Protein AF-0000000081052428 (afdb_homodimer)

Solvent-accessible surface area (backbone atoms only — not comparable to full-atom values): 25886 Å² total; per-residue (Å²): 136,89,64,52,53,86,37,76,54,41,67,55,94,83,28,60,38,32,23,44,50,48,51,34,41,68,36,88,61,45,62,67,49,67,51,55,52,30,37,51,36,42,46,56,42,64,35,73,83,36,58,76,42,45,53,45,53,52,48,48,65,57,51,46,40,50,70,73,66,40,79,49,71,68,47,44,53,53,47,55,75,72,53,83,75,52,72,57,26,35,38,39,35,62,36,41,48,44,48,22,84,61,36,68,65,85,48,78,90,58,58,56,49,38,23,29,33,37,36,34,28,40,75,96,75,49,71,47,47,37,29,38,41,32,52,85,62,56,19,49,58,50,18,43,11,47,50,49,49,52,47,20,74,75,35,74,82,41,66,61,58,76,56,92,76,52,51,54,47,80,42,73,46,71,69,64,92,69,69,31,51,35,42,52,50,29,51,51,48,50,55,56,53,69,74,52,81,82,83,57,60,68,61,50,35,51,53,54,48,51,50,46,70,76,32,82,58,46,62,65,50,48,30,51,50,52,37,50,50,52,52,52,57,33,66,74,100,138,90,65,53,52,87,36,76,54,39,68,56,94,82,29,60,37,32,26,45,49,49,51,34,40,68,37,89,62,44,62,67,50,66,53,54,53,30,37,52,37,42,46,55,42,63,34,73,82,37,57,74,43,47,52,44,53,51,48,47,66,56,52,45,40,49,69,74,65,41,79,48,69,66,47,44,52,54,48,54,74,72,53,83,76,52,73,56,26,35,40,39,36,63,35,41,47,43,47,22,84,60,36,68,65,83,49,78,90,57,59,56,49,38,24,28,33,37,38,34,28,40,73,97,77,49,71,49,47,37,30,36,40,34,51,84,61,58,20,51,59,51,18,44,12,47,50,50,50,54,46,19,72,75,35,74,82,40,64,61,61,73,55,94,76,51,53,54,46,80,42,74,47,73,68,64,91,68,70,33,52,35,44,52,50,30,53,52,49,50,55,56,52,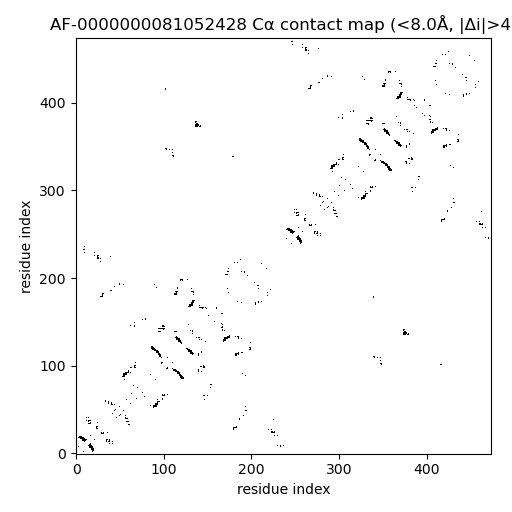68,74,50,82,82,82,58,61,67,61,52,36,49,51,54,48,52,51,46,70,77,32,83,58,47,63,64,51,48,28,51,51,51,39,50,51,52,53,53,56,34,65,73,101

InterPro domains:
  IPR003653 Ulp1 protease family, C-terminal catalytic domain [PF02902] (30-194)
  IPR003653 Ulp1 protease family, C-terminal catalytic domain [PS50600] (15-193)
  IPR038765 Papain-like cysteine peptidase superfamily [SSF54001] (6-196)
  IPR044613 NEDD8-specific protease 1/2-like [PTHR46468] (5-233)

Organism: NCBI:txid2856

Foldseek 3Di:
DQFDQAAFLDQQVNLTDGSVQLVQLLDPFHAHDQSLLQLLLSCCCPPVVLVPPLEHRDRQVLLLCLQAPQDDPVSLVVNLVVDDHRQAAKYKHKFWQCLANPHDVVDPPPTQAIWIWMWGHHPPPAIAIETEFQAPPPVSQNSVLSSLCSVCVSDVSSPQPPDPVSTHHYADFHHDPDRHQRSVSRSLLVNQLRVDHDDDRVVSNVSRVVVCVVPVCSSSVSSVVSSVVSNVNSVVD/DQFDQAAFLDQQVNLTDGSVQLVQLLDPFHAHDQSLLQLLLSCCCPPPVLVPPLEHRDRQVLLLCLQAPQDDPVSLVVNLVVDDHRQAAKYKHKFWQCLANPHDVVDPPPTQAIWIWMWGHHPPPAIAIETEFQAPPPCSQNSVLSSLCSVCVSDVSSPQPPDPVSTHHYADFHHDPDRHQRSVSRSLLVNQLRVDHDDDRVVSNVSRVVVCVVPVCSSSVSSVVSSVVSNVNSVVD

Structure (mmCIF, N/CA/C/O backbone):
data_AF-0000000081052428-model_v1
#
loop_
_entity.id
_entity.type
_entity.pdbx_description
1 polymer 'Ubiquitin-like protease family profile domain-containing protein'
#
loop_
_atom_site.group_PDB
_atom_site.id
_atom_site.type_symbol
_atom_site.label_atom_id
_atom_site.label_alt_id
_atom_site.label_comp_id
_atom_site.label_asym_id
_atom_site.label_entity_id
_atom_site.label_seq_id
_atom_site.pdbx_PDB_ins_code
_atom_site.Cartn_x
_atom_site.Cartn_y
_atom_site.Cartn_z
_atom_site.occupancy
_atom_site.B_iso_or_equiv
_atom_site.auth_seq_id
_atom_site.auth_comp_id
_atom_site.auth_asym_id
_atom_site.auth_atom_id
_atom_site.pdbx_PDB_model_num
ATOM 1 N N . MET A 1 1 ? 20.562 -13.852 -28.672 1 59.72 1 MET A N 1
ATOM 2 C CA . MET A 1 1 ? 19.438 -13.414 -29.484 1 59.72 1 MET A CA 1
ATOM 3 C C . MET A 1 1 ? 18.922 -12.047 -29.031 1 59.72 1 MET A C 1
ATOM 5 O O . MET A 1 1 ? 18.766 -11.805 -27.844 1 59.72 1 MET A O 1
ATOM 9 N N . LYS A 1 2 ? 19.016 -11.031 -29.922 1 78.31 2 LYS A N 1
ATOM 10 C CA . LYS A 1 2 ? 18.562 -9.68 -29.609 1 78.31 2 LYS A CA 1
ATOM 11 C C . LYS A 1 2 ? 17.172 -9.422 -30.188 1 78.31 2 LYS A C 1
ATOM 13 O O . LYS A 1 2 ? 16.922 -9.641 -31.375 1 78.31 2 LYS A O 1
ATOM 18 N N . PHE A 1 3 ? 16.125 -9.375 -29.312 1 89.44 3 PHE A N 1
ATOM 19 C CA . PHE A 1 3 ? 14.766 -9.055 -29.734 1 89.44 3 PHE A CA 1
ATOM 20 C C . PHE A 1 3 ? 14.5 -7.562 -29.594 1 89.44 3 PHE A C 1
ATOM 22 O O . PHE A 1 3 ? 14.984 -6.922 -28.656 1 89.44 3 PHE A O 1
ATOM 29 N N . ARG A 1 4 ? 13.711 -7.105 -30.562 1 91 4 ARG A N 1
ATOM 30 C CA . ARG A 1 4 ? 13.219 -5.746 -30.359 1 91 4 ARG A CA 1
ATOM 31 C C . ARG A 1 4 ? 12.234 -5.688 -29.203 1 91 4 ARG A C 1
ATOM 33 O O . ARG A 1 4 ? 11.516 -6.656 -28.938 1 91 4 ARG A O 1
ATOM 40 N N . ASP A 1 5 ? 12.086 -4.594 -28.594 1 93.5 5 ASP A N 1
ATOM 41 C CA . ASP A 1 5 ? 11.219 -4.449 -27.422 1 93.5 5 ASP A CA 1
ATOM 42 C C . ASP A 1 5 ? 9.766 -4.77 -27.781 1 93.5 5 ASP A C 1
ATOM 44 O O . ASP A 1 5 ? 9.039 -5.359 -26.984 1 93.5 5 ASP A O 1
ATOM 48 N N . ASP A 1 6 ? 9.336 -4.402 -28.953 1 94.81 6 ASP A N 1
ATOM 49 C CA . ASP A 1 6 ? 7.93 -4.531 -29.328 1 94.81 6 ASP A CA 1
ATOM 50 C C . ASP A 1 6 ? 7.672 -5.848 -30.062 1 94.81 6 ASP A C 1
ATOM 52 O O . ASP A 1 6 ? 6.547 -6.121 -30.484 1 94.81 6 ASP A O 1
ATOM 56 N N . GLU A 1 7 ? 8.68 -6.641 -30.156 1 94.56 7 GLU A N 1
ATOM 57 C CA . GLU A 1 7 ? 8.562 -7.93 -30.828 1 94.56 7 GLU A CA 1
ATOM 58 C C . GLU A 1 7 ? 7.953 -8.984 -29.906 1 94.56 7 GLU A C 1
ATOM 60 O O . GLU A 1 7 ? 8.414 -9.172 -28.781 1 94.56 7 GLU A O 1
ATOM 65 N N . GLN A 1 8 ? 6.879 -9.602 -30.406 1 96.06 8 GLN A N 1
ATOM 66 C CA . GLN A 1 8 ? 6.367 -10.758 -29.672 1 96.06 8 GLN A CA 1
ATOM 67 C C . GLN A 1 8 ? 7.305 -11.953 -29.797 1 96.06 8 GLN A C 1
ATOM 69 O O . GLN A 1 8 ? 7.531 -12.453 -30.906 1 96.06 8 GLN A O 1
ATOM 74 N N . ILE A 1 9 ? 7.82 -12.422 -28.703 1 95.06 9 ILE A N 1
ATOM 75 C CA . ILE A 1 9 ? 8.852 -13.453 -28.766 1 95.06 9 ILE A CA 1
ATOM 76 C C . ILE A 1 9 ? 8.219 -14.828 -28.562 1 95.06 9 ILE A C 1
ATOM 78 O O . ILE A 1 9 ? 8.719 -15.828 -29.078 1 95.06 9 ILE A O 1
ATOM 82 N N . LEU A 1 10 ? 7.16 -14.875 -27.797 1 94.69 10 LEU A N 1
ATOM 83 C CA . LEU A 1 10 ? 6.512 -16.172 -27.578 1 94.69 10 LEU A CA 1
ATOM 84 C C . LEU A 1 10 ? 5.113 -15.977 -27 1 94.69 10 LEU A C 1
ATOM 86 O O . LEU A 1 10 ? 4.77 -14.883 -26.531 1 94.69 10 LEU A O 1
ATOM 90 N N . ASN A 1 11 ? 4.281 -16.922 -27.203 1 96.19 11 ASN A N 1
ATOM 91 C CA . ASN A 1 11 ? 3.002 -17.141 -26.547 1 96.19 11 ASN A CA 1
ATOM 92 C C . ASN A 1 11 ? 2.963 -18.5 -25.844 1 96.19 11 ASN A C 1
ATOM 94 O O . ASN A 1 11 ? 2.793 -19.531 -26.484 1 96.19 11 ASN A O 1
ATOM 98 N N . TYR A 1 12 ? 3.262 -18.5 -24.547 1 95.75 12 TYR A N 1
ATOM 99 C CA . TYR A 1 12 ? 3.346 -19.734 -23.766 1 95.75 12 TYR A CA 1
ATOM 100 C C . TYR A 1 12 ? 2.07 -19.953 -22.969 1 95.75 12 TYR A C 1
ATOM 102 O O . TYR A 1 12 ? 1.95 -19.484 -21.828 1 95.75 12 TYR A O 1
ATOM 110 N N . HIS A 1 13 ? 1.129 -20.844 -23.469 1 93.5 13 HIS A N 1
ATOM 111 C CA . HIS A 1 13 ? -0.162 -21.109 -22.844 1 93.5 13 HIS A CA 1
ATOM 112 C C . HIS A 1 13 ? -0.908 -19.812 -22.547 1 93.5 13 HIS A C 1
ATOM 114 O O . HIS A 1 13 ? -1.342 -19.578 -21.406 1 93.5 13 HIS A O 1
ATOM 120 N N . ASP A 1 14 ? -0.912 -18.828 -23.469 1 94.31 14 ASP A N 1
ATOM 121 C CA . ASP A 1 14 ? -1.655 -17.578 -23.469 1 94.31 14 ASP A CA 1
ATOM 122 C C . ASP A 1 14 ? -0.885 -16.484 -22.719 1 94.31 14 ASP A C 1
ATOM 124 O O . ASP A 1 14 ? -1.388 -15.375 -22.531 1 94.31 14 ASP A O 1
ATOM 128 N N . ALA A 1 15 ? 0.283 -16.797 -22.219 1 96.69 15 ALA A N 1
ATOM 129 C CA . ALA A 1 15 ? 1.19 -15.766 -21.734 1 96.69 15 ALA A CA 1
ATOM 130 C C . ALA A 1 15 ? 2.012 -15.18 -22.875 1 96.69 15 ALA A C 1
ATOM 132 O O . ALA A 1 15 ? 2.977 -15.797 -23.344 1 96.69 15 ALA A O 1
ATOM 133 N N . VAL A 1 16 ? 1.578 -13.992 -23.297 1 97.19 16 VAL A N 1
ATOM 134 C CA . VAL A 1 16 ? 2.26 -13.328 -24.406 1 97.19 16 VAL A CA 1
ATOM 135 C C . VAL A 1 16 ? 3.473 -12.562 -23.875 1 97.19 16 VAL A C 1
ATOM 137 O O . VAL A 1 16 ? 3.348 -11.742 -22.953 1 97.19 16 VAL A O 1
ATOM 140 N N . VAL A 1 17 ? 4.621 -12.859 -24.406 1 97.75 17 VAL A N 1
ATOM 141 C CA . VAL A 1 17 ? 5.871 -12.258 -23.953 1 97.75 17 VAL A CA 1
ATOM 142 C C . VAL A 1 17 ? 6.516 -11.477 -25.094 1 97.75 17 VAL A C 1
ATOM 144 O O . VAL A 1 17 ? 6.625 -11.977 -26.219 1 97.75 17 VAL A O 1
ATOM 147 N N . TYR A 1 18 ? 6.91 -10.242 -24.828 1 97.69 18 TYR A N 1
ATOM 148 C CA . TYR A 1 18 ? 7.594 -9.391 -25.781 1 97.69 18 TYR A CA 1
ATOM 149 C C . TYR A 1 18 ? 9.078 -9.258 -25.438 1 97.69 18 TYR A C 1
ATOM 151 O O . TYR A 1 18 ? 9.5 -9.656 -24.359 1 97.69 18 TYR A O 1
ATOM 159 N N . GLY A 1 19 ? 9.812 -8.727 -26.453 1 97.5 19 GLY A N 1
ATOM 160 C CA . GLY A 1 19 ? 11.227 -8.461 -26.188 1 97.5 19 GLY A CA 1
ATOM 161 C C . GLY A 1 19 ? 11.453 -7.578 -24.984 1 97.5 19 GLY A C 1
ATOM 162 O O . GLY A 1 19 ? 12.422 -7.773 -24.25 1 97.5 19 GLY A O 1
ATOM 163 N N . SER A 1 20 ? 10.555 -6.676 -24.719 1 97.5 20 SER A N 1
ATOM 164 C CA . SER A 1 20 ? 10.648 -5.793 -23.562 1 97.5 20 SER A CA 1
ATOM 165 C C . SER A 1 20 ? 10.531 -6.582 -22.266 1 97.5 20 SER A C 1
ATOM 167 O O . SER A 1 20 ? 11.18 -6.242 -21.266 1 97.5 20 SER A O 1
ATOM 169 N N . ASP A 1 21 ? 9.727 -7.613 -22.281 1 97.94 21 ASP A N 1
ATOM 170 C CA . ASP A 1 21 ? 9.578 -8.445 -21.078 1 97.94 21 ASP A CA 1
ATOM 171 C C . ASP A 1 21 ? 10.867 -9.188 -20.766 1 97.94 21 ASP A C 1
ATOM 173 O O . ASP A 1 21 ? 11.258 -9.297 -19.594 1 97.94 21 ASP A O 1
ATOM 177 N N . LEU A 1 22 ? 11.477 -9.688 -21.781 1 97.94 22 LEU A N 1
ATOM 178 C CA . LEU A 1 22 ? 12.766 -10.352 -21.609 1 97.94 22 LEU A CA 1
ATOM 179 C C . LEU A 1 22 ? 13.805 -9.383 -21.047 1 97.94 22 LEU A C 1
ATOM 181 O O . LEU A 1 22 ? 14.57 -9.75 -20.156 1 97.94 22 LEU A O 1
ATOM 185 N N . ARG A 1 23 ? 13.812 -8.219 -21.516 1 97.56 23 ARG A N 1
ATOM 186 C CA . ARG A 1 23 ? 14.734 -7.207 -21.016 1 97.56 23 ARG A CA 1
ATOM 187 C C . ARG A 1 23 ? 14.461 -6.91 -19.547 1 97.56 23 ARG A C 1
ATOM 189 O O . ARG A 1 23 ? 15.391 -6.742 -18.75 1 97.56 23 ARG A O 1
ATOM 196 N N . ILE A 1 24 ? 13.211 -6.836 -19.172 1 97.69 24 ILE A N 1
ATOM 197 C CA . ILE A 1 24 ? 12.812 -6.582 -17.797 1 97.69 24 ILE A CA 1
ATOM 198 C C . ILE A 1 24 ? 13.375 -7.676 -16.891 1 97.69 24 ILE A C 1
ATOM 200 O O . ILE A 1 24 ? 13.977 -7.387 -15.852 1 97.69 24 ILE A O 1
ATOM 204 N N . VAL A 1 25 ? 13.227 -8.883 -17.281 1 98.06 25 VAL A N 1
ATOM 205 C CA . VAL A 1 25 ? 13.664 -10.023 -16.484 1 98.06 25 VAL A CA 1
ATOM 206 C C . VAL A 1 25 ? 15.188 -10.031 -16.391 1 98.06 25 VAL A C 1
ATOM 208 O O . VAL A 1 25 ? 15.742 -10.406 -15.352 1 98.06 25 VAL A O 1
ATOM 211 N N . GLN A 1 26 ? 15.828 -9.57 -17.375 1 97.31 26 GLN A N 1
ATOM 212 C CA . GLN A 1 26 ? 17.281 -9.578 -17.406 1 97.31 26 GLN A CA 1
ATOM 213 C C . GLN A 1 26 ? 17.859 -8.406 -16.609 1 97.31 26 GLN A C 1
ATOM 215 O O . GLN A 1 26 ? 19.031 -8.406 -16.266 1 97.31 26 GLN A O 1
ATOM 220 N N . SER A 1 27 ? 17.016 -7.449 -16.422 1 97 27 SER A N 1
ATOM 221 C CA . SER A 1 27 ? 17.422 -6.316 -15.594 1 97 27 SER A CA 1
ATOM 222 C C . SER A 1 27 ? 17.453 -6.688 -14.117 1 97 27 SER A C 1
ATOM 224 O O . SER A 1 27 ? 16.594 -7.43 -13.641 1 97 27 SER A O 1
ATOM 226 N N . GLU A 1 28 ? 18.359 -6.203 -13.438 1 94.44 28 GLU A N 1
ATOM 227 C CA . GLU A 1 28 ? 18.469 -6.488 -12.008 1 94.44 28 GLU A CA 1
ATOM 228 C C . GLU A 1 28 ? 17.578 -5.559 -11.195 1 94.44 28 GLU A C 1
ATOM 230 O O . GLU A 1 28 ? 17.297 -5.82 -10.016 1 94.44 28 GLU A O 1
ATOM 235 N N . THR A 1 29 ? 17.078 -4.52 -11.812 1 95 29 THR A N 1
ATOM 236 C CA . THR A 1 29 ? 16.422 -3.502 -11.008 1 95 29 THR A CA 1
ATOM 237 C C . THR A 1 29 ? 14.992 -3.281 -11.477 1 95 29 THR A C 1
ATOM 239 O O . THR A 1 29 ? 14.188 -2.66 -10.781 1 95 29 THR A O 1
ATOM 242 N N . ASP A 1 30 ? 14.688 -3.75 -12.656 1 96.25 30 ASP A N 1
ATOM 243 C CA . ASP A 1 30 ? 13.344 -3.516 -13.164 1 96.25 30 ASP A CA 1
ATOM 244 C C . ASP A 1 30 ? 12.32 -4.371 -12.422 1 96.25 30 ASP A C 1
ATOM 246 O O . ASP A 1 30 ? 12.586 -5.527 -12.094 1 96.25 30 ASP A O 1
ATOM 250 N N . TRP A 1 31 ? 11.141 -3.77 -12.156 1 96.69 31 TRP A N 1
ATOM 251 C CA . TRP A 1 31 ? 10.047 -4.52 -11.555 1 96.69 31 TRP A CA 1
ATOM 252 C C . TRP A 1 31 ? 9.43 -5.488 -12.555 1 96.69 31 TRP A C 1
ATOM 254 O O . TRP A 1 31 ? 9.203 -5.133 -13.711 1 96.69 31 TRP A O 1
ATOM 264 N N . LEU A 1 32 ? 9.188 -6.688 -12.07 1 97.44 32 LEU A N 1
ATOM 265 C CA . LEU A 1 32 ? 8.484 -7.629 -12.938 1 97.44 32 LEU A CA 1
ATOM 266 C C . LEU A 1 32 ? 7.051 -7.176 -13.188 1 97.44 32 LEU A C 1
ATOM 268 O O . LEU A 1 32 ? 6.375 -6.711 -12.266 1 97.44 32 LEU A O 1
ATOM 272 N N . ASN A 1 33 ? 6.68 -7.215 -14.484 1 95.81 33 ASN A N 1
ATOM 273 C CA . ASN A 1 33 ? 5.309 -6.855 -14.82 1 95.81 33 ASN A CA 1
ATOM 274 C C . ASN A 1 33 ? 4.402 -8.078 -14.875 1 95.81 33 ASN A C 1
ATOM 276 O O . ASN A 1 33 ? 4.84 -9.195 -14.586 1 95.81 33 ASN A O 1
ATOM 280 N N . ASP A 1 34 ? 3.143 -7.891 -15.188 1 96.19 34 ASP A N 1
ATOM 281 C CA . ASP A 1 34 ? 2.143 -8.953 -15.227 1 96.19 34 ASP A CA 1
ATOM 282 C C . ASP A 1 34 ? 2.576 -10.086 -16.156 1 96.19 34 ASP A C 1
ATOM 284 O O . ASP A 1 34 ? 2.426 -11.266 -15.82 1 96.19 34 ASP A O 1
ATOM 288 N N . SER A 1 35 ? 3.088 -9.727 -17.312 1 96.88 35 SER A N 1
ATOM 289 C CA . SER A 1 35 ? 3.467 -10.727 -18.312 1 96.88 35 SER A CA 1
ATOM 290 C C . SER A 1 35 ? 4.59 -11.625 -17.812 1 96.88 35 SER A C 1
ATOM 292 O O . SER A 1 35 ? 4.559 -12.836 -18.016 1 96.88 35 SER A O 1
ATOM 294 N N . CYS A 1 36 ? 5.559 -11.023 -17.141 1 97.81 36 CYS A N 1
ATOM 295 C CA . CYS A 1 36 ? 6.66 -11.789 -16.562 1 97.81 36 CYS A CA 1
ATOM 296 C C . CYS A 1 36 ? 6.148 -12.773 -15.516 1 97.81 36 CYS A C 1
ATOM 298 O O . CYS A 1 36 ? 6.523 -13.945 -15.523 1 97.81 36 CYS A O 1
ATOM 300 N N . ILE A 1 37 ? 5.301 -12.273 -14.609 1 98.44 37 ILE A N 1
ATOM 301 C CA . ILE A 1 37 ? 4.738 -13.086 -13.539 1 98.44 37 ILE A CA 1
ATOM 302 C C . ILE A 1 37 ? 3.918 -14.227 -14.133 1 98.44 37 ILE A C 1
ATOM 304 O O . ILE A 1 37 ? 4.105 -15.391 -13.766 1 98.44 37 ILE A O 1
ATOM 308 N N . GLN A 1 38 ? 3.068 -13.906 -15.086 1 98.19 38 GLN A N 1
ATOM 309 C CA . GLN A 1 38 ? 2.215 -14.914 -15.703 1 98.19 38 GLN A CA 1
ATOM 310 C C . GLN A 1 38 ? 3.047 -15.992 -16.391 1 98.19 38 GLN A C 1
ATOM 312 O O . GLN A 1 38 ? 2.738 -17.188 -16.297 1 98.19 38 GLN A O 1
ATOM 317 N N . PHE A 1 39 ? 4.02 -15.555 -17.141 1 98.38 39 PHE A N 1
ATOM 318 C CA . PHE A 1 39 ? 4.855 -16.5 -17.875 1 98.38 39 PHE A CA 1
ATOM 319 C C . PHE A 1 39 ? 5.414 -17.562 -16.938 1 98.38 39 PHE A C 1
ATOM 321 O O . PHE A 1 39 ? 5.273 -18.766 -17.188 1 98.38 39 PHE A O 1
ATOM 328 N N . TYR A 1 40 ? 6 -17.125 -15.875 1 97.94 40 TYR A N 1
ATOM 329 C CA . TYR A 1 40 ? 6.672 -18.109 -15.031 1 97.94 40 TYR A CA 1
ATOM 330 C C . TYR A 1 40 ? 5.66 -18.922 -14.234 1 97.94 40 TYR A C 1
ATOM 332 O O . TYR A 1 40 ? 5.875 -20.109 -13.969 1 97.94 40 TYR A O 1
ATOM 340 N N . MET A 1 41 ? 4.551 -18.328 -13.836 1 97.31 41 MET A N 1
ATOM 341 C CA . MET A 1 41 ? 3.475 -19.109 -13.242 1 97.31 41 MET A CA 1
ATOM 342 C C . MET A 1 41 ? 3.039 -20.234 -14.172 1 97.31 41 MET A C 1
ATOM 344 O O . MET A 1 41 ? 2.799 -21.359 -13.734 1 97.31 41 MET A O 1
ATOM 348 N N . ASN A 1 42 ? 2.998 -19.891 -15.453 1 96.56 42 ASN A N 1
ATOM 349 C CA . ASN A 1 42 ? 2.654 -20.906 -16.438 1 96.56 42 ASN A CA 1
ATOM 350 C C . ASN A 1 42 ? 3.736 -21.969 -16.547 1 96.56 42 ASN A C 1
ATOM 352 O O . ASN A 1 42 ? 3.434 -23.156 -16.734 1 96.56 42 ASN A O 1
ATOM 356 N N . VAL A 1 43 ? 4.973 -21.531 -16.469 1 95.88 43 VAL A N 1
ATOM 357 C CA . VAL A 1 43 ? 6.062 -22.5 -16.484 1 95.88 43 VAL A CA 1
ATOM 358 C C . VAL A 1 43 ? 5.891 -23.484 -15.328 1 95.88 43 VAL A C 1
ATOM 360 O O . VAL A 1 43 ? 6.012 -24.688 -15.508 1 95.88 43 VAL A O 1
ATOM 363 N N . LEU A 1 44 ? 5.578 -22.984 -14.125 1 95.25 44 LEU A N 1
ATOM 364 C CA . LEU A 1 44 ? 5.367 -23.844 -12.961 1 95.25 44 LEU A CA 1
ATOM 365 C C . LEU A 1 44 ? 4.168 -24.75 -13.164 1 95.25 44 LEU A C 1
ATOM 367 O O . LEU A 1 44 ? 4.195 -25.922 -12.758 1 95.25 44 LEU A O 1
ATOM 371 N N . GLN A 1 45 ? 3.158 -24.234 -13.828 1 94.31 45 GLN A N 1
ATOM 372 C CA . GLN A 1 45 ? 1.917 -24.969 -14.047 1 94.31 45 GLN A CA 1
ATOM 373 C C . GLN A 1 45 ? 2.131 -26.141 -15 1 94.31 45 GLN A C 1
ATOM 375 O O . GLN A 1 45 ? 1.629 -27.234 -14.766 1 94.31 45 GLN A O 1
ATOM 380 N N . TYR A 1 46 ? 2.92 -25.875 -15.984 1 91.44 46 TYR A N 1
ATOM 381 C CA . TYR A 1 46 ? 2.895 -26.812 -17.094 1 91.44 46 TYR A CA 1
ATOM 382 C C . TYR A 1 46 ? 4.223 -27.562 -17.219 1 91.44 46 TYR A C 1
ATOM 384 O O . TYR A 1 46 ? 4.355 -28.484 -18.016 1 91.44 46 TYR A O 1
ATOM 392 N N . SER A 1 47 ? 5.121 -27.062 -16.297 1 79.56 47 SER A N 1
ATOM 393 C CA . SER A 1 47 ? 6.379 -27.812 -16.359 1 79.56 47 SER A CA 1
ATOM 394 C C . SER A 1 47 ? 6.234 -29.188 -15.711 1 79.56 47 SER A C 1
ATOM 396 O O . SER A 1 47 ? 5.387 -29.391 -14.844 1 79.56 47 SER A O 1
ATOM 398 N N . GLY A 1 48 ? 6.613 -30.172 -16.359 1 62.91 48 GLY A N 1
ATOM 399 C CA . GLY A 1 48 ? 6.477 -31.609 -16.172 1 62.91 48 GLY A CA 1
ATOM 400 C C . GLY A 1 48 ? 6.52 -32.031 -14.719 1 62.91 48 GLY A C 1
ATOM 401 O O . GLY A 1 48 ? 5.805 -32.938 -14.32 1 62.91 48 GLY A O 1
ATOM 402 N N . GLU A 1 49 ? 7.254 -31.422 -13.867 1 58.53 49 GLU A N 1
ATOM 403 C CA . GLU A 1 49 ? 7.301 -31.938 -12.5 1 58.53 49 GLU A CA 1
ATOM 404 C C . GLU A 1 49 ? 6.02 -31.609 -11.742 1 58.53 49 GLU A C 1
ATOM 406 O O . GLU A 1 49 ? 5.555 -32.406 -10.922 1 58.53 49 GLU A O 1
ATOM 411 N N . ASN A 1 50 ? 5.422 -30.469 -12.047 1 55.78 50 ASN A N 1
ATOM 412 C CA . ASN A 1 50 ? 4.227 -30.031 -11.344 1 55.78 50 ASN A CA 1
ATOM 413 C C . ASN A 1 50 ? 2.955 -30.5 -12.039 1 55.78 50 ASN A C 1
ATOM 415 O O . ASN A 1 50 ? 1.862 -30.406 -11.477 1 55.78 50 ASN A O 1
ATOM 419 N N . ASN A 1 51 ? 3.166 -30.891 -13.359 1 55.72 51 ASN A N 1
ATOM 420 C CA . ASN A 1 51 ? 2 -31.297 -14.133 1 55.72 51 ASN A CA 1
ATOM 421 C C . ASN A 1 51 ? 1.249 -32.438 -13.445 1 55.72 51 ASN A C 1
ATOM 423 O O . ASN A 1 51 ? 0.072 -32.656 -13.727 1 55.72 51 ASN A O 1
ATOM 427 N N . HIS A 1 52 ? 2.027 -33.031 -12.5 1 52.53 52 HIS A N 1
ATOM 428 C CA . HIS A 1 52 ? 1.374 -34.125 -11.812 1 52.53 52 HIS A CA 1
ATOM 429 C C . HIS A 1 52 ? 0.749 -33.688 -10.5 1 52.53 52 HIS A C 1
ATOM 431 O O . HIS A 1 52 ? 0.021 -34.438 -9.859 1 52.53 52 HIS A O 1
ATOM 437 N N . GLN A 1 53 ? 1.049 -32.438 -10.164 1 63.81 53 GLN A N 1
ATOM 438 C CA . GLN A 1 53 ? 0.506 -32 -8.875 1 63.81 53 GLN A CA 1
ATOM 439 C C . GLN A 1 53 ? -0.739 -31.156 -9.055 1 63.81 53 GLN A C 1
ATOM 441 O O . GLN A 1 53 ? -0.89 -30.469 -10.07 1 63.81 53 GLN A O 1
ATOM 446 N N . ASN A 1 54 ? -1.814 -31.453 -8.352 1 83.5 54 ASN A N 1
ATOM 447 C CA . ASN A 1 54 ? -3.141 -30.844 -8.289 1 83.5 54 ASN A CA 1
ATOM 448 C C . ASN A 1 54 ? -3.064 -29.359 -7.918 1 83.5 54 ASN A C 1
ATOM 450 O O . ASN A 1 54 ? -3.947 -28.844 -7.23 1 83.5 54 ASN A O 1
ATOM 454 N N . HIS A 1 55 ? -1.857 -28.75 -8.391 1 93 55 HIS A N 1
ATOM 455 C CA . HIS A 1 55 ? -1.758 -27.328 -8.078 1 93 55 HIS A CA 1
ATOM 456 C C . HIS A 1 55 ? -2.268 -26.469 -9.234 1 93 55 HIS A C 1
ATOM 458 O O . HIS A 1 55 ? -2.299 -26.922 -10.383 1 93 55 HIS A O 1
ATOM 464 N N . ARG A 1 56 ? -2.678 -25.312 -8.906 1 94.81 56 ARG A N 1
ATOM 465 C CA . ARG A 1 56 ? -3.08 -24.328 -9.906 1 94.81 56 ARG A CA 1
ATOM 466 C C . ARG A 1 56 ? -2.361 -23 -9.688 1 94.81 56 ARG A C 1
ATOM 468 O O . ARG A 1 56 ? -2.355 -22.469 -8.57 1 94.81 56 ARG A O 1
ATOM 475 N N . PHE A 1 57 ? -1.707 -22.516 -10.734 1 96.81 57 PHE A N 1
ATOM 476 C CA . PHE A 1 57 ? -1.055 -21.219 -10.75 1 96.81 57 PHE A CA 1
ATOM 477 C C . PHE A 1 57 ? -1.88 -20.203 -11.531 1 96.81 57 PHE A C 1
ATOM 479 O O . PHE A 1 57 ? -2.092 -20.359 -12.734 1 96.81 57 PHE A O 1
ATOM 486 N N . VAL A 1 58 ? -2.332 -19.172 -10.891 1 97.44 58 VAL A N 1
ATOM 487 C CA . VAL A 1 58 ? -3.367 -18.328 -11.461 1 97.44 58 VAL A CA 1
ATOM 488 C C . VAL A 1 58 ? -2.721 -17.156 -12.211 1 97.44 58 VAL A C 1
ATOM 490 O O . VAL A 1 58 ? -1.753 -16.562 -11.734 1 97.44 58 VAL A O 1
ATOM 493 N N . ASP A 1 59 ? -3.252 -16.812 -13.305 1 97.19 59 ASP A N 1
ATOM 494 C CA . ASP A 1 59 ? -2.896 -15.633 -14.086 1 97.19 59 ASP A CA 1
ATOM 495 C C . ASP A 1 59 ? -3.277 -14.352 -13.352 1 97.19 59 ASP A C 1
ATOM 497 O O . ASP A 1 59 ? -4.445 -14.148 -13.008 1 97.19 59 ASP A O 1
ATOM 501 N N . PRO A 1 60 ? -2.271 -13.414 -13.188 1 96.75 60 PRO A N 1
ATOM 502 C CA . PRO A 1 60 ? -2.594 -12.156 -12.508 1 96.75 60 PRO A CA 1
ATOM 503 C C . PRO A 1 60 ? -3.768 -11.422 -13.148 1 96.75 60 PRO A C 1
ATOM 505 O O . PRO A 1 60 ? -4.566 -10.797 -12.453 1 96.75 60 PRO A O 1
ATOM 508 N N . SER A 1 61 ? -3.906 -11.5 -14.477 1 94.56 61 SER A N 1
ATOM 509 C CA . SER A 1 61 ? -4.965 -10.766 -15.156 1 94.56 61 SER A CA 1
ATOM 510 C C . SER A 1 61 ? -6.34 -11.344 -14.82 1 94.56 61 SER A C 1
ATOM 512 O O . SER A 1 61 ? -7.332 -10.609 -14.789 1 94.56 61 SER A O 1
ATOM 514 N N . VAL A 1 62 ? -6.398 -12.594 -14.602 1 95.38 62 VAL A N 1
ATOM 515 C CA . VAL A 1 62 ? -7.645 -13.25 -14.227 1 95.38 62 VAL A CA 1
ATOM 516 C C . VAL A 1 62 ? -8.102 -12.742 -12.852 1 95.38 62 VAL A C 1
ATOM 518 O O . VAL A 1 62 ? -9.273 -12.438 -12.656 1 95.38 62 VAL A O 1
ATOM 521 N N . ILE A 1 63 ? -7.184 -12.602 -11.93 1 95.44 63 ILE A N 1
ATOM 522 C CA . ILE A 1 63 ? -7.508 -12.148 -10.578 1 95.44 63 ILE A CA 1
ATOM 523 C C . ILE A 1 63 ? -7.922 -10.68 -10.617 1 95.44 63 ILE A C 1
ATOM 525 O O . ILE A 1 63 ? -8.875 -10.289 -9.945 1 95.44 63 ILE A O 1
ATOM 529 N N . SER A 1 64 ? -7.105 -9.898 -11.344 1 93.81 64 SER A N 1
ATOM 530 C CA . SER A 1 64 ? -7.469 -8.492 -11.508 1 93.81 64 SER A CA 1
ATOM 531 C C . SER A 1 64 ? -8.891 -8.344 -12.047 1 93.81 64 SER A C 1
ATOM 533 O O . SER A 1 64 ? -9.68 -7.566 -11.516 1 93.81 64 SER A O 1
ATOM 535 N N . PHE A 1 65 ? -9.258 -9.117 -13.078 1 93.62 65 PHE A N 1
ATOM 536 C CA . PHE A 1 65 ? -10.594 -9.109 -13.648 1 93.62 65 PHE A CA 1
ATOM 537 C C . PHE A 1 65 ? -11.625 -9.547 -12.609 1 93.62 65 PHE A C 1
ATOM 539 O O . PHE A 1 65 ? -12.672 -8.914 -12.461 1 93.62 65 PHE A O 1
ATOM 546 N N . PHE A 1 66 ? -11.344 -10.594 -11.922 1 95.31 66 PHE A N 1
ATOM 547 C CA . PHE A 1 66 ? -12.227 -11.172 -10.914 1 95.31 66 PHE A CA 1
ATOM 548 C C . PHE A 1 66 ? -12.547 -10.148 -9.836 1 95.31 66 PHE A C 1
ATOM 550 O O . PHE A 1 66 ? -13.711 -9.977 -9.461 1 95.31 66 PHE A O 1
ATOM 557 N N . VAL A 1 67 ? -11.562 -9.422 -9.375 1 93.81 67 VAL A N 1
ATOM 558 C CA . VAL A 1 67 ? -11.719 -8.5 -8.25 1 93.81 67 VAL A CA 1
ATOM 559 C C . VAL A 1 67 ? -12.438 -7.238 -8.719 1 93.81 67 VAL A C 1
ATOM 561 O O . VAL A 1 67 ? -13.328 -6.73 -8.031 1 93.81 67 VAL A O 1
ATOM 564 N N . HIS A 1 68 ? -12.188 -6.777 -9.898 1 91.75 68 HIS A N 1
ATOM 565 C CA . HIS A 1 68 ? -12.617 -5.426 -10.25 1 91.75 68 HIS A CA 1
ATOM 566 C C . HIS A 1 68 ? -13.789 -5.457 -11.219 1 91.75 68 HIS A C 1
ATOM 568 O O . HIS A 1 68 ? -14.57 -4.504 -11.281 1 91.75 68 HIS A O 1
ATOM 574 N N . GLN A 1 69 ? -13.922 -6.52 -12 1 90.19 69 GLN A N 1
ATOM 575 C CA . GLN A 1 69 ? -14.875 -6.457 -13.102 1 90.19 69 GLN A CA 1
ATOM 576 C C . GLN A 1 69 ? -15.984 -7.492 -12.93 1 90.19 69 GLN A C 1
ATOM 578 O O . GLN A 1 69 ? -17.031 -7.406 -13.578 1 90.19 69 GLN A O 1
ATOM 583 N N . CYS A 1 70 ? -15.781 -8.492 -12.133 1 91.81 70 CYS A N 1
ATOM 584 C CA . CYS A 1 70 ? -16.844 -9.461 -11.867 1 91.81 70 CYS A CA 1
ATOM 585 C C . CYS A 1 70 ? -17.766 -8.969 -10.766 1 91.81 70 CYS A C 1
ATOM 587 O O . CYS A 1 70 ? -17.672 -9.414 -9.625 1 91.81 70 CYS A O 1
ATOM 589 N N . THR A 1 71 ? -18.688 -8.133 -11.125 1 87.69 71 THR A N 1
ATOM 590 C CA . THR A 1 71 ? -19.453 -7.422 -10.109 1 87.69 71 THR A CA 1
ATOM 591 C C . THR A 1 71 ? -20.906 -7.898 -10.094 1 87.69 71 THR A C 1
ATOM 593 O O . THR A 1 71 ? -21.625 -7.695 -9.109 1 87.69 71 THR A O 1
ATOM 596 N N . ASP A 1 72 ? -21.359 -8.594 -11.133 1 91.1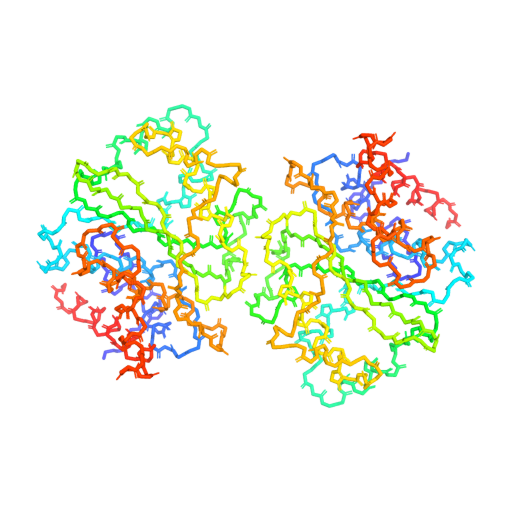2 72 ASP A N 1
ATOM 597 C CA . ASP A 1 72 ? -22.734 -9.078 -11.133 1 91.12 72 ASP A CA 1
ATOM 598 C C . ASP A 1 72 ? -22.781 -10.602 -11.125 1 91.12 72 ASP A C 1
ATOM 600 O O . ASP A 1 72 ? -21.75 -11.266 -11.266 1 91.12 72 ASP A O 1
ATOM 604 N N . GLN A 1 73 ? -23.922 -11.117 -10.93 1 91.56 73 GLN A N 1
ATOM 605 C CA . GLN A 1 73 ? -24.109 -12.555 -10.727 1 91.56 73 GLN A CA 1
ATOM 606 C C . GLN A 1 73 ? -23.734 -13.336 -11.977 1 91.56 73 GLN A C 1
ATOM 608 O O . GLN A 1 73 ? -23.172 -14.438 -11.883 1 91.56 73 GLN A O 1
ATOM 613 N N . ASP A 1 74 ? -24 -12.734 -13.086 1 93 74 ASP A N 1
ATOM 614 C CA . ASP A 1 74 ? -23.672 -13.43 -14.336 1 93 74 ASP A CA 1
ATOM 615 C C . ASP A 1 74 ? -22.156 -13.562 -14.5 1 93 74 ASP A C 1
ATOM 617 O O . ASP A 1 74 ? -21.672 -14.641 -14.859 1 93 74 ASP A O 1
ATOM 621 N N . ASP A 1 75 ? -21.484 -12.492 -14.242 1 91.88 75 ASP A N 1
ATOM 622 C CA . ASP A 1 75 ? -20.031 -12.508 -14.312 1 91.88 75 ASP A CA 1
ATOM 623 C C . ASP A 1 75 ? -19.438 -13.516 -13.328 1 91.88 75 ASP A C 1
ATOM 625 O O . ASP A 1 75 ? -18.5 -14.242 -13.664 1 91.88 75 ASP A O 1
ATOM 629 N N . ILE A 1 76 ? -20.016 -13.562 -12.203 1 92.06 76 ILE A N 1
ATOM 630 C CA . ILE A 1 76 ? -19.531 -14.43 -11.133 1 92.06 76 ILE A CA 1
ATOM 631 C C . ILE A 1 76 ? -19.734 -15.891 -11.531 1 92.06 76 ILE A C 1
ATOM 633 O O . ILE A 1 76 ? -18.844 -16.719 -11.352 1 92.06 76 ILE A O 1
ATOM 637 N N . GLU A 1 77 ? -20.844 -16.203 -12.07 1 91.69 77 GLU A N 1
ATOM 638 C CA . GLU A 1 77 ? -21.141 -17.562 -12.508 1 91.69 77 GLU A CA 1
ATOM 639 C C . GLU A 1 77 ? -20.203 -17.984 -13.641 1 91.69 77 GLU A C 1
ATOM 641 O O . GLU A 1 77 ? -19.734 -19.125 -13.672 1 91.69 77 GLU A O 1
ATOM 646 N N . ASP A 1 78 ? -19.969 -17.062 -14.523 1 92.12 78 ASP A N 1
ATOM 647 C CA . ASP A 1 78 ? -19.047 -17.359 -15.617 1 92.12 78 ASP A CA 1
ATOM 648 C C . ASP A 1 78 ? -17.641 -17.594 -15.094 1 92.12 78 ASP A C 1
ATOM 650 O O . ASP A 1 78 ? -16.938 -18.5 -15.57 1 92.12 78 ASP A O 1
ATOM 654 N N . PHE A 1 79 ? -17.234 -16.812 -14.172 1 94.06 79 PHE A N 1
ATOM 655 C CA . PHE A 1 79 ? -15.93 -17 -13.547 1 94.06 79 PHE A CA 1
ATOM 656 C C . PHE A 1 79 ? -15.828 -18.359 -12.891 1 94.06 79 PHE A C 1
ATOM 658 O O . PHE A 1 79 ? -14.828 -19.062 -13.062 1 94.06 79 PHE A O 1
ATOM 665 N N . LYS A 1 80 ? -16.812 -18.766 -12.234 1 91.62 80 LYS A N 1
ATOM 666 C CA . LYS A 1 80 ? -16.859 -20.031 -11.516 1 91.62 80 LYS A CA 1
ATOM 667 C C . LYS A 1 80 ? -16.703 -21.203 -12.469 1 91.62 80 LYS A C 1
ATOM 669 O O . LYS A 1 80 ? -15.992 -22.172 -12.164 1 91.62 80 LYS A O 1
ATOM 674 N N . LYS A 1 81 ? -17.328 -21.078 -13.609 1 91.69 81 LYS A N 1
ATOM 675 C CA . LYS A 1 81 ? -17.297 -22.141 -14.594 1 91.69 81 LYS A CA 1
ATOM 676 C C . LYS A 1 81 ? -15.898 -22.328 -15.172 1 91.69 81 LYS A C 1
ATOM 678 O O . LYS A 1 81 ? -15.484 -23.453 -15.484 1 91.69 81 LYS A O 1
ATOM 683 N N . GLY A 1 82 ? -15.18 -21.219 -15.203 1 90.25 82 GLY A N 1
ATOM 684 C CA . GLY A 1 82 ? -13.883 -21.25 -15.859 1 90.25 82 GLY A CA 1
ATOM 685 C C . GLY A 1 82 ? -12.727 -21.391 -14.883 1 90.25 82 GLY A C 1
ATOM 686 O O . GLY A 1 82 ? -11.57 -21.5 -15.289 1 90.25 82 GLY A O 1
ATOM 687 N N . PHE A 1 83 ? -13.016 -21.391 -13.617 1 91.94 83 PHE A N 1
ATOM 688 C CA . PHE A 1 83 ? -11.984 -21.359 -12.586 1 91.94 83 PHE A CA 1
ATOM 689 C C . PHE A 1 83 ? -12.062 -22.625 -11.727 1 91.94 83 PHE A C 1
ATOM 691 O O . PHE A 1 83 ? -12.773 -22.641 -10.719 1 91.94 83 PHE A O 1
ATOM 698 N N . ASP A 1 84 ? -11.219 -23.641 -12.016 1 87.81 84 ASP A N 1
ATOM 699 C CA . ASP A 1 84 ? -11.227 -24.906 -11.297 1 87.81 84 ASP A CA 1
ATOM 700 C C . ASP A 1 84 ? -10.336 -24.844 -10.055 1 87.81 84 ASP A C 1
ATOM 702 O O . ASP A 1 84 ? -9.164 -24.484 -10.148 1 87.81 84 ASP A O 1
ATOM 706 N N . LEU A 1 85 ? -10.953 -25.203 -8.938 1 91.19 85 LEU A N 1
ATOM 707 C CA . LEU A 1 85 ? -10.18 -25.297 -7.707 1 91.19 85 LEU A CA 1
ATOM 708 C C . LEU A 1 85 ? -9.539 -26.688 -7.578 1 91.19 85 LEU A C 1
ATOM 710 O O . LEU A 1 85 ? -10.141 -27.688 -7.973 1 91.19 85 LEU A O 1
ATOM 714 N N . PRO A 1 86 ? -8.312 -26.688 -6.977 1 90.25 86 PRO A N 1
ATOM 715 C CA . PRO A 1 86 ? -7.742 -28 -6.684 1 90.25 86 PRO A CA 1
ATOM 716 C C . PRO A 1 86 ? -8.547 -28.781 -5.637 1 90.25 86 PRO A C 1
ATOM 718 O O . PRO A 1 86 ? -9.102 -28.172 -4.715 1 90.25 86 PRO A O 1
ATOM 721 N N . VAL A 1 87 ? -8.641 -30.109 -5.754 1 84.69 87 VAL A N 1
ATOM 722 C CA . VAL A 1 87 ? -9.297 -30.953 -4.77 1 84.69 87 VAL A CA 1
ATOM 723 C C . VAL A 1 87 ? -8.328 -31.297 -3.641 1 84.69 87 VAL A C 1
ATOM 725 O O . VAL A 1 87 ? -8.703 -31.266 -2.465 1 84.69 87 VAL A O 1
ATOM 728 N N . ASP A 1 88 ? -7.145 -31.641 -3.969 1 90.31 88 ASP A N 1
ATOM 729 C CA . ASP A 1 88 ? -6.02 -31.906 -3.08 1 90.31 88 ASP A CA 1
ATOM 730 C C . ASP A 1 88 ? -4.73 -31.297 -3.623 1 90.31 88 ASP A C 1
ATOM 732 O O . ASP A 1 88 ? -3.977 -31.969 -4.34 1 90.31 88 ASP A O 1
ATOM 736 N N . GLY A 1 89 ? -4.555 -30.078 -3.332 1 92.88 89 GLY A N 1
ATOM 737 C CA . GLY A 1 89 ? -3.451 -29.297 -3.875 1 92.88 89 GLY A CA 1
ATOM 738 C C . GLY A 1 89 ? -3.459 -27.844 -3.418 1 92.88 89 GLY A C 1
ATOM 739 O O . GLY A 1 89 ? -4.027 -27.531 -2.371 1 92.88 89 GLY A O 1
ATOM 740 N N . LYS A 1 90 ? -2.74 -27.047 -4.121 1 95.06 90 LYS A N 1
ATOM 741 C CA . LYS A 1 90 ? -2.611 -25.656 -3.723 1 95.06 90 LYS A CA 1
ATOM 742 C C . LYS A 1 90 ? -2.973 -24.719 -4.875 1 95.06 90 LYS A C 1
ATOM 744 O O . LYS A 1 90 ? -2.77 -25.062 -6.043 1 95.06 90 LYS A O 1
ATOM 749 N N . LEU A 1 91 ? -3.619 -23.672 -4.539 1 96.06 91 LEU A N 1
ATOM 750 C CA . LEU A 1 91 ? -3.902 -22.562 -5.441 1 96.06 91 LEU A CA 1
ATOM 751 C C . LEU A 1 91 ? -2.945 -21.406 -5.188 1 96.06 91 LEU A C 1
ATOM 753 O O . LEU A 1 91 ? -2.898 -20.859 -4.078 1 96.06 91 LEU A O 1
ATOM 757 N N . PHE A 1 92 ? -2.146 -21.047 -6.199 1 97.75 92 PHE A N 1
ATOM 758 C CA . PHE A 1 92 ? -1.168 -19.984 -6.082 1 97.75 92 PHE A CA 1
ATOM 759 C C . PHE A 1 92 ? -1.655 -18.719 -6.797 1 97.75 92 PHE A C 1
ATOM 761 O O . PHE A 1 92 ? -1.864 -18.734 -8.008 1 97.75 92 PHE A O 1
ATOM 768 N N . ILE A 1 93 ? -1.794 -17.641 -6.055 1 98.44 93 ILE A N 1
ATOM 769 C CA . ILE A 1 93 ? -2.32 -16.391 -6.594 1 98.44 93 ILE A CA 1
ATOM 770 C C . ILE A 1 93 ? -1.306 -15.266 -6.379 1 98.44 93 ILE A C 1
ATOM 772 O O . ILE A 1 93 ? -1.103 -14.812 -5.25 1 98.44 93 ILE A O 1
ATOM 776 N N . PRO A 1 94 ? -0.621 -14.828 -7.465 1 98.75 94 PRO A N 1
ATOM 777 C CA . PRO A 1 94 ? 0.152 -13.594 -7.309 1 98.75 94 PRO A CA 1
ATOM 778 C C . PRO A 1 94 ? -0.724 -12.383 -6.988 1 98.75 94 PRO A C 1
ATOM 780 O O . PRO A 1 94 ? -1.752 -12.172 -7.633 1 98.75 94 PRO A O 1
ATOM 783 N N . VAL A 1 95 ? -0.375 -11.633 -5.98 1 98.44 95 VAL A N 1
ATOM 784 C CA . VAL A 1 95 ? -1.19 -10.523 -5.5 1 98.44 95 VAL A CA 1
ATOM 785 C C . VAL A 1 95 ? -0.466 -9.203 -5.746 1 98.44 95 VAL A C 1
ATOM 787 O O . VAL A 1 95 ? 0.639 -8.992 -5.238 1 98.44 95 VAL A O 1
ATOM 790 N N . ASN A 1 96 ? -1.06 -8.375 -6.543 1 96.75 96 ASN A N 1
ATOM 791 C CA . ASN A 1 96 ? -0.564 -7.016 -6.738 1 96.75 96 ASN A CA 1
ATOM 792 C C . ASN A 1 96 ? -1.345 -6.008 -5.898 1 96.75 96 ASN A C 1
ATOM 794 O O . ASN A 1 96 ? -2.541 -6.188 -5.664 1 96.75 96 ASN A O 1
ATOM 798 N N . ASP A 1 97 ? -0.719 -4.996 -5.461 1 94.56 97 ASP A N 1
ATOM 799 C CA . ASP A 1 97 ? -1.371 -4.02 -4.59 1 94.56 97 ASP A CA 1
ATOM 800 C C . ASP A 1 97 ? -2.533 -3.338 -5.309 1 94.56 97 ASP A C 1
ATOM 802 O O . ASP A 1 97 ? -3.459 -2.838 -4.668 1 94.56 97 ASP A O 1
ATOM 806 N N . THR A 1 98 ? -2.586 -3.371 -6.59 1 93.25 98 THR A N 1
ATOM 807 C CA . THR A 1 98 ? -3.676 -2.771 -7.352 1 93.25 98 THR A CA 1
ATOM 808 C C . THR A 1 98 ? -4.93 -3.637 -7.277 1 93.25 98 THR A C 1
ATOM 810 O O . THR A 1 98 ? -6.012 -3.209 -7.68 1 93.25 98 THR A O 1
ATOM 813 N N . MET A 1 99 ? -4.797 -4.809 -6.703 1 94.06 99 MET A N 1
ATOM 814 C CA . MET A 1 99 ? -5.922 -5.738 -6.656 1 94.06 99 MET A CA 1
ATOM 815 C C . MET A 1 99 ? -6.75 -5.527 -5.391 1 94.06 99 MET A C 1
ATOM 817 O O . MET A 1 99 ? -7.676 -6.289 -5.117 1 94.06 99 MET A O 1
ATOM 821 N N . ARG A 1 100 ? -6.43 -4.543 -4.664 1 92.31 100 ARG A N 1
ATOM 822 C CA . ARG A 1 100 ? -7.246 -4.141 -3.525 1 92.31 100 ARG A CA 1
ATOM 823 C C . ARG A 1 100 ? -8.57 -3.537 -3.986 1 92.31 100 ARG A C 1
ATOM 825 O O . ARG A 1 100 ? -8.609 -2.793 -4.969 1 92.31 100 ARG A O 1
ATOM 832 N N . LEU A 1 101 ? -9.594 -3.732 -3.225 1 88 101 LEU A N 1
ATOM 833 C CA . LEU A 1 101 ? -10.891 -3.162 -3.562 1 88 101 LEU A CA 1
ATOM 834 C C . LEU A 1 101 ? -10.844 -1.638 -3.516 1 88 101 LEU A C 1
ATOM 836 O O . LEU A 1 101 ? -11.461 -0.967 -4.348 1 88 101 LEU A O 1
ATOM 840 N N . CYS A 1 102 ? -10.109 -1.052 -2.551 1 87.31 102 CYS A N 1
ATOM 841 C CA . CYS A 1 102 ? -10 0.392 -2.375 1 87.31 102 CYS A CA 1
ATOM 842 C C . CYS A 1 102 ? -8.82 0.949 -3.156 1 87.31 102 CYS A C 1
ATOM 844 O O . CYS A 1 102 ? -8.195 1.925 -2.736 1 87.31 102 CYS A O 1
ATOM 846 N N . ALA A 1 103 ? -8.383 0.274 -4.23 1 85.44 103 ALA A N 1
ATOM 847 C CA . ALA A 1 103 ? -7.312 0.779 -5.094 1 85.44 103 ALA A CA 1
ATOM 848 C C . ALA A 1 103 ? -7.883 1.408 -6.359 1 85.44 103 ALA A C 1
ATOM 850 O O . ALA A 1 103 ? -9.07 1.253 -6.656 1 85.44 103 ALA A O 1
ATOM 851 N N . ASN A 1 104 ? -7.094 2.305 -6.934 1 81.06 104 ASN A N 1
ATOM 852 C CA . ASN A 1 104 ? -7.445 2.828 -8.25 1 81.06 104 ASN A CA 1
ATOM 853 C C . ASN A 1 104 ? -6.922 1.934 -9.367 1 81.06 104 ASN A C 1
ATOM 855 O O . ASN A 1 104 ? -5.898 2.238 -9.984 1 81.06 104 ASN A O 1
ATOM 859 N N . TRP A 1 105 ? -7.711 0.94 -9.773 1 77.94 105 TRP A N 1
ATOM 860 C CA . TRP A 1 105 ? -7.246 -0.101 -10.68 1 77.94 105 TRP A CA 1
ATOM 861 C C . TRP A 1 105 ? -7.266 0.388 -12.125 1 77.94 105 TRP A C 1
ATOM 863 O O . TRP A 1 105 ? -6.672 -0.237 -13.008 1 77.94 105 TRP A O 1
ATOM 873 N N . MET A 1 106 ? -7.809 1.581 -12.336 1 78.69 106 MET A N 1
ATOM 874 C CA . MET A 1 106 ? -7.945 2.1 -13.688 1 78.69 106 MET A CA 1
ATOM 875 C C . MET A 1 106 ? -6.691 2.857 -14.109 1 78.69 106 MET A C 1
ATOM 877 O O . MET A 1 106 ? -6.531 3.197 -15.289 1 78.69 106 MET A O 1
ATOM 881 N N . VAL A 1 107 ? -5.801 3.041 -13.195 1 80.31 107 VAL A N 1
ATOM 882 C CA . VAL A 1 107 ? -4.539 3.691 -13.531 1 80.31 107 VAL A CA 1
ATOM 883 C C . VAL A 1 107 ? -3.506 2.643 -13.938 1 80.31 107 VAL A C 1
ATOM 885 O O . VAL A 1 107 ? -3.062 1.846 -13.109 1 80.31 107 VAL A O 1
ATOM 888 N N . PRO A 1 108 ? -3.137 2.639 -15.18 1 74.69 108 PRO A N 1
ATOM 889 C CA . PRO A 1 108 ? -2.191 1.615 -15.633 1 74.69 108 PRO A CA 1
ATOM 890 C C . PRO A 1 108 ? -0.823 1.737 -14.969 1 74.69 108 PRO A C 1
ATOM 892 O O . PRO A 1 108 ? -0.363 2.848 -14.688 1 74.69 108 PRO A O 1
ATOM 895 N N . ASN A 1 109 ? -0.176 0.655 -14.766 1 77.62 109 ASN A N 1
ATOM 896 C CA . ASN A 1 109 ? 1.188 0.561 -14.258 1 77.62 109 ASN A CA 1
ATOM 897 C C . ASN A 1 109 ? 1.329 1.258 -12.906 1 77.62 109 ASN A C 1
ATOM 899 O O . ASN A 1 109 ? 2.346 1.899 -12.641 1 77.62 109 ASN A O 1
ATOM 903 N N . SER A 1 110 ? 0.235 1.188 -12.133 1 85.06 110 SER A N 1
ATOM 904 C CA . SER A 1 110 ? 0.248 1.882 -10.844 1 85.06 110 SER A CA 1
ATOM 905 C C . SER A 1 110 ? 0.647 0.941 -9.719 1 85.06 110 SER A C 1
ATOM 907 O O . SER A 1 110 ? 0.868 1.381 -8.586 1 85.06 110 SER A O 1
ATOM 909 N N . GLY A 1 111 ? 0.732 -0.363 -10.094 1 90.75 111 GLY A N 1
ATOM 910 C CA . GLY A 1 111 ? 1.142 -1.318 -9.078 1 90.75 111 GLY A CA 1
ATOM 911 C C . GLY A 1 111 ? 2.596 -1.174 -8.672 1 90.75 111 GLY A C 1
ATOM 912 O O . GLY A 1 111 ? 3.455 -0.901 -9.516 1 90.75 111 GLY A O 1
ATOM 913 N N . THR A 1 112 ? 2.902 -1.431 -7.383 1 91.88 112 THR A N 1
ATOM 914 C CA . THR A 1 112 ? 4.258 -1.194 -6.902 1 91.88 112 THR A CA 1
ATOM 915 C C . THR A 1 112 ? 4.773 -2.398 -6.121 1 91.88 112 THR A C 1
ATOM 917 O O . THR A 1 112 ? 5.938 -2.43 -5.715 1 91.88 112 THR A O 1
ATOM 920 N N . HIS A 1 113 ? 3.912 -3.395 -5.945 1 95.5 113 HIS A N 1
ATOM 921 C CA . HIS A 1 113 ? 4.324 -4.484 -5.066 1 95.5 113 HIS A CA 1
ATOM 922 C C . HIS A 1 113 ? 3.629 -5.789 -5.441 1 95.5 113 HIS A C 1
ATOM 924 O O . HIS A 1 113 ? 2.453 -5.785 -5.809 1 95.5 113 HIS A O 1
ATOM 930 N N . TRP A 1 114 ? 4.402 -6.867 -5.375 1 98.06 114 TRP A N 1
ATOM 931 C CA . TRP A 1 114 ? 3.877 -8.219 -5.543 1 98.06 114 TRP A CA 1
ATOM 932 C C . TRP A 1 114 ? 4.039 -9.023 -4.258 1 98.06 114 TRP A C 1
ATOM 934 O O . TRP A 1 114 ? 5.051 -8.906 -3.564 1 98.06 114 TRP A O 1
ATOM 944 N N . SER A 1 115 ? 3.086 -9.852 -3.957 1 98.62 115 SER A N 1
ATOM 945 C CA . SER A 1 115 ? 3.137 -10.883 -2.922 1 98.62 115 SER A CA 1
ATOM 946 C C . SER A 1 115 ? 2.4 -12.141 -3.361 1 98.62 115 SER A C 1
ATOM 948 O O . SER A 1 115 ? 1.975 -12.25 -4.512 1 98.62 115 SER A O 1
ATOM 950 N N . LEU A 1 116 ? 2.352 -13.18 -2.486 1 98.81 116 LEU A N 1
ATOM 951 C CA . LEU A 1 116 ? 1.752 -14.453 -2.881 1 98.81 116 LEU A CA 1
ATOM 952 C C . LEU A 1 116 ? 0.667 -14.875 -1.895 1 98.81 116 LEU A C 1
ATOM 954 O O . LEU A 1 116 ? 0.899 -14.898 -0.684 1 98.81 116 LEU A O 1
ATOM 958 N N . LEU A 1 117 ? -0.484 -15.109 -2.377 1 97.75 117 LEU A N 1
ATOM 959 C CA . LEU A 1 117 ? -1.533 -15.812 -1.648 1 97.75 117 LEU A CA 1
ATOM 960 C C . LEU A 1 117 ? -1.584 -17.281 -2.057 1 97.75 117 LEU A C 1
ATOM 962 O O . LEU A 1 117 ? -1.749 -17.594 -3.238 1 97.75 117 LEU A O 1
ATOM 966 N N . ALA A 1 118 ? -1.346 -18.172 -1.142 1 97.06 118 ALA A N 1
ATOM 967 C CA . ALA A 1 118 ? -1.456 -19.609 -1.368 1 97.06 118 ALA A CA 1
ATOM 968 C C . ALA A 1 118 ? -2.619 -20.203 -0.578 1 97.06 118 ALA A C 1
ATOM 970 O O . ALA A 1 118 ? -2.684 -20.062 0.646 1 97.06 118 ALA A O 1
ATOM 971 N N . ILE A 1 119 ? -3.533 -20.766 -1.254 1 95.62 119 ILE A N 1
ATOM 972 C CA . ILE A 1 119 ? -4.633 -21.484 -0.611 1 95.62 119 ILE A CA 1
ATOM 973 C C . ILE A 1 119 ? -4.406 -22.984 -0.732 1 95.62 119 ILE A C 1
ATOM 975 O O . ILE A 1 119 ? -4.277 -23.516 -1.839 1 95.62 119 ILE A O 1
ATOM 979 N N . VAL A 1 120 ? -4.402 -23.641 0.408 1 94.56 120 VAL A N 1
ATOM 980 C CA . VAL A 1 120 ? -4.055 -25.062 0.467 1 94.56 120 VAL A CA 1
ATOM 981 C C . VAL A 1 120 ? -5.309 -25.891 0.74 1 94.56 120 VAL A C 1
ATOM 983 O O . VAL A 1 120 ? -6.016 -25.656 1.722 1 94.56 120 VAL A O 1
ATOM 986 N N . PHE A 1 121 ? -5.555 -26.797 -0.165 1 92.69 121 PHE A N 1
ATOM 987 C CA . PHE A 1 121 ? -6.629 -27.781 -0.018 1 92.69 121 PHE A CA 1
ATOM 988 C C . PHE A 1 121 ? -6.07 -29.156 0.332 1 92.69 121 PHE A C 1
ATOM 990 O O . PHE A 1 121 ? -5.363 -29.766 -0.472 1 92.69 121 PHE A O 1
ATOM 997 N N . GLU A 1 122 ? -6.344 -29.547 1.519 1 89.94 122 GLU A N 1
ATOM 998 C CA . GLU A 1 122 ? -5.898 -30.891 1.921 1 89.94 122 GLU A CA 1
ATOM 999 C C . GLU A 1 122 ? -7.086 -31.781 2.258 1 89.94 122 GLU A C 1
ATOM 1001 O O . GLU A 1 122 ? -7.84 -31.5 3.191 1 89.94 122 GLU A O 1
ATOM 1006 N N . LYS A 1 123 ? -7.176 -32.844 1.475 1 86.31 123 LYS A N 1
ATOM 1007 C CA . LYS A 1 123 ? -8.281 -33.781 1.659 1 86.31 123 LYS A CA 1
ATOM 1008 C C . LYS A 1 123 ? -8.32 -34.312 3.088 1 86.31 123 LYS A C 1
ATOM 1010 O O . LYS A 1 123 ? -7.297 -34.75 3.619 1 86.31 123 LYS A O 1
ATOM 1015 N N . GLY A 1 124 ? -9.453 -34.219 3.629 1 86.44 124 GLY A N 1
ATOM 1016 C CA . GLY A 1 124 ? -9.656 -34.75 4.969 1 86.44 124 GLY A CA 1
ATOM 1017 C C . GLY A 1 124 ? -9.164 -33.812 6.059 1 86.44 124 GLY A C 1
ATOM 1018 O O . GLY A 1 124 ? -9.367 -34.094 7.246 1 86.44 124 GLY A O 1
ATOM 1019 N N . VAL A 1 125 ? -8.477 -32.75 5.797 1 84.62 125 VAL A N 1
ATOM 1020 C CA . VAL A 1 125 ? -7.945 -31.828 6.793 1 84.62 125 VAL A CA 1
ATOM 1021 C C . VAL A 1 125 ? -8.695 -30.5 6.707 1 84.62 125 VAL A C 1
ATOM 1023 O O . VAL A 1 125 ? -9.219 -30.016 7.711 1 84.62 12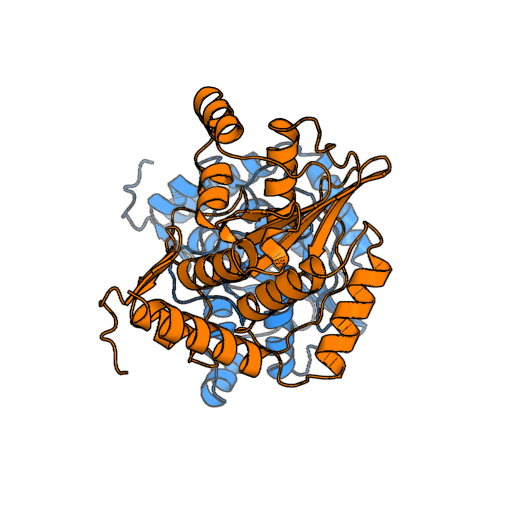5 VAL A O 1
ATOM 1026 N N . GLY A 1 126 ? -8.805 -29.891 5.473 1 89.25 126 GLY A N 1
ATOM 1027 C CA . GLY A 1 126 ? -9.484 -28.625 5.312 1 89.25 126 GLY A CA 1
ATOM 1028 C C . GLY A 1 126 ? -8.773 -27.672 4.367 1 89.25 126 GLY A C 1
ATOM 1029 O O . GLY A 1 126 ? -8.086 -28.109 3.443 1 89.25 126 GLY A O 1
ATOM 1030 N N . VAL A 1 127 ? -9.094 -26.375 4.586 1 91.81 127 VAL A N 1
ATOM 1031 C CA . VAL A 1 127 ? -8.555 -25.344 3.705 1 91.81 127 VAL A CA 1
ATOM 1032 C C . VAL A 1 127 ? -7.773 -24.312 4.523 1 91.81 127 VAL A C 1
ATOM 1034 O O . VAL A 1 127 ? -8.211 -23.922 5.605 1 91.81 127 VAL A O 1
ATOM 1037 N N . ALA A 1 128 ? -6.57 -24 4.098 1 92.44 128 ALA A N 1
ATOM 1038 C CA . ALA A 1 128 ? -5.754 -22.953 4.707 1 92.44 128 ALA A CA 1
ATOM 1039 C C . ALA A 1 128 ? -5.355 -21.891 3.68 1 92.44 128 ALA A C 1
ATOM 1041 O O . ALA A 1 128 ? -5.211 -22.203 2.494 1 92.44 128 ALA A O 1
ATOM 1042 N N . ALA A 1 129 ? -5.289 -20.625 4.125 1 95.31 129 ALA A N 1
ATOM 1043 C CA . ALA A 1 129 ? -4.855 -19.516 3.264 1 95.31 129 ALA A CA 1
ATOM 1044 C C . ALA A 1 129 ? -3.641 -18.812 3.85 1 95.31 129 ALA A C 1
ATOM 1046 O O . ALA A 1 129 ? -3.695 -18.297 4.969 1 95.31 129 ALA A O 1
ATOM 1047 N N . TRP A 1 130 ? -2.537 -18.859 3.072 1 96.5 130 TRP A N 1
ATOM 1048 C CA . TRP A 1 130 ? -1.279 -18.266 3.512 1 96.5 130 TRP A CA 1
ATOM 1049 C C . TRP A 1 130 ? -0.901 -17.078 2.631 1 96.5 130 TRP A C 1
ATOM 1051 O O . TRP A 1 130 ? -1.042 -17.141 1.406 1 96.5 130 TRP A O 1
ATOM 1061 N N . HIS A 1 131 ? -0.499 -16.016 3.246 1 97.19 131 HIS A N 1
ATOM 1062 C CA . HIS A 1 131 ? 0.016 -14.852 2.535 1 97.19 131 HIS A CA 1
ATOM 1063 C C . HIS A 1 131 ? 1.514 -14.68 2.77 1 97.19 131 HIS A C 1
ATOM 1065 O O . HIS A 1 131 ? 1.951 -14.492 3.908 1 97.19 131 HIS A O 1
ATOM 1071 N N . PHE A 1 132 ? 2.318 -14.844 1.735 1 98.5 132 PHE A N 1
ATOM 1072 C CA . PHE A 1 132 ? 3.76 -14.617 1.768 1 98.5 132 PHE A CA 1
ATOM 1073 C C . PHE A 1 132 ? 4.113 -13.258 1.183 1 98.5 132 PHE A C 1
ATOM 1075 O O . PHE A 1 132 ? 3.758 -12.953 0.041 1 98.5 132 PHE A O 1
ATOM 1082 N N . ASP A 1 133 ? 4.797 -12.484 1.97 1 98.25 133 ASP A N 1
ATOM 1083 C CA . ASP A 1 133 ? 5.133 -11.125 1.574 1 98.25 133 ASP A CA 1
ATOM 1084 C C . ASP A 1 133 ? 6.598 -10.805 1.881 1 98.25 133 ASP A C 1
ATOM 1086 O O . ASP A 1 133 ? 7.055 -11 3.008 1 98.25 133 ASP A O 1
ATOM 1090 N N . SER A 1 134 ? 7.301 -10.352 0.859 1 97.94 134 SER A N 1
ATOM 1091 C CA . SER A 1 134 ? 8.734 -10.117 1.004 1 97.94 134 SER A CA 1
ATOM 1092 C C . SER A 1 134 ? 9.016 -8.758 1.63 1 97.94 134 SER A C 1
ATOM 1094 O O . SER A 1 134 ? 10.172 -8.406 1.881 1 97.94 134 SER A O 1
ATOM 1096 N N . MET A 1 135 ? 8.023 -7.957 1.896 1 94.31 135 MET A N 1
ATOM 1097 C CA . MET A 1 135 ? 8.141 -6.688 2.605 1 94.31 135 MET A CA 1
ATOM 1098 C C . MET A 1 135 ? 7.172 -6.625 3.781 1 94.31 135 MET A C 1
ATOM 1100 O O . MET A 1 135 ? 5.957 -6.676 3.59 1 94.31 135 MET A O 1
ATOM 1104 N N . ARG A 1 136 ? 7.727 -6.5 4.91 1 85.88 136 ARG A N 1
ATOM 1105 C CA . ARG A 1 136 ? 6.906 -6.422 6.113 1 85.88 136 ARG A CA 1
ATOM 1106 C C . ARG A 1 136 ? 6.023 -5.176 6.098 1 85.88 136 ARG A C 1
ATOM 1108 O O . ARG A 1 136 ? 6.473 -4.102 5.695 1 85.88 136 ARG A O 1
ATOM 1115 N N . SER A 1 137 ? 4.805 -5.227 6.48 1 86.31 137 SER A N 1
ATOM 1116 C CA . SER A 1 137 ? 3.865 -4.121 6.641 1 86.31 137 SER A CA 1
ATOM 1117 C C . SER A 1 137 ? 3.604 -3.422 5.312 1 86.31 137 SER A C 1
ATOM 1119 O O . SER A 1 137 ? 3.404 -2.205 5.273 1 86.31 137 SER A O 1
ATOM 1121 N N . SER A 1 138 ? 3.732 -4.172 4.199 1 91.75 138 SER A N 1
ATOM 1122 C CA . SER A 1 138 ? 3.486 -3.576 2.891 1 91.75 138 SER A CA 1
ATOM 1123 C C . SER A 1 138 ? 2.018 -3.207 2.719 1 91.75 138 SER A C 1
ATOM 1125 O O . SER A 1 138 ? 1.678 -2.355 1.894 1 91.75 138 SER A O 1
ATOM 1127 N N . GLY A 1 139 ? 1.175 -3.848 3.471 1 92.94 139 GLY A N 1
ATOM 1128 C CA . GLY A 1 139 ? -0.26 -3.658 3.332 1 92.94 139 GLY A CA 1
ATOM 1129 C C . GLY A 1 139 ? -0.885 -4.574 2.297 1 92.94 139 GLY A C 1
ATOM 1130 O O . GLY A 1 139 ? -2.109 -4.629 2.166 1 92.94 139 GLY A O 1
ATOM 1131 N N . ASN A 1 140 ? -0.075 -5.336 1.635 1 95.75 140 ASN A N 1
ATOM 1132 C CA . ASN A 1 140 ? -0.572 -6.172 0.548 1 95.75 140 ASN A CA 1
ATOM 1133 C C . ASN A 1 140 ? -1.42 -7.328 1.073 1 95.75 140 ASN A C 1
ATOM 1135 O O . ASN A 1 140 ? -2.125 -7.984 0.305 1 95.75 140 ASN A O 1
ATOM 1139 N N . ILE A 1 141 ? -1.429 -7.539 2.348 1 95.38 141 ILE A N 1
ATOM 1140 C CA . ILE A 1 141 ? -2.279 -8.555 2.959 1 95.38 141 ILE A CA 1
ATOM 1141 C C . ILE A 1 141 ? -3.746 -8.172 2.783 1 95.38 141 ILE A C 1
ATOM 1143 O O . ILE A 1 141 ? -4.621 -9.047 2.744 1 95.38 141 ILE A O 1
ATOM 1147 N N . ASN A 1 142 ? -4.012 -6.867 2.668 1 93.44 142 ASN A N 1
ATOM 1148 C CA . ASN A 1 142 ? -5.391 -6.434 2.451 1 93.44 142 ASN A CA 1
ATOM 1149 C C . ASN A 1 142 ? -5.887 -6.824 1.062 1 93.44 142 ASN A C 1
ATOM 1151 O O . ASN A 1 142 ? -7.047 -7.195 0.894 1 93.44 142 ASN A O 1
ATOM 1155 N N . ALA A 1 143 ? -5.012 -6.691 0.078 1 94.94 143 ALA A N 1
ATOM 1156 C CA . ALA A 1 143 ? -5.375 -7.16 -1.256 1 94.94 143 ALA A CA 1
ATOM 1157 C C . ALA A 1 143 ? -5.605 -8.672 -1.261 1 94.94 143 ALA A C 1
ATOM 1159 O O . ALA A 1 143 ? -6.59 -9.148 -1.828 1 94.94 143 ALA A O 1
ATOM 1160 N N . ALA A 1 144 ? -4.715 -9.43 -0.616 1 96.19 144 ALA A N 1
ATOM 1161 C CA . ALA A 1 144 ? -4.875 -10.875 -0.485 1 96.19 144 ALA A CA 1
ATOM 1162 C C . ALA A 1 144 ? -6.191 -11.219 0.211 1 96.19 144 ALA A C 1
ATOM 1164 O O . ALA A 1 144 ? -6.887 -12.156 -0.19 1 96.19 144 ALA A O 1
ATOM 1165 N N . GLY A 1 145 ? -6.484 -10.461 1.229 1 93.69 145 GLY A N 1
ATOM 1166 C CA . GLY A 1 145 ? -7.742 -10.656 1.933 1 93.69 145 GLY A CA 1
ATOM 1167 C C . GLY A 1 145 ? -8.961 -10.406 1.062 1 93.69 145 GLY A C 1
ATOM 1168 O O . GLY A 1 145 ? -9.922 -11.172 1.1 1 93.69 145 GLY A O 1
ATOM 1169 N N . ASP A 1 146 ? -8.914 -9.312 0.294 1 93.12 146 ASP A N 1
ATOM 1170 C CA . ASP A 1 146 ? -10.016 -9 -0.612 1 93.12 146 ASP A CA 1
ATOM 1171 C C . ASP A 1 146 ? -10.25 -10.133 -1.608 1 93.12 146 ASP A C 1
ATOM 1173 O O . ASP A 1 146 ? -11.391 -10.531 -1.851 1 93.12 146 ASP A O 1
ATOM 1177 N N . ILE A 1 147 ? -9.164 -10.633 -2.143 1 95.44 147 ILE A N 1
ATOM 1178 C CA . ILE A 1 147 ? -9.234 -11.742 -3.09 1 95.44 147 ILE A CA 1
ATOM 1179 C C . ILE A 1 147 ? -9.828 -12.969 -2.408 1 95.44 147 ILE A C 1
ATOM 1181 O O . ILE A 1 147 ? -10.75 -13.594 -2.934 1 95.44 147 ILE A O 1
ATOM 1185 N N . LEU A 1 148 ? -9.32 -13.281 -1.21 1 95.12 148 LEU A N 1
ATOM 1186 C CA . LEU A 1 148 ? -9.758 -14.461 -0.464 1 95.12 148 LEU A CA 1
ATOM 1187 C C . LEU A 1 148 ? -11.234 -14.367 -0.117 1 95.12 148 LEU A C 1
ATOM 1189 O O . LEU A 1 148 ? -11.977 -15.336 -0.285 1 95.12 148 LEU A O 1
ATOM 1193 N N . ASN A 1 149 ? -11.664 -13.219 0.324 1 92.38 149 ASN A N 1
ATOM 1194 C CA . ASN A 1 149 ? -13.062 -13.023 0.699 1 92.38 149 ASN A CA 1
ATOM 1195 C C . ASN A 1 149 ? -13.992 -13.18 -0.501 1 92.38 149 ASN A C 1
ATOM 1197 O O . ASN A 1 149 ? -15.047 -13.797 -0.395 1 92.38 149 ASN A O 1
ATOM 1201 N N . LYS A 1 150 ? -13.578 -12.609 -1.596 1 92.38 150 LYS A N 1
ATOM 1202 C CA . LYS A 1 150 ? -14.398 -12.742 -2.795 1 92.38 150 LYS A CA 1
ATOM 1203 C C . LYS A 1 150 ? -14.453 -14.188 -3.27 1 92.38 150 LYS A C 1
ATOM 1205 O O . LYS A 1 150 ? -15.508 -14.688 -3.658 1 92.38 150 LYS A O 1
ATOM 1210 N N . LEU A 1 151 ? -13.32 -14.891 -3.242 1 93.75 151 LEU A N 1
ATOM 1211 C CA . LEU A 1 151 ? -13.289 -16.297 -3.607 1 93.75 151 LEU A CA 1
ATOM 1212 C C . LEU A 1 151 ? -14.203 -17.125 -2.705 1 93.75 151 LEU A C 1
ATOM 1214 O O . LEU A 1 151 ? -14.891 -18.031 -3.174 1 93.75 151 LEU A O 1
ATOM 1218 N N . SER A 1 152 ? -14.18 -16.781 -1.424 1 91.56 152 SER A N 1
ATOM 1219 C CA . SER A 1 152 ? -15 -17.516 -0.461 1 91.56 152 SER A CA 1
ATOM 1220 C C . SER A 1 152 ? -16.484 -17.344 -0.755 1 91.56 152 SER A C 1
ATOM 1222 O O . SER A 1 152 ? -17.281 -18.234 -0.488 1 91.56 152 SER A O 1
ATOM 1224 N N . LEU A 1 153 ? -16.844 -16.188 -1.271 1 88.38 153 LEU A N 1
ATOM 1225 C CA . LEU A 1 153 ? -18.234 -15.922 -1.631 1 88.38 153 LEU A CA 1
ATOM 1226 C C . LEU A 1 153 ? -18.641 -16.734 -2.854 1 88.38 153 LEU A C 1
ATOM 1228 O O . LEU A 1 153 ? -19.797 -17.141 -2.973 1 88.38 153 LEU A O 1
ATOM 1232 N N . VAL A 1 154 ? -17.734 -17 -3.744 1 91.25 154 VAL A N 1
ATOM 1233 C CA . VAL A 1 154 ? -18.016 -17.656 -5.012 1 91.25 154 VAL A CA 1
ATOM 1234 C C . VAL A 1 154 ? -17.891 -19.172 -4.84 1 91.25 154 VAL A C 1
ATOM 1236 O O . VAL A 1 154 ? -18.656 -19.938 -5.43 1 91.25 154 VAL A O 1
ATOM 1239 N N . PHE A 1 155 ? -16.891 -19.562 -4.004 1 92.19 155 PHE A N 1
ATOM 1240 C CA . PHE A 1 155 ? -16.625 -20.969 -3.766 1 92.19 155 PHE A CA 1
ATOM 1241 C C . PHE A 1 155 ? -16.844 -21.328 -2.299 1 92.19 155 PHE A C 1
ATOM 1243 O O . PHE A 1 155 ? -15.945 -21.141 -1.474 1 92.19 155 PHE A O 1
ATOM 1250 N N . PRO A 1 156 ? -17.906 -22 -1.976 1 85.56 156 PRO A N 1
ATOM 1251 C CA . PRO A 1 156 ? -18.234 -22.312 -0.579 1 85.56 156 PRO A CA 1
ATOM 1252 C C . PRO A 1 156 ? -17.203 -23.234 0.073 1 85.56 156 PRO A C 1
ATOM 1254 O O . PRO A 1 156 ? -17.125 -23.297 1.303 1 85.56 156 PRO A O 1
ATOM 1257 N N . SER A 1 157 ? -16.469 -23.922 -0.729 1 84.69 157 SER A N 1
ATOM 1258 C CA . SER A 1 157 ? -15.453 -24.812 -0.19 1 84.69 157 SER A CA 1
ATOM 1259 C C . SER A 1 157 ? -14.312 -24.031 0.454 1 84.69 157 SER A C 1
ATOM 1261 O O . SER A 1 157 ? -13.523 -24.578 1.222 1 84.69 157 SER A O 1
ATOM 1263 N N . ILE A 1 158 ? -14.172 -22.797 0.055 1 86.62 158 ILE A N 1
ATOM 1264 C CA . ILE A 1 158 ? -13.195 -21.922 0.691 1 86.62 158 ILE A CA 1
ATOM 1265 C C . ILE A 1 158 ? -13.844 -21.188 1.865 1 86.62 158 ILE A C 1
ATOM 1267 O O . ILE A 1 158 ? -14.695 -20.328 1.67 1 86.62 158 ILE A O 1
ATOM 1271 N N . PRO A 1 159 ? -13.625 -21.734 3.074 1 70.81 159 PRO A N 1
ATOM 1272 C CA . PRO A 1 159 ? -14.305 -21.094 4.203 1 70.81 159 PRO A CA 1
ATOM 1273 C C . PRO A 1 159 ? -13.898 -19.641 4.387 1 70.81 159 PRO A C 1
ATOM 1275 O O . PRO A 1 159 ? -12.766 -19.266 4.062 1 70.81 159 PRO A O 1
ATOM 1278 N N . VAL A 1 160 ? -14.945 -18.75 4.57 1 61.69 160 VAL A N 1
ATOM 1279 C CA . VAL A 1 160 ? -14.664 -17.375 4.945 1 61.69 160 VAL A CA 1
ATOM 1280 C C . VAL A 1 160 ? -13.781 -17.344 6.188 1 61.69 160 VAL A C 1
ATOM 1282 O O . VAL A 1 160 ? -14.078 -18 7.188 1 61.69 160 VAL A O 1
ATOM 1285 N N . LEU A 1 161 ? -12.508 -17.5 6.027 1 55.06 161 LEU A N 1
ATOM 1286 C CA . LEU A 1 161 ? -11.727 -17.438 7.258 1 55.06 161 LEU A CA 1
ATOM 1287 C C . LEU A 1 161 ? -12.422 -16.578 8.305 1 55.06 161 LEU A C 1
ATOM 1289 O O . LEU A 1 161 ? -12.75 -15.414 8.039 1 55.06 161 LEU A O 1
ATOM 1293 N N . LEU A 1 162 ? -13.375 -17.25 8.977 1 48.44 162 LEU A N 1
ATOM 1294 C CA . LEU A 1 162 ? -14.266 -16.797 10.039 1 48.44 162 LEU A CA 1
ATOM 1295 C C . LEU A 1 162 ? -13.609 -15.688 10.859 1 48.44 162 LEU A C 1
ATOM 1297 O O . LEU A 1 162 ? -14.289 -15 11.625 1 48.44 162 LEU A O 1
ATOM 1301 N N . GLU A 1 163 ? -12.258 -15.828 10.922 1 51.72 163 GLU A N 1
ATOM 1302 C CA . GLU A 1 163 ? -11.844 -14.93 12 1 51.72 163 GLU A CA 1
ATOM 1303 C C . GLU A 1 163 ? -12.18 -13.477 11.672 1 51.72 163 GLU A C 1
ATOM 1305 O O . GLU A 1 163 ? -12.406 -13.133 10.516 1 51.72 163 GLU A O 1
ATOM 1310 N N . ARG A 1 164 ? -12.438 -12.742 12.664 1 50.78 164 ARG A N 1
ATOM 1311 C CA . ARG A 1 164 ? -12.734 -11.328 12.82 1 50.78 164 ARG A CA 1
ATOM 1312 C C . ARG A 1 164 ? -11.953 -10.484 11.82 1 50.78 164 ARG A C 1
ATOM 1314 O O . ARG A 1 164 ? -12.438 -9.453 11.359 1 50.78 164 ARG A O 1
ATOM 1321 N N . THR A 1 165 ? -10.797 -11.031 11.266 1 57.28 165 THR A N 1
ATOM 1322 C CA . THR A 1 165 ? -9.977 -10.078 10.531 1 57.28 165 THR A CA 1
ATOM 1323 C C . THR A 1 165 ? -10.211 -10.203 9.031 1 57.28 165 THR A C 1
ATOM 1325 O O . THR A 1 165 ? -9.906 -9.281 8.266 1 57.28 165 THR A O 1
ATOM 1328 N N . LYS A 1 166 ? -10.906 -11.414 8.555 1 69.81 166 LYS A N 1
ATOM 1329 C CA . LYS A 1 166 ? -11.156 -11.672 7.141 1 69.81 166 LYS A CA 1
ATOM 1330 C C . LYS A 1 166 ? -9.867 -11.594 6.328 1 69.81 166 LYS A C 1
ATOM 1332 O O . LYS A 1 166 ? -9.867 -11.125 5.188 1 69.81 166 LYS A O 1
ATOM 1337 N N . LEU A 1 167 ? -8.688 -11.891 7.008 1 82.81 167 LEU A N 1
ATOM 1338 C CA . LEU A 1 167 ? -7.379 -11.852 6.371 1 82.81 167 LEU A CA 1
ATOM 1339 C C . LEU A 1 167 ? -6.73 -13.234 6.371 1 82.81 167 LEU A C 1
ATOM 1341 O O . LEU A 1 167 ? -7.004 -14.055 7.254 1 82.81 167 LEU A O 1
ATOM 1345 N N . PRO A 1 168 ? -5.938 -13.594 5.285 1 92.56 168 PRO A N 1
ATOM 1346 C CA . PRO A 1 168 ? -5.117 -14.805 5.332 1 92.56 168 PRO A CA 1
ATOM 1347 C C . PRO A 1 168 ? -4.055 -14.758 6.426 1 92.56 168 PRO A C 1
ATOM 1349 O O . PRO A 1 168 ? -3.803 -13.695 7 1 92.56 168 PRO A O 1
ATOM 1352 N N . VAL A 1 169 ? -3.539 -15.945 6.754 1 93.38 169 VAL A N 1
ATOM 1353 C CA . VAL A 1 169 ? -2.438 -16.016 7.707 1 93.38 169 VAL A CA 1
ATOM 1354 C C . VAL A 1 169 ? -1.188 -15.375 7.094 1 93.38 169 VAL A C 1
ATOM 1356 O O . VAL A 1 169 ? -0.793 -15.727 5.98 1 93.38 169 VAL A O 1
ATOM 1359 N N . GLN A 1 170 ? -0.667 -14.406 7.785 1 95.12 170 GLN A N 1
ATOM 1360 C CA . GLN A 1 170 ? 0.61 -13.852 7.352 1 95.12 170 GLN A CA 1
ATOM 1361 C C . GLN A 1 170 ? 1.746 -14.844 7.574 1 95.12 170 GLN A C 1
ATOM 1363 O O . GLN A 1 170 ? 2.193 -15.039 8.703 1 95.12 170 GLN A O 1
ATOM 1368 N N . ALA A 1 171 ? 2.232 -15.445 6.504 1 97.38 171 ALA A N 1
ATOM 1369 C CA . ALA A 1 171 ? 3.312 -16.422 6.586 1 97.38 171 ALA A CA 1
ATOM 1370 C C . ALA A 1 171 ? 4.672 -15.742 6.656 1 97.38 171 ALA A C 1
ATOM 1372 O O . ALA A 1 171 ? 4.84 -14.625 6.148 1 97.38 171 ALA A O 1
ATOM 1373 N N . LYS A 1 172 ? 5.648 -16.438 7.285 1 97.44 172 LYS A N 1
ATOM 1374 C CA . LYS A 1 172 ? 7.027 -15.953 7.262 1 97.44 172 LYS A CA 1
ATOM 1375 C C . LYS A 1 172 ? 7.641 -16.109 5.871 1 97.44 172 LYS A C 1
ATOM 1377 O O . LYS A 1 172 ? 7.492 -17.156 5.238 1 97.44 172 LYS A O 1
ATOM 1382 N N . ALA A 1 173 ? 8.164 -15.094 5.395 1 97.75 173 ALA A N 1
ATOM 1383 C CA . ALA A 1 173 ? 8.836 -15.078 4.098 1 97.75 173 ALA A CA 1
ATOM 1384 C C . ALA A 1 173 ? 10.133 -14.281 4.16 1 97.75 173 ALA A C 1
ATOM 1386 O O . ALA A 1 173 ? 10.258 -13.352 4.961 1 97.75 173 ALA A O 1
ATOM 1387 N N . PRO A 1 174 ? 11.141 -14.719 3.375 1 97.12 174 PRO A N 1
ATOM 1388 C CA . PRO A 1 174 ? 12.336 -13.883 3.297 1 97.12 174 PRO A CA 1
ATOM 1389 C C . PRO A 1 174 ? 12.023 -12.422 2.967 1 97.12 174 PRO A C 1
ATOM 1391 O O . PRO A 1 174 ? 11.141 -12.148 2.148 1 97.12 174 PRO A O 1
ATOM 1394 N N . GLN A 1 175 ? 12.75 -11.578 3.645 1 96.12 175 GLN A N 1
ATOM 1395 C CA . GLN A 1 175 ? 12.516 -10.141 3.492 1 96.12 175 GLN A CA 1
ATOM 1396 C C . GLN A 1 175 ? 13.562 -9.508 2.582 1 96.12 175 GLN A C 1
ATOM 1398 O O . GLN A 1 175 ? 14.766 -9.688 2.789 1 96.12 175 GLN A O 1
ATOM 1403 N N . GLN A 1 176 ? 13.109 -8.828 1.55 1 95.19 176 GLN A N 1
ATOM 1404 C CA . GLN A 1 176 ? 14.047 -8.164 0.65 1 95.19 176 GLN A CA 1
ATOM 1405 C C . GLN A 1 176 ? 14.57 -6.867 1.263 1 95.19 176 GLN A C 1
ATOM 1407 O O . GLN A 1 176 ? 13.938 -6.289 2.146 1 95.19 176 GLN A O 1
ATOM 1412 N N . THR A 1 177 ? 15.688 -6.48 0.744 1 91.56 177 THR A N 1
ATOM 1413 C CA . THR A 1 177 ? 16.312 -5.262 1.249 1 91.56 177 THR A CA 1
ATOM 1414 C C . THR A 1 177 ? 16.266 -4.156 0.197 1 91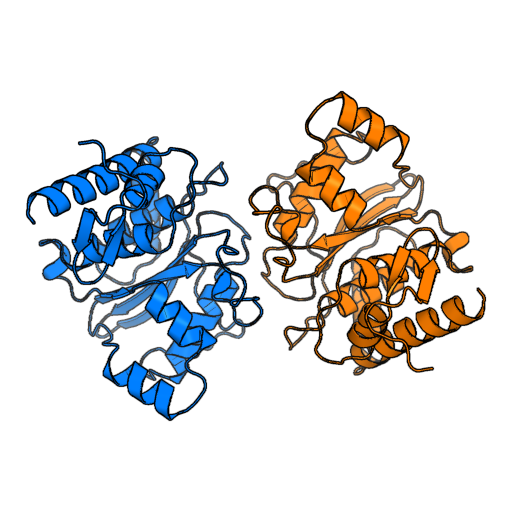.56 177 THR A C 1
ATOM 1416 O O . THR A 1 177 ? 16.844 -3.082 0.398 1 91.56 177 THR A O 1
ATOM 1419 N N . ASN A 1 178 ? 15.672 -4.449 -0.944 1 93.94 178 ASN A N 1
ATOM 1420 C CA . ASN A 1 178 ? 15.562 -3.492 -2.043 1 93.94 178 ASN A CA 1
ATOM 1421 C C . ASN A 1 178 ? 14.109 -3.273 -2.451 1 93.94 178 ASN A C 1
ATOM 1423 O O . ASN A 1 178 ? 13.195 -3.811 -1.824 1 93.94 178 ASN A O 1
ATOM 1427 N N . CYS A 1 179 ? 13.914 -2.506 -3.475 1 93.88 179 CYS A N 1
ATOM 1428 C CA . CYS A 1 179 ? 12.562 -2.15 -3.898 1 93.88 179 CYS A CA 1
ATOM 1429 C C . CYS A 1 179 ? 12.172 -2.898 -5.168 1 93.88 179 CYS A C 1
ATOM 1431 O O . CYS A 1 179 ? 11.117 -2.637 -5.75 1 93.88 179 CYS A O 1
ATOM 1433 N N . ASN A 1 180 ? 13.031 -3.809 -5.59 1 95.19 180 ASN A N 1
ATOM 1434 C CA . ASN A 1 180 ? 12.828 -4.238 -6.973 1 95.19 180 ASN A CA 1
ATOM 1435 C C . ASN A 1 180 ? 12.531 -5.73 -7.059 1 95.19 180 ASN A C 1
ATOM 1437 O O . ASN A 1 180 ? 12.07 -6.219 -8.094 1 95.19 180 ASN A O 1
ATOM 1441 N N . ASP A 1 181 ? 12.664 -6.508 -5.984 1 97.31 181 ASP A N 1
ATOM 1442 C CA . ASP A 1 181 ? 12.703 -7.961 -6.109 1 97.31 181 ASP A CA 1
ATOM 1443 C C . ASP A 1 181 ? 11.383 -8.586 -5.648 1 97.31 181 ASP A C 1
ATOM 1445 O O . ASP A 1 181 ? 11.281 -9.812 -5.523 1 97.31 181 ASP A O 1
ATOM 1449 N N . CYS A 1 182 ? 10.344 -7.828 -5.398 1 97.94 182 CYS A N 1
ATOM 1450 C CA . CYS A 1 182 ? 9.109 -8.367 -4.848 1 97.94 182 CYS A CA 1
ATOM 1451 C C . CYS A 1 182 ? 8.539 -9.453 -5.754 1 97.94 182 CYS A C 1
ATOM 1453 O O . CYS A 1 182 ? 8.094 -10.5 -5.273 1 97.94 182 CYS A O 1
ATOM 1455 N N . GLY A 1 183 ? 8.594 -9.18 -7.082 1 98.44 183 GLY A N 1
ATOM 1456 C CA . GLY A 1 183 ? 8.102 -10.172 -8.016 1 98.44 183 GLY A CA 1
ATOM 1457 C C . GLY A 1 183 ? 8.906 -11.461 -8 1 98.44 183 GLY A C 1
ATOM 1458 O O . GLY A 1 183 ? 8.336 -12.555 -8.023 1 98.44 183 GLY A O 1
ATOM 1459 N N . VAL A 1 184 ? 10.18 -11.297 -7.949 1 98.69 184 VAL A N 1
ATOM 1460 C CA . VAL A 1 184 ? 11.07 -12.453 -7.93 1 98.69 184 VAL A CA 1
ATOM 1461 C C . VAL A 1 184 ? 10.836 -13.266 -6.656 1 98.69 184 VAL A C 1
ATOM 1463 O O . VAL A 1 184 ? 10.734 -14.492 -6.703 1 98.69 184 VAL A O 1
ATOM 1466 N N . HIS A 1 185 ? 10.719 -12.602 -5.496 1 98.69 185 HIS A N 1
ATOM 1467 C CA . HIS A 1 185 ? 10.406 -13.273 -4.242 1 98.69 185 HIS A CA 1
ATOM 1468 C C . HIS A 1 185 ? 9.109 -14.07 -4.352 1 98.69 185 HIS A C 1
ATOM 1470 O O . HIS A 1 185 ? 9.023 -15.203 -3.869 1 98.69 185 HIS A O 1
ATOM 1476 N N . THR A 1 186 ? 8.125 -13.461 -4.961 1 98.75 186 THR A N 1
ATOM 1477 C CA . THR A 1 186 ? 6.82 -14.094 -5.133 1 98.75 186 THR A CA 1
ATOM 1478 C C . THR A 1 186 ? 6.949 -15.391 -5.922 1 98.75 186 THR A C 1
ATOM 1480 O O . THR A 1 186 ? 6.438 -16.438 -5.504 1 98.75 186 THR A O 1
ATOM 1483 N N . LEU A 1 187 ? 7.691 -15.367 -7.016 1 98.44 187 LEU A N 1
ATOM 1484 C CA . LEU A 1 187 ? 7.816 -16.516 -7.898 1 98.44 187 LEU A CA 1
ATOM 1485 C C . LEU A 1 187 ? 8.648 -17.609 -7.246 1 98.44 187 LEU A C 1
ATOM 1487 O O . LEU A 1 187 ? 8.32 -18.797 -7.363 1 98.44 187 LEU A O 1
ATOM 1491 N N . VAL A 1 188 ? 9.695 -17.266 -6.539 1 98 188 VAL A N 1
ATOM 1492 C CA . VAL A 1 188 ? 10.516 -18.25 -5.852 1 98 188 VAL A CA 1
ATOM 1493 C C . VAL A 1 188 ? 9.703 -18.922 -4.754 1 98 188 VAL A C 1
ATOM 1495 O O . VAL A 1 188 ? 9.781 -20.141 -4.574 1 98 188 VAL A O 1
ATOM 1498 N N . THR A 1 189 ? 8.953 -18.141 -4.035 1 98.19 189 THR A N 1
ATOM 1499 C CA . THR A 1 189 ? 8.102 -18.688 -2.988 1 98.19 189 THR 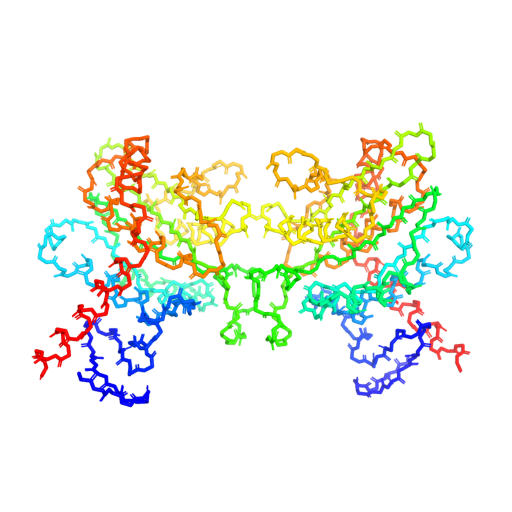A CA 1
ATOM 1500 C C . THR A 1 189 ? 7.078 -19.656 -3.576 1 98.19 189 THR A C 1
ATOM 1502 O O . THR A 1 189 ? 6.875 -20.75 -3.047 1 98.19 189 THR A O 1
ATOM 1505 N N . ALA A 1 190 ? 6.449 -19.281 -4.668 1 97.62 190 ALA A N 1
ATOM 1506 C CA . ALA A 1 190 ? 5.5 -20.156 -5.332 1 97.62 190 ALA A CA 1
ATOM 1507 C C . ALA A 1 190 ? 6.168 -21.469 -5.754 1 97.62 190 ALA A C 1
ATOM 1509 O O . ALA A 1 190 ? 5.625 -22.547 -5.531 1 97.62 190 ALA A O 1
ATOM 1510 N N . MET A 1 191 ? 7.336 -21.359 -6.352 1 96.44 191 MET A N 1
ATOM 1511 C CA . MET A 1 191 ? 8.094 -22.531 -6.785 1 96.44 191 MET A CA 1
ATOM 1512 C C . MET A 1 191 ? 8.375 -23.453 -5.609 1 96.44 191 MET A C 1
ATOM 1514 O O . MET A 1 191 ? 8.086 -24.656 -5.668 1 96.44 191 MET A O 1
ATOM 1518 N N . LEU A 1 192 ? 8.859 -22.922 -4.527 1 96.38 192 LEU A N 1
ATOM 1519 C CA . LEU A 1 192 ? 9.266 -23.719 -3.381 1 96.38 192 LEU A CA 1
ATOM 1520 C C . LEU A 1 192 ? 8.047 -24.344 -2.701 1 96.38 192 LEU A C 1
ATOM 1522 O O . LEU A 1 192 ? 8.047 -25.547 -2.391 1 96.38 192 LEU A O 1
ATOM 1526 N N . VAL A 1 193 ? 7.02 -23.562 -2.494 1 96.06 193 VAL A N 1
ATOM 1527 C CA . VAL A 1 193 ? 5.824 -24.031 -1.803 1 96.06 193 VAL A CA 1
ATOM 1528 C C . VAL A 1 193 ? 5.141 -25.125 -2.631 1 96.06 193 VAL A C 1
ATOM 1530 O O . VAL A 1 193 ? 4.578 -26.062 -2.078 1 96.06 193 VAL A O 1
ATOM 1533 N N . SER A 1 194 ? 5.234 -25.016 -3.959 1 94.69 194 SER A N 1
ATOM 1534 C CA . SER A 1 194 ? 4.578 -25.969 -4.84 1 94.69 194 SER A CA 1
ATOM 1535 C C . SER A 1 194 ? 5.266 -27.344 -4.793 1 94.69 194 SER A C 1
ATOM 1537 O O . SER A 1 194 ? 4.676 -28.344 -5.164 1 94.69 194 SER A O 1
ATOM 1539 N N . THR A 1 195 ? 6.496 -27.406 -4.375 1 91.75 195 THR A N 1
ATOM 1540 C CA . THR A 1 195 ? 7.23 -28.656 -4.336 1 91.75 195 THR A CA 1
ATOM 1541 C C . THR A 1 195 ? 6.977 -29.391 -3.021 1 91.75 195 THR A C 1
ATOM 1543 O O . THR A 1 195 ? 7.398 -30.531 -2.852 1 91.75 195 THR A O 1
ATOM 1546 N N . MET A 1 196 ? 6.285 -28.766 -2.123 1 90.25 196 MET A N 1
ATOM 1547 C CA . MET A 1 196 ? 6.035 -29.328 -0.802 1 90.25 196 MET A CA 1
ATOM 1548 C C . MET A 1 196 ? 4.594 -29.812 -0.677 1 90.25 196 MET A C 1
ATOM 1550 O O . MET A 1 196 ? 3.676 -29.172 -1.195 1 90.25 196 MET A O 1
ATOM 1554 N N . ASN A 1 197 ? 4.477 -30.891 0.068 1 84.94 197 ASN A N 1
ATOM 1555 C CA . ASN A 1 197 ? 3.135 -31.422 0.289 1 84.94 197 ASN A CA 1
ATOM 1556 C C . ASN A 1 197 ? 2.6 -31.031 1.665 1 84.94 197 ASN A C 1
ATOM 1558 O O . ASN A 1 197 ? 3.365 -30.656 2.551 1 84.94 197 ASN A O 1
ATOM 1562 N N . GLY A 1 198 ? 1.28 -31.016 1.721 1 86.62 198 GLY A N 1
ATOM 1563 C CA . GLY A 1 198 ? 0.638 -30.859 3.016 1 86.62 198 GLY A CA 1
ATOM 1564 C C . GLY A 1 198 ? 0.308 -29.406 3.346 1 86.62 198 GLY A C 1
ATOM 1565 O O . GLY A 1 198 ? 0.57 -28.516 2.545 1 86.62 198 GLY A O 1
ATOM 1566 N N . SER A 1 199 ? -0.302 -29.25 4.551 1 91.31 199 SER A N 1
ATOM 1567 C CA . SER A 1 199 ? -0.808 -27.953 4.965 1 91.31 199 SER A CA 1
ATOM 1568 C C . SER A 1 199 ? -0.091 -27.453 6.215 1 91.31 199 SER A C 1
ATOM 1570 O O . SER A 1 199 ? -0.613 -26.594 6.938 1 91.31 199 SER A O 1
ATOM 1572 N N . ASN A 1 200 ? 1.086 -28.016 6.484 1 95.12 200 ASN A N 1
ATOM 1573 C CA . ASN A 1 200 ? 1.867 -27.531 7.617 1 95.12 200 ASN A CA 1
ATOM 1574 C C . ASN A 1 200 ? 2.666 -26.281 7.258 1 95.12 200 ASN A C 1
ATOM 1576 O O . ASN A 1 200 ? 3.715 -26.375 6.617 1 95.12 200 ASN A O 1
ATOM 1580 N N . LEU A 1 201 ? 2.207 -25.125 7.672 1 97.19 201 LEU A N 1
ATOM 1581 C CA . LEU A 1 201 ? 2.797 -23.844 7.301 1 97.19 201 LEU A CA 1
ATOM 1582 C C . LEU A 1 201 ? 4.23 -23.734 7.812 1 97.19 201 LEU A C 1
ATOM 1584 O O . LEU A 1 201 ? 5.113 -23.25 7.105 1 97.19 201 LEU A O 1
ATOM 1588 N N . ALA A 1 202 ? 4.516 -24.203 9.008 1 97.5 202 ALA A N 1
ATOM 1589 C CA . ALA A 1 202 ? 5.832 -24.078 9.617 1 97.5 202 ALA A CA 1
ATOM 1590 C C . ALA A 1 202 ? 6.895 -24.797 8.789 1 97.5 202 ALA A C 1
ATOM 1592 O O . ALA A 1 202 ? 8.008 -24.297 8.633 1 97.5 202 ALA A O 1
ATOM 1593 N N . ILE A 1 203 ? 6.531 -25.938 8.289 1 97.12 203 ILE A N 1
ATOM 1594 C CA . ILE A 1 203 ? 7.453 -26.703 7.461 1 97.12 203 ILE A CA 1
ATOM 1595 C C . ILE A 1 203 ? 7.758 -25.938 6.176 1 97.12 203 ILE A C 1
ATOM 1597 O O . ILE A 1 203 ? 8.906 -25.891 5.734 1 97.12 203 ILE A O 1
ATOM 1601 N N . HIS A 1 204 ? 6.723 -25.375 5.543 1 97.56 204 HIS A N 1
ATOM 1602 C CA . HIS A 1 204 ? 6.898 -24.578 4.332 1 97.56 204 HIS A CA 1
ATOM 1603 C C . HIS A 1 204 ? 7.785 -23.359 4.598 1 97.56 204 HIS A C 1
ATOM 1605 O O . HIS A 1 204 ? 8.703 -23.078 3.822 1 97.56 204 HIS A O 1
ATOM 1611 N N . GLU A 1 205 ? 7.547 -22.641 5.719 1 98.31 205 GLU A N 1
ATOM 1612 C CA . GLU A 1 205 ? 8.328 -21.469 6.094 1 98.31 205 GLU A CA 1
ATOM 1613 C C . GLU A 1 205 ? 9.805 -21.828 6.281 1 98.31 205 GLU A C 1
ATOM 1615 O O . GLU A 1 205 ? 10.688 -21.109 5.824 1 98.31 205 GLU A O 1
ATOM 1620 N N . GLU A 1 206 ? 10.055 -22.906 6.922 1 97.75 206 GLU A N 1
ATOM 1621 C CA . GLU A 1 206 ? 11.422 -23.359 7.18 1 97.75 206 GLU A CA 1
ATOM 1622 C C . GLU A 1 206 ? 12.148 -23.703 5.879 1 97.75 206 GLU A C 1
ATOM 1624 O O . GLU A 1 206 ? 13.32 -23.359 5.711 1 97.75 206 GLU A O 1
ATOM 1629 N N . ARG A 1 207 ? 11.445 -24.391 5.035 1 96.88 207 ARG A N 1
ATOM 1630 C CA . ARG A 1 207 ? 12.039 -24.781 3.756 1 96.88 207 ARG A CA 1
ATOM 1631 C C . ARG A 1 207 ? 12.414 -23.547 2.936 1 96.88 207 ARG A C 1
ATOM 1633 O O . ARG A 1 207 ? 13.484 -23.516 2.326 1 96.88 207 ARG A O 1
ATOM 1640 N N . ILE A 1 208 ? 11.562 -22.547 2.879 1 98.06 208 ILE A N 1
ATOM 1641 C CA . ILE A 1 208 ? 11.836 -21.312 2.143 1 98.06 208 ILE A CA 1
ATOM 1642 C C . ILE A 1 208 ? 13.055 -20.609 2.734 1 98.06 208 ILE A C 1
ATOM 1644 O O . ILE A 1 208 ? 13.953 -20.203 2.002 1 98.06 208 ILE A O 1
ATOM 1648 N N . GLN A 1 209 ? 13.117 -20.578 4.043 1 97.62 209 GLN A N 1
ATOM 1649 C CA . GLN A 1 209 ? 14.227 -19.938 4.734 1 97.62 209 GLN A CA 1
ATOM 1650 C C . GLN A 1 209 ? 15.547 -20.656 4.449 1 97.62 209 GLN A C 1
ATOM 1652 O O . GLN A 1 209 ? 16.562 -20 4.207 1 97.62 209 GLN A O 1
ATOM 1657 N N . GLU A 1 210 ? 15.531 -21.906 4.5 1 97.69 210 GLU A N 1
ATOM 1658 C CA . GLU A 1 210 ? 16.734 -22.688 4.23 1 97.69 210 GLU A CA 1
ATOM 1659 C C . GLU A 1 210 ? 17.234 -22.469 2.803 1 97.69 210 GLU A C 1
ATOM 1661 O O . GLU A 1 210 ? 18.438 -22.359 2.57 1 97.69 210 GLU A O 1
ATOM 1666 N N . TYR A 1 211 ? 16.297 -22.453 1.913 1 97.56 211 TYR A N 1
ATOM 1667 C CA . TYR A 1 211 ? 16.656 -22.25 0.516 1 97.56 211 TYR A CA 1
ATOM 1668 C C . TYR A 1 211 ? 17.375 -20.906 0.332 1 97.56 211 TYR A C 1
ATOM 1670 O O . TYR A 1 211 ? 18.422 -20.844 -0.318 1 97.56 211 TYR A O 1
ATOM 1678 N N . VAL A 1 212 ? 16.812 -19.859 0.851 1 96.44 212 VAL A N 1
ATOM 1679 C CA . VAL A 1 212 ? 17.344 -18.516 0.659 1 96.44 212 VAL A CA 1
ATOM 1680 C C . VAL A 1 212 ? 18.688 -18.391 1.373 1 96.44 212 VAL A C 1
ATOM 1682 O O . VAL A 1 212 ? 19.594 -17.719 0.882 1 96.44 212 VAL A O 1
ATOM 1685 N N . LYS A 1 213 ? 18.844 -19.031 2.561 1 96.5 213 LYS A N 1
ATOM 1686 C CA . LYS A 1 213 ? 20.109 -19.031 3.289 1 96.5 213 LYS A CA 1
ATOM 1687 C C . LYS A 1 213 ? 21.219 -19.719 2.484 1 96.5 213 LYS A C 1
ATOM 1689 O O . LYS A 1 213 ? 22.359 -19.266 2.482 1 96.5 213 LYS A O 1
ATOM 1694 N N . SER A 1 214 ? 20.859 -20.719 1.842 1 97.62 214 SER A N 1
ATOM 1695 C CA . SER A 1 214 ? 21.828 -21.516 1.089 1 97.62 214 SER A CA 1
ATOM 1696 C C . SER A 1 214 ? 22.094 -20.906 -0.282 1 97.62 214 SER A C 1
ATOM 1698 O O . SER A 1 214 ? 23.062 -21.266 -0.948 1 97.62 214 SER A O 1
ATOM 1700 N N . ASN A 1 215 ? 21.234 -19.984 -0.723 1 97.69 215 ASN A N 1
ATOM 1701 C CA . ASN A 1 215 ? 21.359 -19.328 -2.02 1 97.69 215 ASN A CA 1
ATOM 1702 C C . ASN A 1 215 ? 21.219 -17.812 -1.896 1 97.69 215 ASN A C 1
ATOM 1704 O O . ASN A 1 215 ? 20.219 -17.234 -2.354 1 97.69 215 ASN A O 1
ATOM 1708 N N . PRO A 1 216 ? 22.234 -17.156 -1.446 1 95.19 216 PRO A N 1
ATOM 1709 C CA . PRO A 1 216 ? 22.125 -15.719 -1.166 1 95.19 216 PRO A CA 1
ATOM 1710 C C . PRO A 1 216 ? 21.875 -14.891 -2.424 1 95.19 216 PRO A C 1
ATOM 1712 O O . PRO A 1 216 ? 21.359 -13.773 -2.34 1 95.19 216 PRO A O 1
ATOM 1715 N N . SER A 1 217 ? 22.188 -15.438 -3.625 1 96.81 217 SER A N 1
ATOM 1716 C CA . SER A 1 217 ? 21.984 -14.719 -4.875 1 96.81 217 SER A CA 1
ATOM 1717 C C . SER A 1 217 ? 20.75 -15.227 -5.617 1 96.81 217 SER A C 1
ATOM 1719 O O . SER A 1 217 ? 20.703 -15.188 -6.848 1 96.81 217 SER A O 1
ATOM 1721 N N . PHE A 1 218 ? 19.75 -15.68 -4.828 1 97.56 218 PHE A N 1
ATOM 1722 C CA . PHE A 1 218 ? 18.641 -16.391 -5.441 1 97.56 218 PHE A CA 1
ATOM 1723 C C . PHE A 1 218 ? 17.844 -15.469 -6.344 1 97.56 218 PHE A C 1
ATOM 1725 O O . PHE A 1 218 ? 17.266 -15.906 -7.34 1 97.56 218 PHE A O 1
ATOM 1732 N N . CYS A 1 219 ? 17.781 -14.18 -6.098 1 97.88 219 CYS A N 1
ATOM 1733 C CA . CYS A 1 219 ? 17.031 -13.273 -6.953 1 97.88 219 CYS A CA 1
ATOM 1734 C C . CYS A 1 219 ? 17.672 -13.164 -8.336 1 97.88 219 CYS A C 1
ATOM 1736 O O . CYS A 1 219 ? 16.984 -13.273 -9.352 1 97.88 219 CYS A O 1
ATOM 1738 N N . LYS A 1 220 ? 18.984 -12.938 -8.312 1 97.38 220 LYS A N 1
ATOM 1739 C CA . LYS A 1 220 ? 19.719 -12.867 -9.578 1 97.38 220 LYS A CA 1
ATOM 1740 C C . LYS A 1 220 ? 19.594 -14.172 -10.352 1 97.38 220 LYS A C 1
ATOM 1742 O O . LYS A 1 220 ? 19.375 -14.164 -11.562 1 97.38 220 LYS A O 1
ATOM 1747 N N . GLU A 1 221 ? 19.719 -15.258 -9.625 1 97.69 221 GLU A N 1
ATOM 1748 C CA . GLU A 1 221 ? 19.641 -16.578 -10.242 1 97.69 221 GLU A CA 1
ATOM 1749 C C . GLU A 1 221 ? 18.25 -16.844 -10.805 1 97.69 221 GLU A C 1
ATOM 1751 O O . GLU A 1 221 ? 18.109 -17.438 -11.883 1 97.69 221 GLU A O 1
ATOM 1756 N N . MET A 1 222 ? 17.219 -16.453 -10.109 1 97.94 222 MET A N 1
ATOM 1757 C CA . MET A 1 222 ? 15.859 -16.672 -10.578 1 97.94 222 MET A CA 1
ATOM 1758 C C . MET A 1 222 ? 15.57 -15.852 -11.828 1 97.94 222 MET A C 1
ATOM 1760 O O . MET A 1 222 ? 14.93 -16.328 -12.758 1 97.94 222 MET A O 1
ATOM 1764 N N . ARG A 1 223 ? 16 -14.602 -11.859 1 98.25 223 ARG A N 1
ATOM 1765 C CA . ARG A 1 223 ? 15.852 -13.789 -13.062 1 98.25 223 ARG A CA 1
ATOM 1766 C C . ARG A 1 223 ? 16.516 -14.461 -14.266 1 98.25 223 ARG A C 1
ATOM 1768 O O . ARG A 1 223 ? 15.922 -14.523 -15.352 1 98.25 223 ARG A O 1
ATOM 1775 N N . ALA A 1 224 ? 17.719 -14.984 -14.062 1 98.19 224 ALA A N 1
ATOM 1776 C CA . ALA A 1 224 ? 18.422 -15.688 -15.125 1 98.19 224 ALA A CA 1
ATOM 1777 C C . ALA A 1 224 ? 17.641 -16.922 -15.578 1 98.19 224 ALA A C 1
ATOM 1779 O O . ALA A 1 224 ? 17.578 -17.219 -16.781 1 98.19 224 ALA A O 1
ATOM 1780 N N . THR A 1 225 ? 17.109 -17.656 -14.617 1 97.44 225 THR A N 1
ATOM 1781 C CA . THR A 1 225 ? 16.312 -18.844 -14.914 1 97.44 225 THR A CA 1
ATOM 1782 C C . THR A 1 225 ? 15.102 -18.5 -15.766 1 97.44 225 THR A C 1
ATOM 1784 O O . THR A 1 225 ? 14.82 -19.172 -16.766 1 97.44 225 THR A O 1
ATOM 1787 N N . ILE A 1 226 ? 14.406 -17.438 -15.414 1 97.94 226 ILE A N 1
ATOM 1788 C CA . ILE A 1 226 ? 13.211 -17.031 -16.141 1 97.94 226 ILE A CA 1
ATOM 1789 C C . ILE A 1 226 ? 13.586 -16.594 -17.547 1 97.94 226 ILE A C 1
ATOM 1791 O O . ILE A 1 226 ? 12.938 -17 -18.531 1 97.94 226 ILE A O 1
ATOM 1795 N N . ALA A 1 227 ? 14.648 -15.828 -17.672 1 97.88 227 ALA A N 1
ATOM 1796 C CA . ALA A 1 227 ? 15.125 -15.383 -18.969 1 97.88 227 ALA A CA 1
ATOM 1797 C C . ALA A 1 227 ? 15.484 -16.562 -19.859 1 97.88 227 ALA A C 1
ATOM 1799 O O . ALA A 1 227 ? 15.109 -16.609 -21.031 1 97.88 227 ALA A O 1
ATOM 1800 N N . SER A 1 228 ? 16.172 -17.5 -19.266 1 97.31 228 SER A N 1
ATOM 1801 C CA . SER A 1 228 ? 16.562 -18.703 -20.016 1 97.31 228 SER A CA 1
ATOM 1802 C C . SER A 1 228 ? 15.344 -19.484 -20.484 1 97.31 228 SER A C 1
ATOM 1804 O O . SER A 1 228 ? 15.328 -20 -21.594 1 97.31 228 SER A O 1
ATOM 1806 N N . GLU A 1 229 ? 14.352 -19.578 -19.578 1 96.31 229 GLU A N 1
ATOM 1807 C CA . GLU A 1 229 ? 13.117 -20.266 -19.953 1 96.31 229 GLU A CA 1
ATOM 1808 C C . GLU A 1 229 ? 12.406 -19.547 -21.094 1 96.31 229 GLU A C 1
ATOM 1810 O O . GLU A 1 229 ? 11.859 -20.188 -22 1 96.31 229 GLU A O 1
ATOM 1815 N N . MET A 1 230 ? 12.406 -18.188 -21.078 1 96.5 230 MET A N 1
ATOM 1816 C CA . MET A 1 230 ? 11.797 -17.406 -22.141 1 96.5 230 MET A CA 1
ATOM 1817 C C . MET A 1 230 ? 12.484 -17.672 -23.484 1 96.5 230 MET A C 1
ATOM 1819 O O . MET A 1 230 ? 11.812 -17.922 -24.484 1 96.5 230 MET A O 1
ATOM 1823 N N . ILE A 1 231 ? 13.797 -17.688 -23.453 1 96.12 231 ILE A N 1
ATOM 1824 C CA . ILE A 1 231 ? 14.586 -17.875 -24.672 1 96.12 231 ILE A CA 1
ATOM 1825 C C . ILE A 1 231 ? 14.391 -19.297 -25.203 1 96.12 231 ILE A C 1
ATOM 1827 O O . ILE A 1 231 ? 14.203 -19.484 -26.406 1 96.12 231 ILE A O 1
ATOM 1831 N N . GLN A 1 232 ? 14.414 -20.25 -24.312 1 94.69 232 GLN A N 1
ATOM 1832 C CA . GLN A 1 232 ? 14.227 -21.641 -24.703 1 94.69 232 GLN A CA 1
ATOM 1833 C C . GLN A 1 232 ? 12.859 -21.859 -25.344 1 94.69 232 GLN A C 1
ATOM 1835 O O . GLN A 1 232 ? 12.75 -22.484 -26.391 1 94.69 232 GLN A O 1
ATOM 1840 N N . GLN A 1 233 ? 11.828 -21.328 -24.703 1 93.44 233 GLN A N 1
ATOM 1841 C CA . GLN A 1 233 ? 10.477 -21.484 -25.234 1 93.44 233 GLN A CA 1
ATOM 1842 C C . GLN A 1 233 ? 10.305 -20.75 -26.547 1 93.44 233 GLN A C 1
ATOM 1844 O O . GLN A 1 233 ? 9.57 -21.203 -27.438 1 93.44 233 GLN A O 1
ATOM 1849 N N . ALA A 1 234 ? 10.977 -19.594 -26.703 1 92.94 234 ALA A N 1
ATOM 1850 C CA . ALA A 1 234 ? 10.914 -18.828 -27.953 1 92.94 234 ALA A CA 1
ATOM 1851 C C . ALA A 1 234 ? 11.562 -19.594 -29.094 1 92.94 234 ALA A C 1
ATOM 1853 O O . ALA A 1 234 ? 11.141 -19.453 -30.25 1 92.94 234 ALA A O 1
ATOM 1854 N N . SER A 1 235 ? 12.547 -20.406 -28.781 1 90.62 235 SER A N 1
ATOM 1855 C CA . SER A 1 235 ? 13.273 -21.156 -29.797 1 90.62 235 SER A CA 1
ATOM 1856 C C . SER A 1 235 ? 12.484 -22.391 -30.234 1 90.62 235 SER A C 1
ATOM 1858 O O . SER A 1 235 ? 12.742 -22.953 -31.297 1 90.62 235 SER A O 1
ATOM 1860 N N . LEU A 1 236 ? 11.633 -22.875 -29.375 1 85.5 236 LEU A N 1
ATOM 1861 C CA . LEU A 1 236 ? 10.82 -24.047 -29.703 1 85.5 236 LEU A CA 1
ATOM 1862 C C . LEU A 1 236 ? 9.633 -23.656 -30.578 1 85.5 236 LEU A C 1
ATOM 1864 O O . LEU A 1 236 ? 8.945 -24.531 -31.125 1 85.5 236 LEU A O 1
ATOM 1868 N N . LYS A 1 237 ? 9.422 -22.422 -30.797 1 66.19 237 LYS A N 1
ATOM 1869 C CA . LYS A 1 237 ? 8.344 -21.984 -31.688 1 66.19 237 LYS A CA 1
ATOM 1870 C C . LYS A 1 237 ? 8.812 -21.938 -33.156 1 66.19 237 LYS A C 1
ATOM 1872 O O . LYS A 1 237 ? 9.992 -21.688 -33.406 1 66.19 237 LYS A O 1
ATOM 1877 N N . MET B 1 1 ? -22.922 29.516 -4.797 1 59.56 1 MET B N 1
ATOM 1878 C CA . MET B 1 1 ? -21.922 29.938 -5.785 1 59.56 1 MET B CA 1
ATOM 1879 C C . MET B 1 1 ? -21.453 28.75 -6.617 1 59.56 1 MET B C 1
ATOM 1881 O O . MET B 1 1 ? -21.156 27.688 -6.074 1 59.56 1 MET B O 1
ATOM 1885 N N . LYS B 1 2 ? -21.719 28.797 -7.938 1 78 2 LYS B N 1
ATOM 1886 C CA . LYS B 1 2 ? -21.328 27.719 -8.844 1 78 2 LYS B CA 1
ATOM 1887 C C . LYS B 1 2 ? -20.031 28.078 -9.57 1 78 2 LYS B C 1
ATOM 1889 O O . LYS B 1 2 ? -19.922 29.141 -10.172 1 78 2 LYS B O 1
ATOM 1894 N N . PHE B 1 3 ? -18.906 27.438 -9.195 1 89.25 3 PHE B N 1
ATOM 1895 C CA . PHE B 1 3 ? -17.625 27.625 -9.867 1 89.25 3 PHE B CA 1
ATOM 1896 C C . PHE B 1 3 ? -17.422 26.594 -10.969 1 89.25 3 PHE B C 1
ATOM 1898 O O . PHE B 1 3 ? -17.828 25.438 -10.82 1 89.25 3 PHE B O 1
ATOM 1905 N N . ARG B 1 4 ? -16.781 27.109 -12.023 1 90.81 4 ARG B N 1
ATOM 1906 C CA . ARG B 1 4 ? -16.344 26.125 -13.008 1 90.81 4 ARG B CA 1
ATOM 1907 C C . ARG B 1 4 ? -15.234 25.25 -12.453 1 90.81 4 ARG B C 1
ATOM 1909 O O . ARG B 1 4 ? -14.43 25.703 -11.625 1 90.81 4 ARG B O 1
ATOM 1916 N N . ASP B 1 5 ? -15.07 24.094 -12.93 1 93.44 5 ASP B N 1
ATOM 1917 C CA . ASP B 1 5 ? -14.078 23.141 -12.422 1 93.44 5 ASP B CA 1
ATOM 1918 C C . ASP B 1 5 ? -12.672 23.703 -12.562 1 93.44 5 ASP B C 1
ATOM 1920 O O . ASP B 1 5 ? -11.82 23.5 -11.688 1 93.44 5 ASP B O 1
ATOM 1924 N N . ASP B 1 6 ? -12.391 24.391 -13.617 1 94.75 6 ASP B N 1
ATOM 1925 C CA . ASP B 1 6 ? -11.039 24.844 -13.922 1 94.75 6 ASP B CA 1
ATOM 1926 C C . ASP B 1 6 ? -10.797 26.25 -13.391 1 94.75 6 ASP B C 1
ATOM 1928 O O . ASP B 1 6 ? -9.711 26.812 -13.57 1 94.75 6 ASP B O 1
ATOM 1932 N N . GLU B 1 7 ? -11.758 26.781 -12.719 1 94.56 7 GLU B N 1
ATOM 1933 C CA . GLU B 1 7 ? -11.648 28.109 -12.156 1 94.56 7 GLU B CA 1
ATOM 1934 C C . GLU B 1 7 ? -10.875 28.109 -10.844 1 94.56 7 GLU B C 1
ATOM 1936 O O . GLU B 1 7 ? -11.188 27.328 -9.938 1 94.56 7 GLU B O 1
ATOM 1941 N N . GLN B 1 8 ? -9.828 28.938 -10.797 1 96 8 GLN B N 1
ATOM 1942 C CA . GLN B 1 8 ? -9.172 29.125 -9.508 1 96 8 GLN B CA 1
ATOM 1943 C C . GLN B 1 8 ? -10.047 29.922 -8.555 1 96 8 GLN B C 1
ATOM 1945 O O . GLN B 1 8 ? -10.375 31.078 -8.836 1 96 8 GLN B O 1
ATOM 1950 N N . ILE B 1 9 ? -10.406 29.359 -7.457 1 95 9 ILE B N 1
ATOM 1951 C CA . ILE B 1 9 ? -11.383 30 -6.582 1 95 9 ILE B CA 1
ATOM 1952 C C . ILE B 1 9 ? -10.656 30.734 -5.461 1 95 9 ILE B C 1
ATOM 1954 O O . ILE B 1 9 ? -11.148 31.75 -4.953 1 95 9 ILE B O 1
ATOM 1958 N N . LEU B 1 10 ? -9.5 30.25 -5.07 1 94.62 10 LEU B N 1
ATOM 1959 C CA . LEU B 1 10 ? -8.758 30.922 -4.016 1 94.62 10 LEU B CA 1
ATOM 1960 C C . LEU B 1 10 ? -7.312 30.438 -3.967 1 94.62 10 LEU B C 1
ATOM 1962 O O . LEU B 1 10 ? -6.98 29.406 -4.559 1 94.62 10 LEU B O 1
ATOM 1966 N N . ASN B 1 11 ? -6.465 31.234 -3.459 1 96.12 11 ASN B N 1
ATOM 1967 C CA . ASN B 1 11 ? -5.105 30.938 -3.027 1 96.12 11 ASN B CA 1
ATOM 1968 C C . ASN B 1 11 ? -4.902 31.234 -1.546 1 96.12 11 ASN B C 1
ATOM 1970 O O . ASN B 1 11 ? -4.746 32.406 -1.167 1 96.12 11 ASN B O 1
ATOM 1974 N N . TYR B 1 12 ? -5.059 30.234 -0.691 1 95.69 12 TYR B N 1
ATOM 1975 C CA . TYR B 1 12 ? -4.98 30.406 0.755 1 95.69 12 TYR B CA 1
ATOM 1976 C C . TYR B 1 12 ? -3.609 30 1.28 1 95.69 12 TYR B C 1
ATOM 1978 O O . TYR B 1 12 ? -3.387 28.828 1.612 1 95.69 12 TYR B O 1
ATOM 1986 N N . HIS B 1 13 ? -2.684 31 1.541 1 93.44 13 HIS B N 1
ATOM 1987 C CA . HIS B 1 13 ? -1.316 30.75 1.984 1 93.44 13 HIS B CA 1
ATOM 1988 C C . HIS B 1 13 ? -0.615 29.75 1.078 1 93.44 13 HIS B C 1
ATOM 1990 O O . HIS B 1 13 ? -0.067 28.75 1.556 1 93.44 13 HIS B O 1
ATOM 1996 N N . ASP B 1 14 ? -0.772 29.844 -0.258 1 94.12 14 ASP B N 1
ATOM 1997 C CA . ASP B 1 14 ? -0.105 29.094 -1.312 1 94.12 14 ASP B CA 1
ATOM 1998 C C . ASP B 1 14 ? -0.845 27.781 -1.601 1 94.12 14 ASP B C 1
ATOM 2000 O O . ASP B 1 14 ? -0.388 26.969 -2.406 1 94.12 14 ASP B O 1
ATOM 2004 N N . ALA B 1 15 ? -1.929 27.531 -0.906 1 96.69 15 ALA B N 1
ATOM 2005 C CA . ALA B 1 15 ? -2.83 26.453 -1.297 1 96.69 15 ALA B CA 1
ATOM 2006 C C . ALA B 1 15 ? -3.812 26.906 -2.365 1 96.69 15 ALA B C 1
ATOM 2008 O O . ALA B 1 15 ? -4.793 27.594 -2.062 1 96.69 15 ALA B O 1
ATOM 2009 N N . VAL B 1 16 ? -3.494 26.531 -3.586 1 97.19 16 VAL B N 1
ATOM 2010 C CA . VAL B 1 16 ? -4.336 26.922 -4.711 1 97.19 16 VAL B CA 1
ATOM 2011 C C . VAL B 1 16 ? -5.52 25.969 -4.828 1 97.19 16 VAL B C 1
ATOM 2013 O O . VAL B 1 16 ? -5.336 24.75 -4.906 1 97.19 16 VAL B O 1
ATOM 2016 N N . VAL B 1 17 ? -6.707 26.484 -4.812 1 97.75 17 VAL B N 1
ATOM 2017 C CA . VAL B 1 17 ? -7.926 25.688 -4.848 1 97.75 17 VAL B CA 1
ATOM 2018 C C . VAL B 1 17 ? -8.742 26.047 -6.086 1 97.75 17 VAL B C 1
ATOM 2020 O O . VAL B 1 17 ? -8.953 27.219 -6.387 1 97.75 17 VAL B O 1
ATOM 2023 N N . TYR B 1 18 ? -9.172 25.031 -6.816 1 97.62 18 TYR B N 1
ATOM 2024 C CA . TYR B 1 18 ? -10.016 25.203 -7.996 1 97.62 18 TYR B CA 1
ATOM 2025 C C . TYR B 1 18 ? -11.445 24.766 -7.711 1 97.62 18 TYR B C 1
ATOM 2027 O O . TYR B 1 18 ? -11.727 24.156 -6.68 1 97.62 18 TYR B O 1
ATOM 2035 N N . GLY B 1 19 ? -12.336 25.172 -8.672 1 97.44 19 GLY B N 1
ATOM 2036 C CA . GLY B 1 19 ? -13.719 24.734 -8.555 1 97.44 19 GLY B CA 1
ATOM 2037 C C . GLY B 1 19 ? -13.852 23.219 -8.453 1 97.44 19 GLY B C 1
ATOM 2038 O O . GLY B 1 19 ? -14.719 22.719 -7.734 1 97.44 19 GLY B O 1
ATOM 2039 N N . SER B 1 20 ? -12.977 22.5 -9.102 1 97.5 20 SER B N 1
ATOM 2040 C CA . SER B 1 20 ? -12.984 21.047 -9.055 1 97.5 20 SER B CA 1
ATOM 2041 C C . SER B 1 20 ? -12.672 20.547 -7.648 1 97.5 20 SER B C 1
ATOM 2043 O O . SER B 1 20 ? -13.211 19.516 -7.219 1 97.5 20 SER B O 1
ATOM 2045 N N . ASP B 1 21 ? -11.82 21.25 -6.949 1 97.88 21 ASP B N 1
ATOM 2046 C CA . ASP B 1 21 ? -11.477 20.859 -5.582 1 97.88 21 ASP B CA 1
ATOM 2047 C C . ASP B 1 21 ? -12.68 21 -4.656 1 97.88 21 ASP B C 1
ATOM 2049 O O . ASP B 1 21 ? -12.93 20.141 -3.805 1 97.88 21 ASP B O 1
ATOM 2053 N N . LEU B 1 22 ? -13.383 22.078 -4.836 1 97.88 22 LEU B N 1
ATOM 2054 C CA . LEU B 1 22 ? -14.602 22.281 -4.059 1 97.88 22 LEU B CA 1
ATOM 2055 C C . LEU B 1 22 ? -15.617 21.188 -4.328 1 97.88 22 LEU B C 1
ATOM 2057 O O . LEU B 1 22 ? -16.25 20.672 -3.402 1 97.88 22 LEU B O 1
ATOM 2061 N N . ARG B 1 23 ? -15.75 20.812 -5.531 1 97.5 23 ARG B N 1
ATOM 2062 C CA . ARG B 1 23 ? -16.656 19.734 -5.887 1 97.5 23 ARG B CA 1
ATOM 2063 C C . ARG B 1 23 ? -16.234 18.422 -5.238 1 97.5 23 ARG B C 1
ATOM 2065 O O . ARG B 1 23 ? -17.078 17.656 -4.766 1 97.5 23 ARG B O 1
ATOM 2072 N N . ILE B 1 24 ? -14.961 18.156 -5.215 1 97.62 24 ILE B N 1
ATOM 2073 C CA . ILE B 1 24 ? -14.422 16.938 -4.598 1 97.62 24 ILE B CA 1
ATOM 2074 C C . ILE B 1 24 ? -14.812 16.906 -3.121 1 97.62 24 ILE B C 1
ATOM 2076 O O . ILE B 1 24 ? -15.305 15.883 -2.629 1 97.62 24 ILE B O 1
ATOM 2080 N N . VAL B 1 25 ? -14.633 17.984 -2.449 1 98 25 VAL B N 1
ATOM 2081 C CA . VAL B 1 25 ? -14.914 18.062 -1.019 1 98 25 VAL B CA 1
ATOM 2082 C C . VAL B 1 25 ? -16.406 17.906 -0.771 1 98 25 VAL B C 1
ATOM 2084 O O . VAL B 1 25 ? -16.812 17.312 0.232 1 98 25 VAL B O 1
ATOM 2087 N N . GLN B 1 26 ? -17.188 18.359 -1.674 1 97.25 26 GLN B N 1
ATOM 2088 C CA . GLN B 1 26 ? -18.641 18.297 -1.507 1 97.25 26 GLN B CA 1
ATOM 2089 C C . GLN B 1 26 ? -19.172 16.922 -1.859 1 97.25 26 GLN B C 1
ATOM 2091 O O . GLN B 1 26 ? -20.312 16.578 -1.506 1 97.25 26 GLN B O 1
ATOM 2096 N N . SER B 1 27 ? -18.375 16.219 -2.559 1 96.81 27 SER B N 1
ATOM 2097 C CA . SER B 1 27 ? -18.75 14.844 -2.875 1 96.81 27 SER B CA 1
ATOM 2098 C C . SER B 1 27 ? -18.594 13.938 -1.658 1 96.81 27 SER B C 1
ATOM 2100 O O . SER B 1 27 ? -17.641 14.086 -0.883 1 96.81 27 SER B O 1
ATOM 2102 N N . GLU B 1 28 ? -19.422 13.039 -1.511 1 94.06 28 GLU B N 1
ATOM 2103 C CA . GLU B 1 28 ? -19.344 12.102 -0.389 1 94.06 28 GLU B CA 1
ATOM 2104 C C . GLU B 1 28 ? -18.422 10.938 -0.709 1 94.06 28 GLU B C 1
ATOM 2106 O O . GLU B 1 28 ? -18 10.203 0.19 1 94.06 28 GLU B O 1
ATOM 2111 N N . THR B 1 29 ? -18.062 10.797 -1.959 1 94.81 29 THR B N 1
ATOM 2112 C CA . THR B 1 29 ? -17.375 9.562 -2.326 1 94.81 29 THR B CA 1
ATOM 2113 C C . THR B 1 29 ? -16.016 9.875 -2.961 1 94.81 29 THR B C 1
ATOM 2115 O O . THR B 1 29 ? -15.18 8.984 -3.102 1 94.81 29 THR B O 1
ATOM 2118 N N . ASP B 1 30 ? -15.828 11.094 -3.365 1 96.19 30 ASP B N 1
ATOM 2119 C CA . ASP B 1 30 ? -14.562 11.414 -4.023 1 96.19 30 ASP B CA 1
ATOM 2120 C C . ASP B 1 30 ? -13.414 11.438 -3.018 1 96.19 30 ASP B C 1
ATOM 2122 O O . ASP B 1 30 ? -13.578 11.898 -1.888 1 96.19 30 ASP B O 1
ATOM 2126 N N . TRP B 1 31 ? -12.25 10.914 -3.459 1 96.69 31 TRP B N 1
ATOM 2127 C CA . TRP B 1 31 ? -11.055 10.984 -2.631 1 96.69 31 TRP B CA 1
ATOM 2128 C C . TRP B 1 31 ? -10.508 12.406 -2.578 1 96.69 31 TRP B C 1
ATOM 2130 O O . TRP B 1 31 ? -10.438 13.086 -3.604 1 96.69 31 TRP B O 1
ATOM 2140 N N . LEU B 1 32 ? -10.141 12.812 -1.37 1 97.38 32 LEU B N 1
ATOM 2141 C CA . LEU B 1 32 ? -9.5 14.117 -1.268 1 97.38 32 LEU B CA 1
ATOM 2142 C C . LEU B 1 32 ? -8.125 14.094 -1.941 1 97.38 32 LEU B C 1
ATOM 2144 O O . LEU B 1 32 ? -7.379 13.125 -1.807 1 97.38 32 LEU B O 1
ATOM 2148 N N . ASN B 1 33 ? -7.91 15.141 -2.752 1 95.75 33 ASN B N 1
ATOM 2149 C CA . ASN B 1 33 ? -6.613 15.25 -3.408 1 95.75 33 ASN B CA 1
ATOM 2150 C C . ASN B 1 33 ? -5.648 16.109 -2.6 1 95.75 33 ASN B C 1
ATOM 2152 O O . ASN B 1 33 ? -5.98 16.562 -1.5 1 95.75 33 ASN B O 1
ATOM 2156 N N . ASP B 1 34 ? -4.445 16.312 -3.088 1 96.12 34 ASP B N 1
ATOM 2157 C CA . ASP B 1 34 ? -3.395 17.062 -2.408 1 96.12 34 ASP B CA 1
ATOM 2158 C C . ASP B 1 34 ? -3.865 18.469 -2.061 1 96.12 34 ASP B C 1
ATOM 2160 O O . ASP B 1 34 ? -3.609 18.969 -0.961 1 96.12 34 ASP B O 1
ATOM 2164 N N . SER B 1 35 ? -4.531 19.109 -3.006 1 96.75 35 SER B N 1
ATOM 2165 C CA . SER B 1 35 ? -4.965 20.5 -2.816 1 96.75 35 SER B CA 1
ATOM 2166 C C . SER B 1 35 ? -5.965 20.609 -1.67 1 96.75 35 SER B C 1
ATOM 2168 O O . SER B 1 35 ? -5.887 21.531 -0.862 1 96.75 35 SER B O 1
ATOM 2170 N N . CYS B 1 36 ? -6.891 19.656 -1.598 1 97.75 36 CYS B N 1
ATOM 2171 C CA . CYS B 1 36 ? -7.871 19.641 -0.517 1 97.75 36 CYS B CA 1
ATOM 2172 C C . CYS B 1 36 ? -7.188 19.484 0.835 1 97.75 36 CYS B C 1
ATOM 2174 O O . CYS B 1 36 ? -7.492 20.203 1.782 1 97.75 36 CYS B O 1
ATOM 2176 N N . ILE B 1 37 ? -6.262 18.516 0.916 1 98.44 37 ILE B N 1
ATOM 2177 C CA . ILE B 1 37 ? -5.535 18.234 2.148 1 98.44 37 ILE B CA 1
ATOM 2178 C C . ILE B 1 37 ? -4.723 19.453 2.561 1 98.44 37 ILE B C 1
ATOM 2180 O O . ILE B 1 37 ? -4.801 19.906 3.707 1 98.44 37 ILE B O 1
ATOM 2184 N N . GLN B 1 38 ? -4.004 20.031 1.617 1 98.19 38 GLN B N 1
ATOM 2185 C CA . GLN B 1 38 ? -3.174 21.203 1.905 1 98.19 38 GLN B CA 1
ATOM 2186 C C . GLN B 1 38 ? -4.016 22.375 2.41 1 98.19 38 GLN B C 1
ATOM 2188 O O . GLN B 1 38 ? -3.629 23.062 3.355 1 98.19 38 GLN B O 1
ATOM 2193 N N . PHE B 1 39 ? -5.102 22.625 1.719 1 98.31 39 PHE B N 1
ATOM 2194 C CA . PHE B 1 39 ? -5.961 23.734 2.1 1 98.31 39 PHE B CA 1
ATOM 2195 C C . PHE B 1 39 ? -6.344 23.641 3.57 1 98.31 39 PHE B C 1
ATOM 2197 O O . PHE B 1 39 ? -6.164 24.594 4.328 1 98.31 39 PHE B O 1
ATOM 2204 N N . TYR B 1 40 ? -6.836 22.516 3.965 1 97.94 40 TYR B N 1
ATOM 2205 C CA . TYR B 1 40 ? -7.344 22.453 5.328 1 97.94 40 TYR B CA 1
ATOM 2206 C C . TYR B 1 40 ? -6.203 22.391 6.336 1 97.94 40 TYR B C 1
ATOM 2208 O O . TYR B 1 40 ? -6.32 22.938 7.441 1 97.94 40 TYR B O 1
ATOM 2216 N N . MET B 1 41 ? -5.09 21.766 5.98 1 97.31 41 MET B N 1
ATOM 2217 C CA . MET B 1 41 ? -3.908 21.859 6.832 1 97.31 41 MET B CA 1
ATOM 2218 C C . MET B 1 41 ? -3.521 23.312 7.066 1 97.31 41 MET B C 1
ATOM 2220 O O . MET B 1 41 ? -3.17 23.688 8.188 1 97.31 41 MET B O 1
ATOM 2224 N N . ASN B 1 42 ? -3.648 24.094 6.008 1 96.56 42 ASN B N 1
ATOM 2225 C CA . ASN B 1 42 ? -3.367 25.516 6.133 1 96.56 42 ASN B CA 1
ATOM 2226 C C . ASN B 1 42 ? -4.395 26.203 7.023 1 96.56 42 ASN B C 1
ATOM 2228 O O . ASN B 1 42 ? -4.051 27.125 7.777 1 96.56 42 ASN B O 1
ATOM 2232 N N . VAL B 1 43 ? -5.633 25.812 6.875 1 95.81 43 VAL B N 1
ATOM 2233 C CA . VAL B 1 43 ? -6.66 26.375 7.746 1 95.81 43 VAL B CA 1
ATOM 2234 C C . VAL B 1 43 ? -6.297 26.094 9.211 1 95.81 43 VAL B C 1
ATOM 2236 O O . VAL B 1 43 ? -6.363 27 10.047 1 95.81 43 VAL B O 1
ATOM 2239 N N . LEU B 1 44 ? -5.871 24.891 9.539 1 95.19 44 LEU B N 1
ATOM 2240 C CA . LEU B 1 44 ? -5.477 24.531 10.898 1 95.19 44 LEU B CA 1
ATOM 2241 C C . LEU B 1 44 ? -4.254 25.328 11.336 1 95.19 44 LEU B C 1
ATOM 2243 O O . LEU B 1 44 ? -4.168 25.75 12.492 1 95.19 44 LEU B O 1
ATOM 2247 N N . GLN B 1 45 ? -3.365 25.578 10.398 1 94.25 45 GLN B N 1
ATOM 2248 C CA . GLN B 1 45 ? -2.117 26.281 10.68 1 94.25 45 GLN B CA 1
ATOM 2249 C C . GLN B 1 45 ? -2.373 27.75 11.016 1 94.25 45 GLN B C 1
ATOM 2251 O O . GLN B 1 45 ? -1.778 28.281 11.953 1 94.25 45 GLN B O 1
ATOM 2256 N N . TYR B 1 46 ? -3.291 28.297 10.305 1 91.44 46 TYR B N 1
ATOM 2257 C CA . TYR B 1 46 ? -3.34 29.75 10.336 1 91.44 46 TYR B CA 1
ATOM 2258 C C . TYR B 1 46 ? -4.629 30.25 10.984 1 91.44 46 TYR B C 1
ATOM 2260 O O . TYR B 1 46 ? -4.801 31.438 11.211 1 91.44 46 TYR B O 1
ATOM 2268 N N . SER B 1 47 ? -5.438 29.172 11.281 1 79.44 47 SER B N 1
ATOM 2269 C CA . SER B 1 47 ? -6.648 29.609 11.969 1 79.44 47 SER B CA 1
ATOM 2270 C C . SER B 1 47 ? -6.355 30.016 13.406 1 79.44 47 SER B C 1
ATOM 2272 O O . SER B 1 47 ? -5.398 29.531 14.008 1 79.44 47 SER B O 1
ATOM 2274 N N . GLY B 1 48 ? -6.77 31.094 13.812 1 63 48 GLY B N 1
ATOM 2275 C CA . GLY B 1 48 ? -6.531 31.875 15.016 1 63 48 GLY B CA 1
ATOM 2276 C C . GLY B 1 48 ? -6.367 31.016 16.25 1 63 48 GLY B C 1
ATOM 2277 O O . GLY B 1 48 ? -5.57 31.328 17.141 1 63 48 GLY B O 1
ATOM 2278 N N . GLU B 1 49 ? -7.02 29.938 16.438 1 58.97 49 GLU B N 1
ATOM 2279 C CA . GLU B 1 49 ? -6.879 29.188 17.688 1 58.97 49 GLU B CA 1
ATOM 2280 C C . GLU B 1 49 ? -5.535 28.469 17.75 1 58.97 49 GLU B C 1
ATOM 2282 O O . GLU B 1 49 ? -4.934 28.344 18.812 1 58.97 49 GLU B O 1
ATOM 2287 N N . ASN B 1 50 ? -5.043 28.016 16.609 1 56.09 50 ASN B N 1
ATOM 2288 C CA . ASN B 1 50 ? -3.803 27.25 16.547 1 56.09 50 ASN B CA 1
ATOM 2289 C C . ASN B 1 50 ? -2.598 28.156 16.312 1 56.09 50 ASN B C 1
ATOM 2291 O O . ASN B 1 50 ? -1.453 27.719 16.438 1 56.09 50 ASN B O 1
ATOM 2295 N N . ASN B 1 51 ? -2.957 29.406 15.82 1 56.16 51 ASN B N 1
ATOM 2296 C CA . ASN B 1 51 ? -1.87 30.328 15.516 1 56.16 51 ASN B CA 1
ATOM 2297 C C . ASN B 1 51 ? -0.967 30.547 16.719 1 56.16 51 ASN B C 1
ATOM 2299 O O . ASN B 1 51 ? 0.189 30.953 16.578 1 56.16 51 ASN B O 1
ATOM 2303 N N . HIS B 1 52 ? -1.588 30.141 17.859 1 52.81 52 HIS B N 1
ATOM 2304 C CA . HIS B 1 52 ? -0.79 30.359 19.062 1 52.81 52 HIS B CA 1
ATOM 2305 C C . HIS B 1 52 ? -0.04 29.078 19.453 1 52.81 52 HIS B C 1
ATOM 2307 O O . HIS B 1 52 ? 0.815 29.109 20.344 1 52.81 52 HIS B O 1
ATOM 2313 N N . GLN B 1 53 ? -0.386 28.016 18.75 1 63.81 53 GLN B N 1
ATOM 2314 C CA . GLN B 1 53 ? 0.282 26.797 19.172 1 63.81 53 GLN B CA 1
ATOM 2315 C C . GLN B 1 53 ? 1.445 26.453 18.25 1 63.81 53 GLN B C 1
ATOM 2317 O O . GLN B 1 53 ? 1.433 26.812 17.078 1 63.81 53 GLN B O 1
ATOM 2322 N N . ASN B 1 54 ? 2.607 26.172 18.797 1 83.31 54 ASN B N 1
ATOM 2323 C CA . ASN B 1 54 ? 3.895 25.812 18.219 1 83.31 54 ASN B CA 1
ATOM 2324 C C . ASN B 1 54 ? 3.779 24.578 17.312 1 83.31 54 ASN B C 1
ATOM 2326 O O . ASN B 1 54 ? 4.715 23.781 17.219 1 83.31 54 ASN B O 1
ATOM 2330 N N . HIS B 1 55 ? 2.494 24.484 16.672 1 92.94 55 HIS B N 1
ATOM 2331 C CA . HIS B 1 55 ? 2.354 23.344 15.781 1 92.94 55 HIS B CA 1
ATOM 2332 C C . HIS B 1 55 ? 2.676 23.719 14.344 1 92.94 55 HIS B C 1
ATOM 2334 O O . HIS B 1 55 ? 2.598 24.906 13.977 1 92.94 55 HIS B O 1
ATOM 2340 N N . ARG B 1 56 ? 3.055 22.766 13.617 1 94.81 56 ARG B N 1
ATOM 2341 C CA . ARG B 1 56 ? 3.279 22.938 12.188 1 94.81 56 ARG B CA 1
ATOM 2342 C C . ARG B 1 56 ? 2.518 21.891 11.383 1 94.81 56 ARG B C 1
ATOM 2344 O O . ARG B 1 56 ? 2.605 20.703 11.672 1 94.81 56 ARG B O 1
ATOM 2351 N N . PHE B 1 57 ? 1.72 22.359 10.422 1 96.81 57 PHE B N 1
ATOM 2352 C CA . PHE B 1 57 ? 0.998 21.516 9.477 1 96.81 57 PHE B CA 1
ATOM 2353 C C . PHE B 1 57 ? 1.665 21.531 8.109 1 96.81 57 PHE B C 1
ATOM 2355 O O . PHE B 1 57 ? 1.742 22.578 7.465 1 96.81 57 PHE B O 1
ATOM 2362 N N . VAL B 1 58 ? 2.135 20.391 7.668 1 97.38 58 VAL B N 1
ATOM 2363 C CA . VAL B 1 58 ? 3.045 20.359 6.527 1 97.38 58 VAL B CA 1
ATOM 2364 C C . VAL B 1 58 ? 2.25 20.172 5.238 1 97.38 58 VAL B C 1
ATOM 2366 O O . VAL B 1 58 ? 1.312 19.375 5.191 1 97.38 58 VAL B O 1
ATOM 2369 N N . ASP B 1 59 ? 2.629 20.828 4.23 1 97.12 59 ASP B N 1
ATOM 2370 C CA . ASP B 1 59 ? 2.117 20.672 2.873 1 97.12 59 ASP B CA 1
ATOM 2371 C C . ASP B 1 59 ? 2.506 19.312 2.291 1 97.12 59 ASP B C 1
ATOM 2373 O O . ASP B 1 59 ? 3.691 18.984 2.211 1 97.12 59 ASP B O 1
ATOM 2377 N N . PRO B 1 60 ? 1.47 18.547 1.779 1 96.69 60 PRO B N 1
ATOM 2378 C CA . PRO B 1 60 ? 1.799 17.25 1.191 1 96.69 60 PRO B CA 1
ATOM 2379 C C . PRO B 1 60 ? 2.848 17.344 0.085 1 96.69 60 PRO B C 1
ATOM 2381 O O . PRO B 1 60 ? 3.686 16.453 -0.059 1 96.69 60 PRO B O 1
ATOM 2384 N N . SER B 1 61 ? 2.834 18.438 -0.688 1 94.44 61 SER B N 1
ATOM 2385 C CA . SER B 1 61 ? 3.764 18.562 -1.805 1 94.44 61 SER B CA 1
ATOM 2386 C C . SER B 1 61 ? 5.195 18.734 -1.312 1 94.44 61 SER B C 1
ATOM 2388 O O . SER B 1 61 ? 6.145 18.312 -1.975 1 94.44 61 SER B O 1
ATOM 2390 N N . VAL B 1 62 ? 5.359 19.359 -0.222 1 95.25 62 VAL B N 1
ATOM 2391 C CA . VAL B 1 62 ? 6.6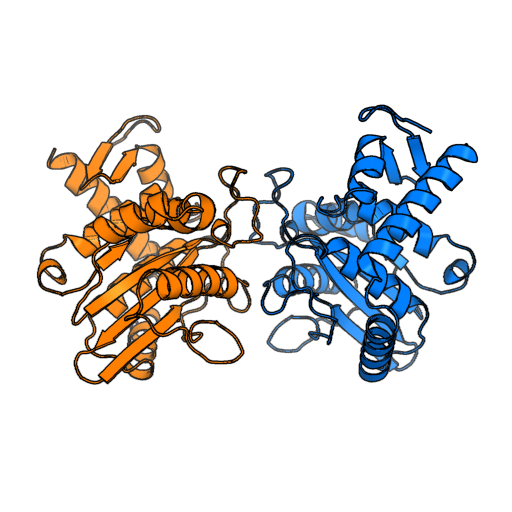76 19.547 0.376 1 95.25 62 VAL B CA 1
ATOM 2392 C C . VAL B 1 62 ? 7.258 18.203 0.785 1 95.25 62 VAL B C 1
ATOM 2394 O O . VAL B 1 62 ? 8.43 17.922 0.528 1 95.25 62 VAL B O 1
ATOM 2397 N N . ILE B 1 63 ? 6.461 17.344 1.371 1 95.38 63 ILE B N 1
ATOM 2398 C CA . ILE B 1 63 ? 6.914 16.031 1.824 1 95.38 63 ILE B CA 1
ATOM 2399 C C . ILE B 1 63 ? 7.238 15.156 0.619 1 95.38 63 ILE B C 1
ATOM 2401 O O . ILE B 1 63 ? 8.242 14.438 0.616 1 95.38 63 ILE B O 1
ATOM 2405 N N . SER B 1 64 ? 6.289 15.18 -0.346 1 93.75 64 SER B N 1
ATOM 2406 C CA . SER B 1 64 ? 6.551 14.438 -1.571 1 93.75 64 SER B CA 1
ATOM 2407 C C . SER B 1 64 ? 7.887 14.836 -2.189 1 93.75 64 SER B C 1
ATOM 2409 O O . SER B 1 64 ? 8.688 13.977 -2.553 1 93.75 64 SER B O 1
ATOM 2411 N N . PHE B 1 65 ? 8.164 16.156 -2.279 1 93.5 65 PHE B N 1
ATOM 2412 C CA . PHE B 1 65 ? 9.43 16.656 -2.797 1 93.5 65 PHE B CA 1
ATOM 2413 C C . PHE B 1 65 ? 10.594 16.188 -1.936 1 93.5 65 PHE B C 1
ATOM 2415 O O . PHE B 1 65 ? 11.617 15.734 -2.457 1 93.5 65 PHE B O 1
ATOM 2422 N N . PHE B 1 66 ? 10.461 16.297 -0.673 1 95.19 66 PHE B N 1
ATOM 2423 C CA . PHE B 1 66 ? 11.484 15.938 0.294 1 95.19 66 PHE B CA 1
ATOM 2424 C C . PHE B 1 66 ? 11.875 14.469 0.141 1 95.19 66 PHE B C 1
ATOM 2426 O O . PHE B 1 66 ? 13.062 14.133 0.101 1 95.19 66 PHE B O 1
ATOM 2433 N N . VAL B 1 67 ? 10.914 13.602 -0.009 1 93.69 67 VAL B N 1
ATOM 2434 C CA . VAL B 1 67 ? 11.148 12.164 -0.041 1 93.69 67 VAL B CA 1
ATOM 2435 C C . VAL B 1 67 ? 11.734 11.766 -1.393 1 93.69 67 VAL B C 1
ATOM 2437 O O . VAL B 1 67 ? 12.672 10.961 -1.459 1 93.69 67 VAL B O 1
ATOM 2440 N N . HIS B 1 68 ? 11.328 12.383 -2.457 1 91.75 68 HIS B N 1
ATOM 2441 C CA . HIS B 1 68 ? 11.633 11.828 -3.77 1 91.75 68 HIS B CA 1
ATOM 2442 C C . HIS B 1 68 ? 12.688 12.656 -4.488 1 91.75 68 HIS B C 1
ATOM 2444 O O . HIS B 1 68 ? 13.398 12.148 -5.355 1 91.75 68 HIS B O 1
ATOM 2450 N N . GLN B 1 69 ? 12.773 13.938 -4.168 1 90.19 69 GLN B N 1
ATOM 2451 C CA . GLN B 1 69 ? 13.594 14.805 -5.016 1 90.19 69 GLN B CA 1
ATOM 2452 C C . GLN B 1 69 ? 14.766 15.391 -4.234 1 90.19 69 GLN B C 1
ATOM 2454 O O . GLN B 1 69 ? 15.719 15.898 -4.828 1 90.19 69 GLN B O 1
ATOM 2459 N N . CYS B 1 70 ? 14.719 15.391 -2.947 1 91.69 70 CYS B N 1
ATOM 2460 C CA . CYS B 1 70 ? 15.852 15.859 -2.16 1 91.69 70 CYS B CA 1
ATOM 2461 C C . CYS B 1 70 ? 16.875 14.75 -1.964 1 91.69 70 CYS B C 1
ATOM 2463 O O . CYS B 1 70 ? 16.938 14.133 -0.897 1 91.69 70 CYS B O 1
ATOM 2465 N N . THR B 1 71 ? 17.703 14.555 -2.938 1 87.5 71 THR B N 1
ATOM 2466 C CA . THR B 1 71 ? 18.547 13.359 -2.949 1 87.5 71 THR B CA 1
ATOM 2467 C C . THR B 1 71 ? 20 13.734 -2.738 1 87.5 71 THR B C 1
ATOM 2469 O O . THR B 1 71 ? 20.828 12.883 -2.371 1 87.5 71 THR B O 1
ATOM 2472 N N . ASP B 1 72 ? 20.375 15.008 -2.893 1 91.06 72 ASP B N 1
ATOM 2473 C CA . ASP B 1 72 ? 21.766 15.391 -2.682 1 91.06 72 ASP B CA 1
ATOM 2474 C C . ASP B 1 72 ? 21.906 16.344 -1.498 1 91.06 72 ASP B C 1
ATOM 2476 O O . ASP B 1 72 ? 20.906 16.828 -0.96 1 91.06 72 ASP B O 1
ATOM 2480 N N . GLN B 1 73 ? 23.078 16.578 -1.126 1 91.44 73 GLN B N 1
ATOM 2481 C CA . GLN B 1 73 ? 23.375 17.344 0.084 1 91.44 73 GLN B CA 1
ATOM 2482 C C . GLN B 1 73 ? 22.891 18.781 -0.04 1 91.44 73 GLN B C 1
ATOM 2484 O O . GLN B 1 73 ? 22.406 19.375 0.933 1 91.44 73 GLN B O 1
ATOM 2489 N N . ASP B 1 74 ? 23 19.281 -1.233 1 93 74 ASP B N 1
ATOM 2490 C CA . ASP B 1 74 ? 22.562 20.656 -1.437 1 93 74 ASP B CA 1
ATOM 2491 C C . ASP B 1 74 ? 21.047 20.781 -1.256 1 93 74 ASP B C 1
ATOM 2493 O O . ASP B 1 74 ? 20.578 21.719 -0.592 1 93 74 ASP B O 1
ATOM 2497 N N . ASP B 1 75 ? 20.344 19.875 -1.84 1 91.75 75 ASP B N 1
ATOM 2498 C CA . ASP B 1 75 ? 18.891 19.844 -1.697 1 91.75 75 ASP B CA 1
ATOM 2499 C C . ASP B 1 75 ? 18.484 19.703 -0.233 1 91.75 75 ASP B C 1
ATOM 2501 O O . ASP B 1 75 ? 17.562 20.359 0.231 1 91.75 75 ASP B O 1
ATOM 2505 N N . ILE B 1 76 ? 19.188 18.875 0.437 1 91.94 76 ILE B N 1
ATOM 2506 C CA . ILE B 1 76 ? 18.891 18.578 1.834 1 91.94 76 ILE B CA 1
ATOM 2507 C C . ILE B 1 76 ? 19.125 19.828 2.689 1 91.94 76 ILE B C 1
ATOM 2509 O O . ILE B 1 76 ? 18.312 20.156 3.551 1 91.94 76 ILE B O 1
ATOM 2513 N N . GLU B 1 77 ? 20.188 20.5 2.463 1 91.62 77 GLU B N 1
ATOM 2514 C CA . GLU B 1 77 ? 20.5 21.719 3.207 1 91.62 77 GLU B CA 1
ATOM 2515 C C . GLU B 1 77 ? 19.453 22.812 2.936 1 91.62 77 GLU B C 1
ATOM 2517 O O . GLU B 1 77 ? 19.047 23.516 3.852 1 91.62 77 GLU B O 1
ATOM 2522 N N . ASP B 1 78 ? 19.062 22.891 1.704 1 92.06 78 ASP B N 1
ATOM 2523 C CA . ASP B 1 78 ? 18.047 23.859 1.353 1 92.06 78 ASP B CA 1
ATOM 2524 C C . ASP B 1 78 ? 16.719 23.531 2.035 1 92.06 78 ASP B C 1
ATOM 2526 O O . ASP B 1 78 ? 16.031 24.438 2.523 1 92.06 78 ASP B O 1
ATOM 2530 N N . PHE B 1 79 ? 16.375 22.297 2.057 1 93.88 79 PHE B N 1
ATOM 2531 C CA . PHE B 1 79 ? 15.172 21.859 2.738 1 93.88 79 PHE B CA 1
ATOM 2532 C C . PHE B 1 79 ? 15.219 22.203 4.219 1 93.88 79 PHE B C 1
ATOM 2534 O O . PHE B 1 79 ? 14.25 22.734 4.77 1 93.88 79 PHE B O 1
ATOM 2541 N N . LYS B 1 80 ? 16.297 22 4.801 1 91.44 80 LYS B N 1
ATOM 2542 C CA . LYS B 1 80 ? 16.5 22.25 6.227 1 91.44 80 LYS B CA 1
ATOM 2543 C C . LYS B 1 80 ? 16.297 23.719 6.562 1 91.44 80 LYS B C 1
ATOM 2545 O O . LYS B 1 80 ? 15.688 24.062 7.578 1 91.44 80 LYS B O 1
ATOM 2550 N N . LYS B 1 81 ? 16.781 24.547 5.68 1 91.56 81 LYS B N 1
ATOM 2551 C CA . LYS B 1 81 ? 16.688 25.984 5.898 1 91.56 81 LYS B CA 1
ATOM 2552 C C . LYS B 1 81 ? 15.25 26.469 5.84 1 91.56 81 LYS B C 1
ATOM 2554 O O . LYS B 1 81 ? 14.867 27.391 6.559 1 91.56 81 LYS B O 1
ATOM 2559 N N . GLY B 1 82 ? 14.477 25.75 5.047 1 89.88 82 GLY B N 1
ATOM 2560 C CA . GLY B 1 82 ? 13.109 26.203 4.82 1 89.88 82 GLY B CA 1
ATOM 2561 C C . GLY B 1 82 ? 12.094 25.469 5.672 1 89.88 82 GLY B C 1
ATOM 2562 O O . GLY B 1 82 ? 10.898 25.781 5.637 1 89.88 82 GLY B O 1
ATOM 2563 N N . PHE B 1 83 ? 12.531 24.516 6.422 1 91.81 83 PHE B N 1
ATOM 2564 C CA . PHE B 1 83 ? 11.633 23.641 7.172 1 91.81 83 PHE B CA 1
ATOM 2565 C C . PHE B 1 83 ? 11.883 23.766 8.672 1 91.81 83 PHE B C 1
ATOM 2567 O O . PHE B 1 83 ? 12.703 23.031 9.227 1 91.81 83 PHE B O 1
ATOM 2574 N N . ASP B 1 84 ? 11.07 24.594 9.383 1 87.62 84 ASP B N 1
ATOM 2575 C CA . ASP B 1 84 ? 11.242 24.828 10.812 1 87.62 84 ASP B CA 1
ATOM 2576 C C . ASP B 1 84 ? 10.5 23.781 11.633 1 87.62 84 ASP B C 1
ATOM 2578 O O . ASP B 1 84 ? 9.305 23.562 11.438 1 87.62 84 ASP B O 1
ATOM 2582 N N . LEU B 1 85 ? 11.266 23.172 12.539 1 91.06 85 LEU B N 1
ATOM 2583 C CA . LEU B 1 85 ? 10.648 22.234 13.477 1 91.06 85 LEU B CA 1
ATOM 2584 C C . LEU B 1 85 ? 10.109 22.984 14.695 1 91.06 85 LEU B C 1
ATOM 2586 O O . LEU B 1 85 ? 10.711 23.953 15.156 1 91.06 85 LEU B O 1
ATOM 2590 N N . PRO B 1 86 ? 8.953 22.453 15.211 1 90.06 86 PRO B N 1
ATOM 2591 C CA . PRO B 1 86 ? 8.5 23.016 16.484 1 90.06 86 PRO B CA 1
ATOM 2592 C C . PRO B 1 86 ? 9.461 22.734 17.625 1 90.06 86 PRO B C 1
ATOM 2594 O O . PRO B 1 86 ? 10.086 21.672 17.672 1 90.06 86 PRO B O 1
ATOM 2597 N N . VAL B 1 87 ? 9.617 23.672 18.578 1 84.44 87 VAL B N 1
ATOM 2598 C CA . VAL B 1 87 ? 10.438 23.484 19.766 1 84.44 87 VAL B CA 1
ATOM 2599 C C . VAL B 1 87 ? 9.625 22.766 20.844 1 84.44 87 VAL B C 1
ATOM 2601 O O . VAL B 1 87 ? 10.133 21.859 21.516 1 84.44 87 VAL B O 1
ATOM 2604 N N . ASP B 1 88 ? 8.438 23.188 21.047 1 90.19 88 ASP B N 1
ATOM 2605 C CA . ASP B 1 88 ? 7.441 22.609 21.953 1 90.19 88 ASP B CA 1
ATOM 2606 C C . ASP B 1 88 ? 6.066 22.562 21.281 1 90.19 88 ASP B C 1
ATOM 2608 O O . ASP B 1 88 ? 5.277 23.516 21.438 1 90.19 88 ASP B O 1
ATOM 2612 N N . GLY B 1 89 ? 5.852 21.547 20.547 1 92.88 89 GLY B N 1
ATOM 2613 C CA . GLY B 1 89 ? 4.648 21.422 19.75 1 92.88 89 GLY B CA 1
ATOM 2614 C C . GLY B 1 89 ? 4.629 20.156 18.906 1 92.88 89 GLY B C 1
ATOM 2615 O O . GLY B 1 89 ? 5.301 19.172 19.234 1 92.88 89 GLY B O 1
ATOM 2616 N N . LYS B 1 90 ? 3.777 20.156 17.938 1 95 90 LYS B N 1
ATOM 2617 C CA . LYS B 1 90 ? 3.617 18.969 17.109 1 95 90 LYS B CA 1
ATOM 2618 C C . LYS B 1 90 ? 3.789 19.281 15.633 1 95 90 LYS B C 1
ATOM 2620 O O . LYS B 1 90 ? 3.473 20.391 15.188 1 95 90 LYS B O 1
ATOM 2625 N N . LEU B 1 91 ? 4.414 18.406 14.961 1 96 91 LEU B N 1
ATOM 2626 C CA . LEU B 1 91 ? 4.523 18.422 13.5 1 96 91 LEU B CA 1
ATOM 2627 C C . LEU B 1 91 ? 3.539 17.438 12.875 1 96 91 LEU B C 1
ATOM 2629 O O . LEU B 1 91 ? 3.592 16.234 13.148 1 96 91 LEU B O 1
ATOM 2633 N N . PHE B 1 92 ? 2.605 17.953 12.07 1 97.75 92 PHE B N 1
ATOM 2634 C CA . PHE B 1 92 ? 1.589 17.125 11.43 1 97.75 92 PHE B CA 1
ATOM 2635 C C . PHE B 1 92 ? 1.917 16.922 9.953 1 97.75 92 PHE B C 1
ATOM 2637 O O . PHE B 1 92 ? 1.979 17.875 9.18 1 97.75 92 PHE B O 1
ATOM 2644 N N . ILE B 1 93 ? 2.082 15.664 9.555 1 98.44 93 ILE B N 1
ATOM 2645 C CA . ILE B 1 93 ? 2.465 15.32 8.188 1 98.44 93 ILE B CA 1
ATOM 2646 C C . ILE B 1 93 ? 1.421 14.391 7.578 1 98.44 93 ILE B C 1
ATOM 2648 O O . ILE B 1 93 ? 1.328 13.219 7.949 1 98.44 93 ILE B O 1
ATOM 2652 N N . PRO B 1 94 ? 0.587 14.922 6.637 1 98.75 94 PRO B N 1
ATOM 2653 C CA . PRO B 1 94 ? -0.231 13.984 5.871 1 98.75 94 PRO B CA 1
ATOM 2654 C C . PRO B 1 94 ? 0.608 13.016 5.031 1 98.75 94 PRO B C 1
ATOM 2656 O O . PRO B 1 94 ? 1.536 13.445 4.34 1 98.75 94 PRO B O 1
ATOM 2659 N N . VAL B 1 95 ? 0.34 11.75 5.129 1 98.38 95 VAL B N 1
ATOM 2660 C CA . VAL B 1 95 ? 1.142 10.719 4.473 1 98.38 95 VAL B CA 1
ATOM 2661 C C . VAL B 1 95 ? 0.318 10.039 3.383 1 98.38 95 VAL B C 1
ATOM 2663 O O . VAL B 1 95 ? -0.731 9.453 3.662 1 98.38 95 VAL B O 1
ATOM 2666 N N . ASN B 1 96 ? 0.768 10.156 2.174 1 96.75 96 ASN B N 1
ATOM 2667 C CA . ASN B 1 96 ? 0.175 9.422 1.062 1 96.75 96 ASN B CA 1
ATOM 2668 C C . ASN B 1 96 ? 0.992 8.18 0.713 1 96.75 96 ASN B C 1
ATOM 2670 O O . ASN B 1 96 ? 2.215 8.18 0.859 1 96.75 96 ASN B O 1
ATOM 2674 N N . ASP B 1 97 ? 0.368 7.164 0.263 1 94.5 97 ASP B N 1
ATOM 2675 C CA . ASP B 1 97 ? 1.062 5.914 -0.035 1 94.5 97 ASP B CA 1
ATOM 2676 C C . ASP B 1 97 ? 2.09 6.105 -1.147 1 94.5 97 ASP B C 1
ATOM 2678 O O . ASP B 1 97 ? 3.051 5.344 -1.25 1 94.5 97 ASP B O 1
ATOM 2682 N N . THR B 1 98 ? 2.002 7.129 -1.912 1 93.25 98 THR B N 1
ATOM 2683 C CA . THR B 1 98 ? 2.959 7.406 -2.979 1 93.25 98 THR B CA 1
ATOM 2684 C C . THR B 1 98 ? 4.262 7.961 -2.406 1 93.25 98 THR B C 1
ATOM 2686 O O . THR B 1 98 ? 5.262 8.062 -3.115 1 93.25 98 THR B O 1
ATOM 2689 N N . MET B 1 99 ? 4.262 8.242 -1.13 1 94 99 MET B N 1
ATOM 2690 C CA . MET B 1 99 ? 5.434 8.859 -0.511 1 94 99 MET B CA 1
ATOM 2691 C C . MET B 1 99 ? 6.391 7.793 0.016 1 94 99 MET B C 1
ATOM 2693 O O . MET B 1 99 ? 7.379 8.117 0.676 1 94 99 MET B O 1
ATOM 2697 N N . ARG B 1 100 ? 6.109 6.59 -0.257 1 92.31 100 ARG B N 1
ATOM 2698 C CA . ARG B 1 100 ? 7.031 5.5 0.04 1 92.31 100 ARG B CA 1
ATOM 2699 C C . ARG B 1 100 ? 8.25 5.547 -0.875 1 92.31 100 ARG B C 1
ATOM 2701 O O . ARG B 1 100 ? 8.133 5.867 -2.061 1 92.31 100 ARG B O 1
ATOM 2708 N N . LEU B 1 101 ? 9.367 5.148 -0.368 1 88.06 101 LEU B N 1
ATOM 2709 C CA . LEU B 1 101 ? 10.578 5.121 -1.175 1 88.06 101 LEU B CA 1
ATOM 2710 C C . LEU B 1 101 ? 10.453 4.125 -2.32 1 88.06 101 LEU B C 1
ATOM 2712 O O . LEU B 1 101 ? 10.93 4.383 -3.43 1 88.06 101 LEU B O 1
ATOM 2716 N N . CYS B 1 102 ? 9.805 2.963 -2.088 1 87.38 102 CYS B N 1
ATOM 2717 C CA . CYS B 1 102 ? 9.648 1.909 -3.082 1 87.38 102 CYS B CA 1
ATOM 2718 C C . CYS B 1 102 ? 8.359 2.1 -3.875 1 87.38 102 CYS B C 1
ATOM 2720 O O . CYS B 1 102 ? 7.754 1.126 -4.328 1 87.38 102 CYS B O 1
ATOM 2722 N N . ALA B 1 103 ? 7.82 3.328 -3.949 1 85.5 103 ALA B N 1
ATOM 2723 C CA . ALA B 1 103 ? 6.641 3.615 -4.758 1 85.5 103 ALA B CA 1
ATOM 2724 C C . ALA B 1 103 ? 7.027 4.246 -6.094 1 85.5 103 ALA B C 1
ATOM 2726 O O . ALA B 1 103 ? 8.172 4.66 -6.281 1 85.5 103 ALA B O 1
ATOM 2727 N N . ASN B 1 104 ? 6.141 4.082 -7.066 1 81.06 104 ASN B N 1
ATOM 2728 C CA . ASN B 1 104 ? 6.312 4.801 -8.328 1 81.06 104 ASN B CA 1
ATOM 2729 C C . ASN B 1 104 ? 5.699 6.195 -8.266 1 81.06 104 ASN B C 1
ATOM 2731 O O . ASN B 1 104 ? 4.594 6.414 -8.766 1 81.06 104 ASN B O 1
ATOM 2735 N N . TRP B 1 105 ? 6.48 7.172 -7.832 1 77.69 105 TRP B N 1
ATOM 2736 C CA . TRP B 1 105 ? 5.961 8.5 -7.539 1 77.69 105 TRP B CA 1
ATOM 2737 C C . TRP B 1 105 ? 5.777 9.312 -8.82 1 77.69 105 TRP B C 1
ATOM 2739 O O . TRP B 1 105 ? 5.113 10.352 -8.812 1 77.69 105 TRP B O 1
ATOM 2749 N N . MET B 1 106 ? 6.227 8.75 -9.938 1 78.69 106 MET B N 1
ATOM 2750 C CA . MET B 1 106 ? 6.172 9.477 -11.195 1 78.69 106 MET B CA 1
ATOM 2751 C C . MET B 1 106 ? 4.836 9.25 -11.898 1 78.69 106 MET B C 1
ATOM 2753 O O . MET B 1 106 ? 4.52 9.938 -12.875 1 78.69 106 MET B O 1
ATOM 2757 N N . VAL B 1 107 ? 4.051 8.383 -11.359 1 80.12 107 VAL B N 1
ATOM 2758 C CA . VAL B 1 107 ? 2.725 8.156 -11.93 1 80.12 107 VAL B CA 1
ATOM 2759 C C . VAL B 1 107 ? 1.71 9.078 -11.25 1 80.12 107 VAL B C 1
ATOM 2761 O O . VAL B 1 107 ? 1.412 8.922 -10.062 1 80.12 107 VAL B O 1
ATOM 2764 N N . PRO B 1 108 ? 1.201 10.008 -11.984 1 74.56 108 PRO B N 1
ATOM 2765 C CA . PRO B 1 108 ? 0.265 10.953 -11.375 1 74.56 108 PRO B CA 1
ATOM 2766 C C . PRO B 1 108 ? -1.018 10.281 -10.891 1 74.56 108 PRO B C 1
ATOM 2768 O O . PRO B 1 108 ? -1.497 9.336 -11.516 1 74.56 108 PRO B O 1
ATOM 2771 N N . ASN B 1 109 ? -1.574 10.773 -9.859 1 77.56 109 ASN B N 1
ATOM 2772 C CA . ASN B 1 109 ? -2.859 10.359 -9.305 1 77.56 109 ASN B CA 1
ATOM 2773 C C . ASN B 1 109 ? -2.877 8.867 -8.984 1 77.56 109 ASN B C 1
ATOM 2775 O O . ASN B 1 109 ? -3.891 8.203 -9.188 1 77.56 109 ASN B O 1
ATOM 2779 N N . SER B 1 110 ? -1.699 8.383 -8.57 1 84.75 110 SER B N 1
ATOM 2780 C CA . SER B 1 110 ? -1.598 6.949 -8.305 1 84.75 110 SER B CA 1
ATOM 2781 C C . SER B 1 110 ? -1.808 6.648 -6.824 1 84.75 110 SER B C 1
ATOM 2783 O O . SER B 1 110 ? -1.924 5.484 -6.434 1 84.75 110 SER B O 1
ATOM 2785 N N . GLY B 1 111 ? -1.862 7.758 -6.039 1 90.69 111 GLY B N 1
ATOM 2786 C CA . GLY B 1 111 ? -2.094 7.547 -4.617 1 90.69 111 GLY B CA 1
ATOM 2787 C C . GLY B 1 111 ? -3.498 7.062 -4.309 1 90.69 111 GLY B C 1
ATOM 2788 O O . GLY B 1 111 ? -4.465 7.488 -4.945 1 90.69 111 GLY B O 1
ATOM 2789 N N . THR B 1 112 ? -3.643 6.219 -3.264 1 91.88 112 THR B N 1
ATOM 2790 C CA . THR B 1 112 ? -4.945 5.621 -2.988 1 91.88 112 THR B CA 1
ATOM 2791 C C . THR B 1 112 ? -5.297 5.75 -1.509 1 91.88 112 THR B C 1
ATOM 2793 O O . THR B 1 112 ? -6.41 5.41 -1.099 1 91.88 112 THR B O 1
ATOM 2796 N N . HIS B 1 113 ? -4.355 6.273 -0.728 1 95.5 113 HIS B N 1
ATOM 2797 C CA . HIS B 1 113 ? -4.602 6.254 0.709 1 95.5 113 HIS B CA 1
ATOM 2798 C C . HIS B 1 113 ? -3.881 7.402 1.406 1 95.5 113 HIS B C 1
ATOM 2800 O O . HIS B 1 113 ? -2.752 7.746 1.043 1 95.5 113 HIS B O 1
ATOM 2806 N N . TRP B 1 114 ? -4.582 8.008 2.363 1 98.06 114 TRP B N 1
ATOM 2807 C CA . TRP B 1 114 ? -4.004 9.016 3.244 1 98.06 114 TRP B CA 1
ATOM 2808 C C . TRP B 1 114 ? -3.967 8.523 4.688 1 98.06 114 TRP B C 1
ATOM 2810 O O . TRP B 1 114 ? -4.895 7.855 5.145 1 98.06 114 TRP B O 1
ATOM 2820 N N . SER B 1 115 ? -2.949 8.859 5.41 1 98.56 115 SER B N 1
ATOM 2821 C CA . SER B 1 115 ? -2.818 8.711 6.855 1 98.56 115 SER B CA 1
ATOM 2822 C C . SER B 1 115 ? -2.068 9.883 7.473 1 98.56 115 SER B C 1
ATOM 2824 O O . SER B 1 115 ? -1.776 10.867 6.789 1 98.56 115 SER B O 1
ATOM 2826 N N . LEU B 1 116 ? -1.858 9.867 8.812 1 98.81 116 LEU B N 1
ATOM 2827 C CA . LEU B 1 116 ? -1.239 11.008 9.477 1 98.81 116 LEU B CA 1
ATOM 2828 C C . LEU B 1 116 ? -0.024 10.57 10.289 1 98.81 116 LEU B C 1
ATOM 2830 O O . LEU B 1 116 ? -0.11 9.633 11.086 1 98.81 116 LEU B O 1
ATOM 2834 N N . LEU B 1 117 ? 1.069 11.156 10.047 1 97.75 117 LEU B N 1
ATOM 2835 C CA . LEU B 1 117 ? 2.234 11.094 10.922 1 97.75 117 LEU B CA 1
ATOM 2836 C C . LEU B 1 117 ? 2.32 12.344 11.797 1 97.75 117 LEU B C 1
ATOM 2838 O O . LEU B 1 117 ? 2.367 13.461 11.281 1 97.75 117 LEU B O 1
ATOM 2842 N N . ALA B 1 118 ? 2.244 12.188 13.086 1 97.06 118 ALA B N 1
ATOM 2843 C CA . ALA B 1 118 ? 2.408 13.273 14.047 1 97.06 118 ALA B CA 1
ATOM 2844 C C . ALA B 1 118 ? 3.689 13.102 14.859 1 97.06 118 ALA B C 1
ATOM 2846 O O . ALA B 1 118 ? 3.887 12.07 15.5 1 97.06 118 ALA B O 1
ATOM 2847 N N . ILE B 1 119 ? 4.551 14.023 14.75 1 95.56 119 ILE B N 1
ATOM 2848 C CA . ILE B 1 119 ? 5.754 14.039 15.578 1 95.56 119 ILE B CA 1
ATOM 2849 C C . ILE B 1 119 ? 5.605 15.07 16.688 1 95.56 119 ILE B C 1
ATOM 2851 O O . ILE B 1 119 ? 5.371 16.25 16.422 1 95.56 119 ILE B O 1
ATOM 2855 N N . VAL B 1 120 ? 5.773 14.602 17.906 1 94.5 120 VAL B N 1
ATOM 2856 C CA . VAL B 1 120 ? 5.516 15.43 19.078 1 94.5 120 VAL B CA 1
ATOM 2857 C C . VAL B 1 120 ? 6.836 15.812 19.75 1 94.5 120 VAL B C 1
ATOM 2859 O O . VAL B 1 120 ? 7.637 14.945 20.094 1 94.5 120 VAL B O 1
ATOM 2862 N N . PHE B 1 121 ? 7.023 17.094 19.859 1 92.62 121 PHE B N 1
ATOM 2863 C CA . PHE B 1 121 ? 8.156 17.656 20.578 1 92.62 121 PHE B CA 1
ATOM 2864 C C . PHE B 1 121 ? 7.719 18.219 21.938 1 92.62 121 PHE B C 1
ATOM 2866 O O . PHE B 1 121 ? 6.957 19.188 21.984 1 92.62 121 PHE B O 1
ATOM 2873 N N . GLU B 1 122 ? 8.156 17.578 22.938 1 89.88 122 GLU B N 1
ATOM 2874 C CA . GLU B 1 122 ? 7.832 18.078 24.281 1 89.88 122 GLU B CA 1
ATOM 2875 C C . GLU B 1 122 ? 9.102 18.453 25.047 1 89.88 122 GLU B C 1
ATOM 2877 O O . GLU B 1 122 ? 9.938 17.594 25.312 1 89.88 122 GLU B O 1
ATOM 2882 N N . LYS B 1 123 ? 9.164 19.719 25.359 1 86.19 123 LYS B N 1
ATOM 2883 C CA . LYS B 1 123 ? 10.336 20.219 26.062 1 86.19 123 LYS B CA 1
ATOM 2884 C C . LYS B 1 123 ? 10.57 19.453 27.359 1 86.19 123 LYS B C 1
ATOM 2886 O O . LYS B 1 123 ? 9.641 19.266 28.156 1 86.19 123 LYS B O 1
ATOM 2891 N N . GLY B 1 124 ? 11.766 19.062 27.516 1 86.38 124 GLY B N 1
ATOM 2892 C CA . GLY B 1 124 ? 12.148 18.375 28.734 1 86.38 124 GLY B CA 1
ATOM 2893 C C . GLY B 1 124 ? 11.742 16.906 28.734 1 86.38 124 GLY B C 1
ATOM 2894 O O . GLY B 1 124 ? 12.102 16.172 29.656 1 86.38 124 GLY B O 1
ATOM 2895 N N . VAL B 1 125 ? 10.969 16.406 27.828 1 84.56 125 VAL B N 1
ATOM 2896 C CA . VAL B 1 125 ? 10.508 15.023 27.797 1 84.56 125 VAL B CA 1
ATOM 2897 C C . VAL B 1 125 ? 11.164 14.289 26.625 1 84.56 125 VAL B C 1
ATOM 2899 O O . VAL B 1 125 ? 11.781 13.234 26.812 1 84.56 125 VAL B O 1
ATOM 2902 N N . GLY B 1 126 ? 11.094 14.867 25.375 1 89.12 126 GLY B N 1
ATOM 2903 C CA . GLY B 1 126 ? 11.68 14.227 24.203 1 89.12 126 GLY B CA 1
ATOM 2904 C C . GLY B 1 126 ? 10.797 14.32 22.969 1 89.12 126 GLY B C 1
ATOM 2905 O O . GLY B 1 126 ? 10.031 15.281 22.828 1 89.12 126 GLY B O 1
ATOM 2906 N N . VAL B 1 127 ? 11.07 13.352 22.062 1 91.69 127 VAL B N 1
ATOM 2907 C CA . VAL B 1 127 ? 10.367 13.359 20.797 1 91.69 127 VAL B CA 1
ATOM 2908 C C . VAL B 1 127 ? 9.633 12.031 20.594 1 91.69 127 VAL B C 1
ATOM 2910 O O . VAL B 1 127 ? 10.172 10.969 20.922 1 91.69 127 VAL B O 1
ATOM 2913 N N . ALA B 1 128 ? 8.375 12.102 20.234 1 92.44 128 ALA B N 1
ATOM 2914 C CA . ALA B 1 128 ? 7.582 10.922 19.906 1 92.44 128 ALA B CA 1
ATOM 2915 C C . ALA B 1 128 ? 7.004 11.031 18.5 1 92.44 128 ALA B C 1
ATOM 2917 O O . ALA B 1 128 ? 6.742 12.133 18 1 92.44 128 ALA B O 1
ATOM 2918 N N . ALA B 1 129 ? 6.906 9.867 17.797 1 95.25 129 ALA B N 1
ATOM 2919 C CA . ALA B 1 129 ? 6.316 9.82 16.469 1 95.25 129 ALA B CA 1
ATOM 2920 C C . ALA B 1 129 ? 5.137 8.852 16.422 1 95.25 129 ALA B C 1
ATOM 2922 O O . ALA B 1 129 ? 5.293 7.66 16.719 1 95.25 129 ALA B O 1
ATOM 2923 N N . TRP B 1 130 ? 3.957 9.422 16.094 1 96.5 130 TRP B N 1
ATOM 2924 C CA . TRP B 1 130 ? 2.727 8.641 16.062 1 96.5 130 TRP B CA 1
ATOM 2925 C C . TRP B 1 130 ? 2.184 8.547 14.633 1 96.5 130 TRP B C 1
ATOM 2927 O O . TRP B 1 130 ? 2.184 9.539 13.898 1 96.5 130 TRP B O 1
ATOM 2937 N N . HIS B 1 131 ? 1.801 7.383 14.242 1 97.12 131 HIS B N 1
ATOM 2938 C CA . HIS B 1 131 ? 1.141 7.168 12.961 1 97.12 131 HIS B CA 1
ATOM 2939 C C . HIS B 1 131 ? -0.326 6.793 13.148 1 97.12 131 HIS B C 1
ATOM 2941 O O . HIS B 1 131 ? -0.637 5.773 13.773 1 97.12 131 HIS B O 1
ATOM 2947 N N . PHE B 1 132 ? -1.233 7.656 12.727 1 98.5 132 PHE B N 1
ATOM 2948 C CA . PHE B 1 132 ? -2.672 7.414 12.75 1 98.5 132 PHE B CA 1
ATOM 2949 C C . PHE B 1 132 ? -3.168 6.988 11.367 1 98.5 132 PHE B C 1
ATOM 2951 O O . PHE B 1 132 ? -2.971 7.703 10.383 1 98.5 132 PHE B O 1
ATOM 2958 N N . ASP B 1 133 ? -3.789 5.848 11.336 1 98.25 133 ASP B N 1
ATOM 2959 C CA . ASP B 1 133 ? -4.25 5.273 10.078 1 98.25 133 ASP B CA 1
ATOM 2960 C C . ASP B 1 133 ? -5.68 4.758 10.195 1 98.25 133 ASP B C 1
ATOM 2962 O O . ASP B 1 133 ? -5.992 3.984 11.102 1 98.25 133 ASP B O 1
ATOM 2966 N N . SER B 1 134 ? -6.523 5.215 9.289 1 97.94 134 SER B N 1
ATOM 2967 C CA . SER B 1 134 ? -7.938 4.879 9.367 1 97.94 134 SER B CA 1
ATOM 2968 C C . SER B 1 134 ? -8.219 3.518 8.734 1 97.94 134 SER B C 1
ATOM 2970 O O . SER B 1 134 ? -9.359 3.043 8.758 1 97.94 134 SER B O 1
ATOM 2972 N N . MET B 1 135 ? -7.254 2.869 8.156 1 94.25 135 MET B N 1
ATOM 2973 C CA . MET B 1 135 ? -7.363 1.511 7.629 1 94.25 135 MET B CA 1
ATOM 2974 C C . MET B 1 135 ? -6.266 0.618 8.195 1 94.25 135 MET B C 1
ATOM 2976 O O . MET B 1 135 ? -5.078 0.857 7.957 1 94.25 135 MET B O 1
ATOM 2980 N N . ARG B 1 136 ? -6.68 -0.37 8.883 1 86.06 136 ARG B N 1
ATOM 2981 C CA . ARG B 1 136 ? -5.73 -1.304 9.477 1 86.06 136 ARG B CA 1
ATOM 2982 C C . ARG B 1 136 ? -4.93 -2.029 8.398 1 86.06 136 ARG B C 1
ATOM 2984 O O . ARG B 1 136 ? -5.484 -2.424 7.367 1 86.06 136 ARG B O 1
ATOM 2991 N N . SER B 1 137 ? -3.67 -2.225 8.531 1 86.44 137 SER B N 1
ATOM 2992 C CA . SER B 1 137 ? -2.783 -2.994 7.668 1 86.44 137 SER B CA 1
ATOM 2993 C C . SER B 1 137 ? -2.721 -2.398 6.266 1 86.44 137 SER B C 1
ATOM 2995 O O . SER B 1 137 ? -2.592 -3.127 5.281 1 86.44 137 SER B O 1
ATOM 2997 N N . SER B 1 138 ? -2.936 -1.079 6.164 1 91.88 138 SER B N 1
ATOM 2998 C CA . SER B 1 138 ? -2.883 -0.433 4.859 1 91.88 138 SER B CA 1
ATOM 2999 C C . SER B 1 138 ? -1.467 -0.45 4.289 1 91.88 138 SER B C 1
ATOM 3001 O O . SER B 1 138 ? -1.277 -0.333 3.078 1 91.88 138 SER B O 1
ATOM 3003 N N . GLY B 1 139 ? -0.506 -0.562 5.145 1 93 139 GLY B N 1
ATOM 3004 C CA . GLY B 1 139 ? 0.889 -0.491 4.742 1 93 139 GLY B CA 1
ATOM 3005 C C . GLY B 1 139 ? 1.438 0.923 4.738 1 93 139 GLY B C 1
ATOM 3006 O O . GLY B 1 139 ? 2.641 1.128 4.555 1 93 139 GLY B O 1
ATOM 3007 N N . ASN B 1 140 ? 0.595 1.864 5.023 1 95.75 140 ASN B N 1
ATOM 3008 C CA . ASN B 1 140 ? 1.004 3.262 4.941 1 95.75 140 ASN B CA 1
ATOM 3009 C C . ASN B 1 140 ? 1.973 3.629 6.062 1 95.75 140 ASN B C 1
ATOM 3011 O O . ASN B 1 140 ? 2.617 4.68 6.012 1 95.75 140 ASN B O 1
ATOM 3015 N N . ILE B 1 141 ? 2.139 2.775 7.012 1 95.31 141 ILE B N 1
ATOM 3016 C CA . ILE B 1 141 ? 3.109 2.988 8.078 1 95.31 141 ILE B CA 1
ATOM 3017 C C . ILE B 1 141 ? 4.523 2.971 7.504 1 95.31 141 ILE B C 1
ATOM 3019 O O . ILE B 1 141 ? 5.43 3.602 8.047 1 95.31 141 ILE B O 1
ATOM 3023 N N . ASN B 1 142 ? 4.707 2.25 6.391 1 93.38 142 ASN B N 1
ATOM 3024 C CA . ASN B 1 142 ? 6.023 2.223 5.762 1 93.38 142 ASN B CA 1
ATOM 3025 C C . ASN B 1 142 ? 6.375 3.57 5.137 1 93.38 142 ASN B C 1
ATOM 3027 O O . ASN B 1 142 ? 7.527 4 5.188 1 93.38 142 ASN B O 1
ATOM 3031 N N . ALA B 1 143 ? 5.379 4.199 4.527 1 94.94 143 ALA B N 1
ATOM 3032 C CA . ALA B 1 143 ? 5.609 5.547 4.016 1 94.94 143 ALA B CA 1
ATOM 3033 C C . ALA B 1 143 ? 5.922 6.516 5.152 1 94.94 143 ALA B C 1
ATOM 3035 O O . ALA B 1 143 ? 6.855 7.316 5.055 1 94.94 143 ALA B O 1
ATOM 3036 N N . ALA B 1 144 ? 5.16 6.441 6.242 1 96.06 144 ALA B N 1
ATOM 3037 C CA . ALA B 1 144 ? 5.418 7.262 7.422 1 96.06 144 ALA B CA 1
ATOM 3038 C C . ALA B 1 144 ? 6.82 7.012 7.969 1 96.06 144 ALA B C 1
ATOM 3040 O O . ALA B 1 144 ? 7.516 7.953 8.359 1 96.06 144 ALA B O 1
ATOM 3041 N N . GLY B 1 145 ? 7.188 5.762 7.98 1 93.62 145 GLY B N 1
ATOM 3042 C CA . GLY B 1 145 ? 8.523 5.414 8.422 1 93.62 145 GLY B CA 1
ATOM 3043 C C . GLY B 1 145 ? 9.617 5.996 7.543 1 93.62 145 GLY B C 1
ATOM 3044 O O . GLY B 1 145 ? 10.617 6.508 8.047 1 93.62 145 GLY B O 1
ATOM 3045 N N . ASP B 1 146 ? 9.422 5.902 6.227 1 93 146 ASP B N 1
ATOM 3046 C CA . ASP B 1 146 ? 10.383 6.469 5.289 1 93 146 ASP B CA 1
ATOM 3047 C C . ASP B 1 146 ? 10.562 7.969 5.52 1 93 146 ASP B C 1
ATOM 3049 O O . ASP B 1 146 ? 11.688 8.469 5.539 1 93 146 ASP B O 1
ATOM 3053 N N . ILE B 1 147 ? 9.453 8.633 5.707 1 95.31 147 ILE B N 1
ATOM 3054 C CA . ILE B 1 147 ? 9.469 10.07 5.965 1 95.31 147 ILE B CA 1
ATOM 3055 C C . ILE B 1 147 ? 10.211 10.352 7.27 1 95.31 147 ILE B C 1
ATOM 3057 O O . ILE B 1 147 ? 11.102 11.203 7.316 1 95.31 147 ILE B O 1
ATOM 3061 N N . LEU B 1 148 ? 9.867 9.594 8.305 1 95.06 148 LEU B N 1
ATOM 3062 C CA . LEU B 1 148 ? 10.453 9.789 9.633 1 95.06 148 LEU B CA 1
ATOM 3063 C C . LEU B 1 148 ? 11.953 9.539 9.602 1 95.06 148 LEU B C 1
ATOM 3065 O O . LEU B 1 148 ? 12.727 10.328 10.164 1 95.06 148 LEU B O 1
ATOM 3069 N N . ASN B 1 149 ? 12.367 8.508 8.945 1 92.25 149 ASN B N 1
ATOM 3070 C CA . ASN B 1 149 ? 13.781 8.164 8.859 1 92.25 149 ASN B CA 1
ATOM 3071 C C . ASN B 1 149 ? 14.57 9.25 8.125 1 92.25 149 ASN B C 1
ATOM 3073 O O . ASN B 1 149 ? 15.672 9.617 8.547 1 92.25 149 ASN B O 1
ATOM 3077 N N . LYS B 1 150 ? 14 9.703 7.055 1 92.25 150 LYS B N 1
ATOM 3078 C CA . LYS B 1 150 ? 14.688 10.758 6.312 1 92.25 150 LYS B CA 1
ATOM 3079 C C . LYS B 1 150 ? 14.758 12.047 7.133 1 92.25 150 LYS B C 1
ATOM 3081 O O . LYS B 1 150 ? 15.797 12.719 7.148 1 92.25 150 LYS B O 1
ATOM 3086 N N . LEU B 1 151 ? 13.688 12.406 7.82 1 93.62 151 LEU B N 1
ATOM 3087 C CA . LEU B 1 151 ? 13.688 13.578 8.688 1 93.62 151 LEU B CA 1
ATOM 3088 C C . LEU B 1 151 ? 14.75 13.453 9.773 1 93.62 151 LEU B C 1
ATOM 3090 O O . LEU B 1 151 ? 15.422 14.43 10.109 1 93.62 151 LEU B O 1
ATOM 3094 N N . SER B 1 152 ? 14.859 12.25 10.305 1 91.44 152 SER B N 1
ATOM 3095 C CA . SER B 1 152 ? 15.82 12.016 11.375 1 91.44 152 SER B CA 1
ATOM 3096 C C . SER B 1 152 ? 17.25 12.211 10.883 1 91.44 152 SER B C 1
ATOM 3098 O O . SER B 1 152 ? 18.125 12.617 11.656 1 91.44 152 SER B O 1
ATOM 3100 N N . LEU B 1 153 ? 17.484 11.914 9.625 1 88.19 153 LEU B N 1
ATOM 3101 C CA . LEU B 1 153 ? 18.812 12.102 9.031 1 88.19 153 LEU B CA 1
ATOM 3102 C C . LEU B 1 153 ? 19.109 13.586 8.852 1 88.19 153 LEU B C 1
ATOM 3104 O O . LEU B 1 153 ? 20.266 14 8.961 1 88.19 153 LEU B O 1
ATOM 3108 N N . VAL B 1 154 ? 18.109 14.383 8.609 1 91 154 VAL B N 1
ATOM 3109 C CA . VAL B 1 154 ? 18.281 15.805 8.305 1 91 154 VAL B CA 1
ATOM 3110 C C . VAL B 1 154 ? 18.266 16.609 9.594 1 91 154 VAL B C 1
ATOM 3112 O O . VAL B 1 154 ? 19 17.594 9.727 1 91 154 VAL B O 1
ATOM 3115 N N . PHE B 1 155 ? 17.391 16.156 10.539 1 91.94 155 PHE B N 1
ATOM 3116 C CA . PHE B 1 155 ? 17.234 16.844 11.812 1 91.94 155 PHE B CA 1
ATOM 3117 C C . PHE B 1 155 ? 17.641 15.938 12.977 1 91.94 155 PHE B C 1
ATOM 3119 O O . PHE B 1 155 ? 16.828 15.141 13.453 1 91.94 155 PHE B O 1
ATOM 3126 N N . PRO B 1 156 ? 18.797 16.172 13.57 1 85.25 156 PRO B N 1
ATOM 3127 C CA . PRO B 1 156 ? 19.297 15.289 14.633 1 85.25 156 PRO B CA 1
ATOM 3128 C C . PRO B 1 156 ? 18.406 15.312 15.875 1 85.25 156 PRO B C 1
ATOM 3130 O O . PRO B 1 156 ? 18.469 14.398 16.703 1 85.25 156 PRO B O 1
ATOM 3133 N N . SER B 1 157 ? 17.625 16.328 16.016 1 84.19 157 SER B N 1
ATOM 3134 C CA . SER B 1 157 ? 16.734 16.422 17.156 1 84.19 157 SER B CA 1
ATOM 3135 C C . SER B 1 157 ? 15.633 15.359 17.078 1 84.19 157 SER B C 1
ATOM 3137 O O . SER B 1 157 ? 14.977 15.07 18.078 1 84.19 157 SER B O 1
ATOM 3139 N N . ILE B 1 158 ? 15.375 14.891 15.891 1 86.38 158 ILE B N 1
ATOM 3140 C CA . ILE B 1 158 ? 14.43 13.797 15.727 1 86.38 158 ILE B CA 1
ATOM 3141 C C . ILE B 1 158 ? 15.164 12.461 15.82 1 86.38 158 ILE B C 1
ATOM 3143 O O . ILE B 1 158 ? 15.93 12.102 14.922 1 86.38 158 ILE B O 1
ATOM 3147 N N . PRO B 1 159 ? 15.125 11.859 17.016 1 70.19 159 PRO B N 1
ATOM 3148 C CA . PRO B 1 159 ? 15.898 10.617 17.141 1 70.19 159 PRO B CA 1
ATOM 3149 C C . PRO B 1 159 ? 15.438 9.531 16.172 1 70.19 159 PRO B C 1
ATOM 3151 O O . PRO B 1 159 ? 14.266 9.492 15.797 1 70.19 159 PRO B O 1
ATOM 3154 N N . VAL B 1 160 ? 16.438 8.906 15.484 1 60.94 160 V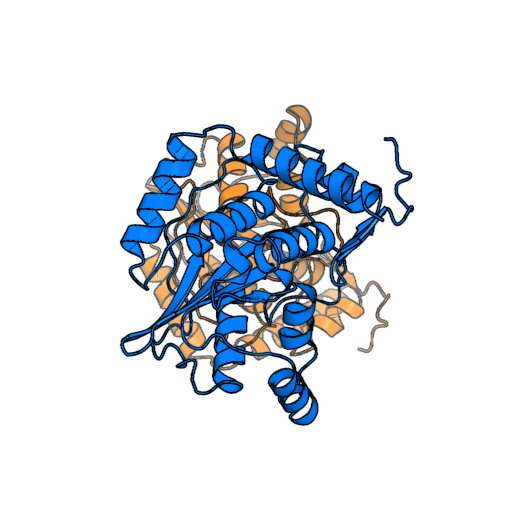AL B N 1
ATOM 3155 C CA . VAL B 1 160 ? 16.141 7.734 14.664 1 60.94 160 VAL B CA 1
ATOM 3156 C C . VAL B 1 160 ? 15.406 6.695 15.5 1 60.94 160 VAL B C 1
ATOM 3158 O O . VAL B 1 160 ? 15.852 6.336 16.594 1 60.94 160 VAL B O 1
ATOM 3161 N N . LEU B 1 161 ? 14.141 6.867 15.703 1 54.94 161 LEU B N 1
ATOM 3162 C CA . LEU B 1 161 ? 13.508 5.812 16.484 1 54.94 161 LEU B CA 1
ATOM 3163 C C . LEU B 1 161 ? 14.266 4.496 16.328 1 54.94 161 LEU B C 1
ATOM 3165 O O . LEU B 1 161 ? 14.453 4.012 15.211 1 54.94 161 LEU B O 1
ATOM 3169 N N . LEU B 1 162 ? 15.391 4.445 17.062 1 47.75 162 LEU B N 1
ATOM 3170 C CA . LEU B 1 162 ? 16.391 3.385 17.203 1 47.75 162 LEU B CA 1
ATOM 3171 C C . LEU B 1 162 ? 15.75 2.016 16.969 1 47.75 162 LEU B C 1
ATOM 3173 O O . LEU B 1 162 ? 16.453 1.016 16.828 1 47.75 162 LEU B O 1
ATOM 3177 N N . GLU B 1 163 ? 14.461 1.954 17.391 1 51.34 163 GLU B N 1
ATOM 3178 C CA . GLU B 1 163 ? 14.148 0.528 17.453 1 51.34 163 GLU B CA 1
ATOM 3179 C C . GLU B 1 163 ? 14.32 -0.13 16.078 1 51.34 163 GLU B C 1
ATOM 3181 O O . GLU B 1 163 ? 14.352 0.554 15.055 1 51.34 163 GLU B O 1
ATOM 3186 N N . ARG B 1 164 ? 14.594 -1.368 16.109 1 50.06 164 ARG B N 1
ATOM 3187 C CA . ARG B 1 164 ? 14.789 -2.383 15.086 1 50.06 164 ARG B CA 1
ATOM 3188 C C . ARG B 1 164 ? 13.836 -2.168 13.914 1 50.06 164 ARG B C 1
ATOM 3190 O O . ARG B 1 164 ? 14.18 -2.447 12.766 1 50.06 164 ARG B O 1
ATOM 3197 N N . THR B 1 165 ? 12.672 -1.44 14.141 1 56.88 165 THR B N 1
ATOM 3198 C CA . THR B 1 165 ? 11.703 -1.509 13.055 1 56.88 165 THR B CA 1
ATOM 3199 C C . THR B 1 165 ? 11.758 -0.248 12.195 1 56.88 165 THR B C 1
ATOM 3201 O O . THR B 1 165 ? 11.297 -0.247 11.055 1 56.88 165 THR B O 1
ATOM 3204 N N . LYS B 1 166 ? 12.477 0.917 12.742 1 68.62 166 LYS B N 1
ATOM 3205 C CA . LYS B 1 166 ? 12.578 2.191 12.039 1 68.62 166 LYS B CA 1
ATOM 3206 C C . LYS B 1 166 ? 11.203 2.701 11.625 1 68.62 166 LYS B C 1
ATOM 3208 O O . LYS B 1 166 ? 11.047 3.295 10.562 1 68.62 166 LYS B O 1
ATOM 3213 N N . LEU B 1 167 ? 10.125 2.311 12.438 1 82.38 167 LEU B N 1
ATOM 3214 C CA . LEU B 1 167 ? 8.75 2.709 12.164 1 82.38 167 LEU B CA 1
ATOM 3215 C C . LEU B 1 167 ? 8.188 3.545 13.305 1 82.38 167 LEU B C 1
ATOM 3217 O O . LEU B 1 167 ? 8.609 3.395 14.453 1 82.38 167 LEU B O 1
ATOM 3221 N N . PRO B 1 168 ? 7.293 4.574 13.008 1 92.44 168 PRO B N 1
ATOM 3222 C CA . PRO B 1 168 ? 6.551 5.254 14.07 1 92.44 168 PRO B CA 1
ATOM 3223 C C . PRO B 1 168 ? 5.625 4.316 14.836 1 92.44 168 PRO B C 1
ATOM 3225 O O . PRO B 1 168 ? 5.391 3.186 14.406 1 92.44 168 PRO B O 1
ATOM 3228 N N . VAL B 1 169 ? 5.223 4.789 16.016 1 93.31 169 VAL B N 1
ATOM 3229 C CA . VAL B 1 169 ? 4.246 4.031 16.781 1 93.31 169 VAL B CA 1
ATOM 3230 C C . VAL B 1 169 ? 2.898 4.039 16.062 1 93.31 169 VAL B C 1
ATOM 3232 O O . VAL B 1 169 ? 2.398 5.098 15.68 1 93.31 169 VAL B O 1
ATOM 3235 N N . GLN B 1 170 ? 2.41 2.855 15.805 1 95 170 GLN B N 1
ATOM 3236 C CA . GLN B 1 170 ? 1.062 2.77 15.258 1 95 170 GLN B CA 1
ATOM 3237 C C . GLN B 1 170 ? 0.017 3.162 16.297 1 95 170 GLN B C 1
ATOM 3239 O O . GLN B 1 170 ? -0.277 2.391 17.219 1 95 170 GLN B O 1
ATOM 3244 N N . ALA B 1 171 ? -0.557 4.344 16.141 1 97.38 171 ALA B N 1
ATOM 3245 C CA . ALA B 1 171 ? -1.562 4.836 17.078 1 97.38 171 ALA B CA 1
ATOM 3246 C C . ALA B 1 171 ? -2.941 4.273 16.766 1 97.38 171 ALA B C 1
ATOM 3248 O O . ALA B 1 171 ? -3.23 3.955 15.602 1 97.38 171 ALA B O 1
ATOM 3249 N N . LYS B 1 172 ? -3.795 4.18 17.812 1 97.44 172 LYS B N 1
ATOM 3250 C CA . LYS B 1 172 ? -5.191 3.818 17.578 1 97.44 172 LYS B CA 1
ATOM 3251 C C . LYS B 1 172 ? -5.953 4.957 16.906 1 97.44 172 LYS B C 1
ATOM 3253 O O . LYS B 1 172 ? -5.812 6.121 17.297 1 97.44 172 LYS B O 1
ATOM 3258 N N . ALA B 1 173 ? -6.586 4.648 15.891 1 97.75 173 ALA B N 1
ATOM 3259 C CA . ALA B 1 173 ? -7.402 5.609 15.148 1 97.75 173 ALA B CA 1
ATOM 3260 C C . ALA B 1 173 ? -8.727 4.984 14.719 1 97.75 173 ALA B C 1
ATOM 3262 O O . ALA B 1 173 ? -8.812 3.77 14.516 1 97.75 173 ALA B O 1
ATOM 3263 N N . PRO B 1 174 ? -9.805 5.812 14.688 1 97.12 174 PRO B N 1
ATOM 3264 C CA . PRO B 1 174 ? -11.047 5.273 14.133 1 97.12 174 PRO B CA 1
ATOM 3265 C C . PRO B 1 174 ? -10.859 4.625 12.766 1 97.12 174 PRO B C 1
ATOM 3267 O O . PRO B 1 174 ? -10.094 5.137 11.938 1 97.12 174 PRO B O 1
ATOM 3270 N N . GLN B 1 175 ? -11.547 3.527 12.609 1 96.12 175 GLN B N 1
ATOM 3271 C CA . GLN B 1 175 ? -11.414 2.756 11.375 1 96.12 175 GLN B CA 1
ATOM 3272 C C . GLN B 1 175 ? -12.594 3.002 10.438 1 96.12 175 GLN B C 1
ATOM 3274 O O . GLN B 1 175 ? -13.75 2.9 10.852 1 96.12 175 GLN B O 1
ATOM 3279 N N . GLN B 1 176 ? -12.281 3.389 9.219 1 95.12 176 GLN B N 1
ATOM 3280 C CA . GLN B 1 176 ? -13.352 3.619 8.258 1 95.12 176 GLN B CA 1
ATOM 3281 C C . GLN B 1 176 ? -13.891 2.301 7.703 1 95.12 176 GLN B C 1
ATOM 3283 O O . GLN B 1 176 ? -13.195 1.282 7.734 1 95.12 176 GLN B O 1
ATOM 3288 N N . THR B 1 177 ? -15.078 2.406 7.207 1 91.44 177 THR B N 1
ATOM 3289 C CA . THR B 1 177 ? -15.719 1.216 6.66 1 91.44 177 THR B CA 1
ATOM 3290 C C . THR B 1 177 ? -15.859 1.331 5.145 1 91.44 177 THR B C 1
ATOM 3292 O O . THR B 1 177 ? -16.469 0.464 4.504 1 91.44 177 THR B O 1
ATOM 3295 N N . ASN B 1 178 ? -15.383 2.43 4.59 1 93.88 178 ASN B N 1
ATOM 3296 C CA . ASN B 1 178 ? -15.453 2.676 3.154 1 93.88 178 ASN B CA 1
ATOM 3297 C C . ASN B 1 178 ? -14.07 2.93 2.559 1 93.88 178 ASN B C 1
ATOM 3299 O O . ASN B 1 178 ? -13.062 2.83 3.256 1 93.88 178 ASN B O 1
ATOM 3303 N N . CYS B 1 179 ? -14.039 3.254 1.3 1 93.81 179 CYS B N 1
ATOM 3304 C CA . CYS B 1 179 ? -12.766 3.426 0.604 1 93.81 179 CYS B CA 1
ATOM 3305 C C . CYS B 1 179 ? -12.484 4.902 0.343 1 93.81 179 CYS B C 1
ATOM 3307 O O . CYS B 1 179 ? -11.516 5.242 -0.346 1 93.81 179 CYS B O 1
ATOM 3309 N N . ASN B 1 180 ? -13.328 5.754 0.88 1 95.19 180 ASN B N 1
ATOM 3310 C CA . ASN B 1 180 ? -13.266 7.102 0.33 1 95.19 180 ASN B CA 1
ATOM 3311 C C . ASN B 1 180 ? -12.891 8.125 1.4 1 95.19 180 ASN B C 1
ATOM 3313 O O . ASN B 1 180 ? -12.516 9.258 1.081 1 95.19 180 ASN B O 1
ATOM 3317 N N . ASP B 1 181 ? -12.867 7.777 2.693 1 97.25 181 ASP B N 1
ATOM 3318 C CA . ASP B 1 181 ? -12.844 8.789 3.746 1 97.25 181 ASP B CA 1
ATOM 3319 C C . ASP B 1 181 ? -11.445 8.906 4.359 1 97.25 181 ASP B C 1
ATOM 3321 O O . ASP B 1 181 ? -11.266 9.586 5.371 1 97.25 181 ASP B O 1
ATOM 3325 N N . CYS B 1 182 ? -10.43 8.289 3.803 1 97.94 182 CYS B N 1
ATOM 3326 C CA . CYS B 1 182 ? -9.102 8.273 4.418 1 97.94 182 CYS B CA 1
ATOM 3327 C C . CYS B 1 182 ? -8.586 9.695 4.625 1 97.94 182 CYS B C 1
ATOM 3329 O O . CYS B 1 182 ? -8.031 10.008 5.684 1 97.94 182 CYS B O 1
ATOM 3331 N N . GLY B 1 183 ? -8.812 10.547 3.594 1 98.44 183 GLY B N 1
ATOM 3332 C CA . GLY B 1 183 ? -8.383 11.93 3.721 1 98.44 183 GLY B CA 1
ATOM 3333 C C . GLY B 1 183 ? -9.102 12.688 4.824 1 98.44 183 GLY B C 1
ATOM 3334 O O . GLY B 1 183 ? -8.484 13.422 5.59 1 98.44 183 GLY B O 1
ATOM 3335 N N . VAL B 1 184 ? -10.367 12.477 4.883 1 98.62 184 VAL B N 1
ATOM 3336 C CA . VAL B 1 184 ? -11.188 13.133 5.898 1 98.62 184 VAL B CA 1
ATOM 3337 C C . VAL B 1 184 ? -10.75 12.68 7.289 1 98.62 184 VAL B C 1
ATOM 3339 O O . VAL B 1 184 ? -10.594 13.5 8.195 1 98.62 184 VAL B O 1
ATOM 3342 N N . HIS B 1 185 ? -10.547 11.367 7.477 1 98.69 185 HIS B N 1
ATOM 3343 C CA . HIS B 1 185 ? -10.047 10.836 8.742 1 98.69 185 HIS B CA 1
ATOM 3344 C C . HIS B 1 185 ? -8.727 11.492 9.133 1 98.69 185 HIS B C 1
ATOM 3346 O O . HIS B 1 185 ? -8.523 11.836 10.305 1 98.69 185 HIS B O 1
ATOM 3352 N N . THR B 1 186 ? -7.863 11.641 8.172 1 98.75 186 THR B N 1
ATOM 3353 C CA . THR B 1 186 ? -6.555 12.25 8.398 1 98.75 186 THR B CA 1
ATOM 3354 C C . THR B 1 186 ? -6.703 13.672 8.93 1 98.75 186 THR B C 1
ATOM 3356 O O . THR B 1 186 ? -6.09 14.031 9.938 1 98.75 186 THR B O 1
ATOM 3359 N N . LEU B 1 187 ? -7.559 14.453 8.32 1 98.38 187 LEU B N 1
ATOM 3360 C CA . LEU B 1 187 ? -7.727 15.859 8.68 1 98.38 187 LEU B CA 1
ATOM 3361 C C . LEU B 1 187 ? -8.414 16 10.031 1 98.38 187 LEU B C 1
ATOM 3363 O O . LEU B 1 187 ? -8.039 16.859 10.836 1 98.38 187 LEU B O 1
ATOM 3367 N N . VAL B 1 188 ? -9.391 15.164 10.312 1 98 188 VAL B N 1
ATOM 3368 C CA . VAL B 1 188 ? -10.07 15.211 11.602 1 98 188 VAL B CA 1
ATOM 3369 C C . VAL B 1 188 ? -9.094 14.836 12.711 1 98 188 VAL B C 1
ATOM 3371 O O . VAL B 1 188 ? -9.078 15.461 13.773 1 98 188 VAL B O 1
ATOM 3374 N N . THR B 1 189 ? -8.312 13.82 12.461 1 98.25 189 THR B N 1
ATOM 3375 C CA . THR B 1 189 ? -7.312 13.406 13.438 1 98.25 189 THR B CA 1
ATOM 3376 C C . THR B 1 189 ? -6.312 14.531 13.703 1 98.25 189 THR B C 1
ATOM 3378 O O . THR B 1 189 ? -5.988 14.828 14.852 1 98.25 189 THR B O 1
ATOM 3381 N N . ALA B 1 190 ? -5.836 15.172 12.648 1 97.56 190 ALA B N 1
ATOM 3382 C CA . ALA B 1 190 ? -4.922 16.297 12.812 1 97.56 190 ALA B CA 1
ATOM 3383 C C . ALA B 1 190 ? -5.559 17.406 13.641 1 97.56 190 ALA B C 1
ATOM 3385 O O . ALA B 1 190 ? -4.934 17.953 14.555 1 97.56 190 ALA B O 1
ATOM 3386 N N . MET B 1 191 ? -6.789 17.734 13.312 1 96.44 191 MET B N 1
ATOM 3387 C CA . MET B 1 191 ? -7.523 18.766 14.039 1 96.44 191 MET B CA 1
ATOM 3388 C C . MET B 1 191 ? -7.617 18.422 15.523 1 96.44 191 MET B C 1
ATOM 3390 O O . MET B 1 191 ? -7.266 19.25 16.375 1 96.44 191 MET B O 1
ATOM 3394 N N . LEU B 1 192 ? -8 17.234 15.852 1 96.31 192 LEU B N 1
ATOM 3395 C CA . LEU B 1 192 ? -8.219 16.828 17.234 1 96.31 192 LEU B CA 1
ATOM 3396 C C . LEU B 1 192 ? -6.898 16.766 18 1 96.31 192 LEU B C 1
ATOM 3398 O O . LEU B 1 192 ? -6.797 17.281 19.125 1 96.31 192 LEU B O 1
ATOM 3402 N N . VAL B 1 193 ? -5.902 16.172 17.391 1 96.06 193 VAL B N 1
ATOM 3403 C CA . VAL B 1 193 ? -4.609 16 18.047 1 96.06 193 VAL B CA 1
ATOM 3404 C C . VAL B 1 193 ? -3.965 17.359 18.281 1 96.06 193 VAL B C 1
ATOM 3406 O O . VAL B 1 193 ? -3.285 17.562 19.297 1 96.06 193 VAL B O 1
ATOM 3409 N N . SER B 1 194 ? -4.219 18.312 17.391 1 94.62 194 SER B N 1
ATOM 3410 C CA . SER B 1 194 ? -3.613 19.641 17.5 1 94.62 194 SER B CA 1
ATOM 3411 C C . SER B 1 194 ? -4.211 20.422 18.672 1 94.62 194 SER B C 1
ATOM 3413 O O . SER B 1 194 ? -3.611 21.391 19.141 1 94.62 194 SER B O 1
ATOM 3415 N N . THR B 1 195 ? -5.379 20.078 19.125 1 91.62 195 THR B N 1
ATOM 3416 C CA . THR B 1 195 ? -6.027 20.797 20.203 1 91.62 195 THR B CA 1
ATOM 3417 C C . THR B 1 195 ? -5.574 20.266 21.562 1 91.62 195 THR B C 1
ATOM 3419 O O . THR B 1 195 ? -5.906 20.828 22.609 1 91.62 195 THR B O 1
ATOM 3422 N N . MET B 1 196 ? -4.824 19.219 21.547 1 90.25 196 MET B N 1
ATOM 3423 C CA . MET B 1 196 ? -4.387 18.562 22.781 1 90.25 196 MET B CA 1
ATOM 3424 C C . MET B 1 196 ? -2.908 18.844 23.047 1 90.25 196 MET B C 1
ATOM 3426 O O . MET B 1 196 ? -2.104 18.875 22.109 1 90.25 196 MET B O 1
ATOM 3430 N N . ASN B 1 197 ? -2.633 18.953 24.344 1 84.75 197 ASN B N 1
ATOM 3431 C CA . ASN B 1 197 ? -1.245 19.203 24.719 1 84.75 197 ASN B CA 1
ATOM 3432 C C . ASN B 1 197 ? -0.578 17.922 25.219 1 84.75 197 ASN B C 1
ATOM 3434 O O . ASN B 1 197 ? -1.26 16.953 25.562 1 84.75 197 ASN B O 1
ATOM 3438 N N . GLY B 1 198 ? 0.739 17.922 25.078 1 86.69 198 GLY B N 1
ATOM 3439 C CA . GLY B 1 198 ? 1.514 16.859 25.688 1 86.69 198 GLY B CA 1
ATOM 3440 C C . GLY B 1 198 ? 1.791 15.703 24.75 1 86.69 198 GLY B C 1
ATOM 3441 O O . GLY B 1 198 ? 1.393 15.734 23.578 1 86.69 198 GLY B O 1
ATOM 3442 N N . SER B 1 199 ? 2.523 14.703 25.312 1 91.25 199 SER B N 1
ATOM 3443 C CA . SER B 1 199 ? 2.994 13.586 24.5 1 91.25 199 SER B CA 1
ATOM 3444 C C . SER B 1 199 ? 2.398 12.266 24.984 1 91.25 199 SER B C 1
ATOM 3446 O O . SER B 1 199 ? 2.955 11.195 24.734 1 91.25 199 SER B O 1
ATOM 3448 N N . ASN B 1 200 ? 1.297 12.359 25.719 1 95.12 200 ASN B N 1
ATOM 3449 C CA . ASN B 1 200 ? 0.621 11.141 26.141 1 95.12 200 ASN B CA 1
ATOM 3450 C C . ASN B 1 200 ? -0.284 10.586 25.047 1 95.12 200 ASN B C 1
ATOM 3452 O O . ASN B 1 200 ? -1.396 11.078 24.844 1 95.12 200 ASN B O 1
ATOM 3456 N N . LEU B 1 201 ? 0.147 9.555 24.359 1 97.12 201 LEU B N 1
ATOM 3457 C CA . LEU B 1 201 ? -0.554 9 23.203 1 97.12 201 LEU B CA 1
ATOM 3458 C C . LEU B 1 201 ? -1.92 8.461 23.609 1 97.12 201 LEU B C 1
ATOM 3460 O O . LEU B 1 201 ? -2.904 8.648 22.891 1 97.12 201 LEU B O 1
ATOM 3464 N N . ALA B 1 202 ? -2.029 7.82 24.75 1 97.5 202 ALA B N 1
ATOM 3465 C CA . ALA B 1 202 ? -3.273 7.195 25.203 1 97.5 202 ALA B CA 1
ATOM 3466 C C . ALA B 1 202 ? -4.383 8.234 25.359 1 97.5 202 ALA B C 1
ATOM 3468 O O . ALA B 1 202 ? -5.535 7.977 25 1 97.5 202 ALA B O 1
ATOM 3469 N N . ILE B 1 203 ? -4.012 9.352 25.891 1 97.12 203 ILE B N 1
ATOM 3470 C CA . ILE B 1 203 ? -4.98 10.422 26.078 1 97.12 203 ILE B CA 1
ATOM 3471 C C . ILE B 1 203 ? -5.48 10.914 24.719 1 97.12 203 ILE B C 1
ATOM 3473 O O . ILE B 1 203 ? -6.676 11.172 24.547 1 97.12 203 ILE B O 1
ATOM 3477 N N . HIS B 1 204 ? -4.559 11.117 23.766 1 97.56 204 HIS B N 1
ATOM 3478 C CA . HIS B 1 204 ? -4.922 11.539 22.406 1 97.56 204 HIS B CA 1
ATOM 3479 C C . HIS B 1 204 ? -5.844 10.523 21.75 1 97.56 204 HIS B C 1
ATOM 3481 O O . HIS B 1 204 ? -6.859 10.891 21.156 1 97.56 204 HIS B O 1
ATOM 3487 N N . GLU B 1 205 ? -5.512 9.203 21.844 1 98.31 205 GLU B N 1
ATOM 3488 C CA . GLU B 1 205 ? -6.312 8.133 21.266 1 98.31 205 GLU B CA 1
ATOM 3489 C C . GLU B 1 205 ? -7.727 8.133 21.844 1 98.31 205 GLU B C 1
ATOM 3491 O O . GLU B 1 205 ? -8.703 7.977 21.094 1 98.31 205 GLU B O 1
ATOM 3496 N N . GLU B 1 206 ? -7.836 8.305 23.109 1 97.75 206 GLU B N 1
ATOM 3497 C CA . GLU B 1 206 ? -9.133 8.32 23.781 1 97.75 206 GLU B CA 1
ATOM 3498 C C . GLU B 1 206 ? -9.984 9.492 23.312 1 97.75 206 GLU B C 1
ATOM 3500 O O . GLU B 1 206 ? -11.188 9.344 23.078 1 97.75 206 GLU B O 1
ATOM 3505 N N . ARG B 1 207 ? -9.359 10.625 23.234 1 96.88 207 ARG B N 1
ATOM 3506 C CA . ARG B 1 207 ? -10.07 11.82 22.812 1 96.88 207 ARG B CA 1
ATOM 3507 C C . ARG B 1 207 ? -10.609 11.656 21.391 1 96.88 207 ARG B C 1
ATOM 3509 O O . ARG B 1 207 ? -11.75 12.039 21.109 1 96.88 207 ARG B O 1
ATOM 3516 N N . ILE B 1 208 ? -9.836 11.117 20.484 1 98.06 208 ILE B N 1
ATOM 3517 C CA . ILE B 1 208 ? -10.258 10.898 19.109 1 98.06 208 ILE B CA 1
ATOM 3518 C C . ILE B 1 208 ? -11.438 9.93 19.078 1 98.06 208 ILE B C 1
ATOM 3520 O O . ILE B 1 208 ? -12.445 10.18 18.406 1 98.06 208 ILE B O 1
ATOM 3524 N N . GLN B 1 209 ? -11.344 8.883 19.875 1 97.56 209 GLN B N 1
ATOM 3525 C CA . GLN B 1 209 ? -12.398 7.879 19.938 1 97.56 209 GLN B CA 1
ATOM 3526 C C . GLN B 1 209 ? -13.695 8.477 20.469 1 97.56 209 GLN B C 1
ATOM 3528 O O . GLN B 1 209 ? -14.781 8.203 19.938 1 97.56 2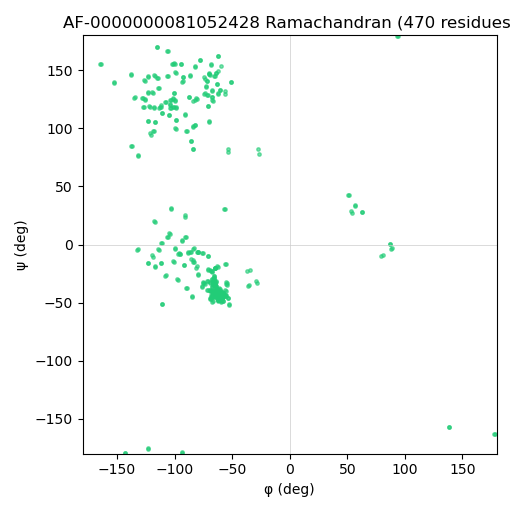09 GLN B O 1
ATOM 3533 N N . GLU B 1 210 ? -13.609 9.227 21.469 1 97.69 210 GLU B N 1
ATOM 3534 C CA . GLU B 1 210 ? -14.789 9.867 22.047 1 97.69 210 GLU B CA 1
ATOM 3535 C C . GLU B 1 210 ? -15.461 10.805 21.047 1 97.69 210 GLU B C 1
ATOM 3537 O O . GLU B 1 210 ? -16.688 10.844 20.953 1 97.69 210 GLU B O 1
ATOM 3542 N N . TYR B 1 211 ? -14.648 11.547 20.359 1 97.56 211 TYR B N 1
ATOM 3543 C CA . TYR B 1 211 ? -15.188 12.477 19.375 1 97.56 211 TYR B CA 1
ATOM 3544 C C . TYR B 1 211 ? -15.992 11.734 18.312 1 97.56 211 TYR B C 1
ATOM 3546 O O . TYR B 1 211 ? -17.109 12.133 17.984 1 97.56 211 TYR B O 1
ATOM 3554 N N . VAL B 1 212 ? -15.422 10.68 17.766 1 96.38 212 VAL B N 1
ATOM 3555 C CA . VAL B 1 212 ? -16.062 9.945 16.672 1 96.38 212 VAL B CA 1
ATOM 3556 C C . VAL B 1 212 ? -17.312 9.242 17.172 1 96.38 212 VAL B C 1
ATOM 3558 O O . VAL B 1 212 ? -18.312 9.148 16.469 1 96.38 212 VAL B O 1
ATOM 3561 N N . LYS B 1 213 ? -17.297 8.727 18.438 1 96.5 213 LYS B N 1
ATOM 3562 C CA . LYS B 1 213 ? -18.453 8.094 19.031 1 96.5 213 LYS B CA 1
ATOM 3563 C C . LYS B 1 213 ? -19.609 9.086 19.188 1 96.5 213 LYS B C 1
ATOM 3565 O O . LYS B 1 213 ? -20.766 8.742 18.984 1 96.5 213 LYS B O 1
ATOM 3570 N N . SER B 1 214 ? -19.281 10.234 19.516 1 97.62 214 SER B N 1
ATOM 3571 C CA . SER B 1 214 ? -20.281 11.266 19.781 1 97.62 214 SER B CA 1
ATOM 3572 C C . SER B 1 214 ? -20.734 11.93 18.484 1 97.62 214 SER B C 1
ATOM 3574 O O . SER B 1 214 ? -21.766 12.617 18.469 1 97.62 214 SER B O 1
ATOM 3576 N N . ASN B 1 215 ? -20 11.742 17.391 1 97.69 215 ASN B N 1
ATOM 3577 C CA . ASN B 1 215 ? -20.297 12.32 16.094 1 97.69 215 ASN B CA 1
ATOM 3578 C C . ASN B 1 215 ? -20.234 11.281 14.984 1 97.69 215 ASN B C 1
ATOM 3580 O O . ASN B 1 215 ? -19.328 11.328 14.141 1 97.69 215 ASN B O 1
ATOM 3584 N N . PRO B 1 216 ? -21.219 10.453 14.875 1 95.25 216 PRO B N 1
ATOM 3585 C CA . PRO B 1 216 ? -21.156 9.336 13.922 1 95.25 216 PRO B CA 1
ATOM 3586 C C . PRO B 1 216 ? -21.109 9.805 12.469 1 95.25 216 PRO B C 1
ATOM 3588 O O . PRO B 1 216 ? -20.641 9.062 11.602 1 95.25 216 PRO B O 1
ATOM 3591 N N . SER B 1 217 ? -21.531 11.055 12.188 1 96.81 217 SER B N 1
ATOM 3592 C CA . SER B 1 217 ? -21.516 11.586 10.828 1 96.81 217 SER B CA 1
ATOM 3593 C C . SER B 1 217 ? -20.359 12.547 10.617 1 96.81 217 SER B C 1
ATOM 3595 O O . SER B 1 217 ? -20.453 13.477 9.812 1 96.81 217 SER B O 1
ATOM 3597 N N . PHE B 1 218 ? -19.25 12.289 11.344 1 97.56 218 PHE B N 1
ATOM 3598 C CA . PHE B 1 218 ? -18.172 13.273 11.383 1 97.56 218 PHE B CA 1
ATOM 3599 C C . PHE B 1 218 ? -17.531 13.438 10.008 1 97.56 218 PHE B C 1
ATOM 3601 O O . PHE B 1 218 ? -17.062 14.516 9.664 1 97.56 218 PHE B O 1
ATOM 3608 N N . CYS B 1 219 ? -17.531 12.43 9.156 1 97.88 219 CYS B N 1
ATOM 3609 C CA . CYS B 1 219 ? -16.938 12.562 7.836 1 97.88 219 CYS B CA 1
ATOM 3610 C C . CYS B 1 219 ? -17.734 13.523 6.969 1 97.88 219 CYS B C 1
ATOM 3612 O O . CYS B 1 219 ? -17.156 14.414 6.336 1 97.88 219 CYS B O 1
ATOM 3614 N N . LYS B 1 220 ? -19.047 13.297 6.949 1 97.31 220 LYS B N 1
ATOM 3615 C CA . LYS B 1 220 ? -19.922 14.188 6.199 1 97.31 220 LYS B CA 1
ATOM 3616 C C . LYS B 1 220 ? -19.812 15.617 6.715 1 97.31 220 LYS B C 1
ATOM 3618 O O . LYS B 1 220 ? -19.734 16.562 5.926 1 97.31 220 LYS B O 1
ATOM 3623 N N . GLU B 1 221 ? -19.797 15.734 8.016 1 97.62 221 GLU B N 1
ATOM 3624 C CA . GLU B 1 221 ? -19.719 17.047 8.648 1 97.62 221 GLU B CA 1
ATOM 3625 C C . GLU B 1 221 ? -18.391 17.734 8.344 1 97.62 221 GLU B C 1
ATOM 3627 O O . GLU B 1 221 ? -18.359 18.938 8.117 1 97.62 221 GLU B O 1
ATOM 3632 N N . MET B 1 222 ? -17.312 17 8.352 1 97.88 222 MET B N 1
ATOM 3633 C CA . MET B 1 222 ? -15.992 17.578 8.07 1 97.88 222 MET B CA 1
ATOM 3634 C C . MET B 1 222 ? -15.906 18.047 6.621 1 97.88 222 MET B C 1
ATOM 3636 O O . MET B 1 222 ? -15.352 19.109 6.34 1 97.88 222 MET B O 1
ATOM 3640 N N . ARG B 1 223 ? -16.422 17.25 5.68 1 98.25 223 ARG B N 1
ATOM 3641 C CA . ARG B 1 223 ? -16.453 17.688 4.285 1 98.25 223 ARG B CA 1
ATOM 3642 C C . ARG B 1 223 ? -17.203 19 4.137 1 98.25 223 ARG B C 1
ATOM 3644 O O . ARG B 1 223 ? -16.75 19.906 3.439 1 98.25 223 ARG B O 1
ATOM 3651 N N . ALA B 1 224 ? -18.359 19.094 4.812 1 98.12 224 ALA B N 1
ATOM 3652 C CA . ALA B 1 224 ? -19.141 20.328 4.777 1 98.12 224 ALA B CA 1
ATOM 3653 C C . ALA B 1 224 ? -18.344 21.5 5.355 1 98.12 224 ALA B C 1
ATOM 3655 O O . ALA B 1 224 ? -18.406 22.609 4.832 1 98.12 224 ALA B O 1
ATOM 3656 N N . THR B 1 225 ? -17.656 21.25 6.449 1 97.38 225 THR B N 1
ATOM 3657 C CA . THR B 1 225 ? -16.844 22.281 7.098 1 97.38 225 THR B CA 1
ATOM 3658 C C . THR B 1 225 ? -15.766 22.781 6.156 1 97.38 225 THR B C 1
ATOM 3660 O O . THR B 1 225 ? -15.562 24 6.027 1 97.38 225 THR B O 1
ATOM 3663 N N . ILE B 1 226 ? -15.086 21.875 5.48 1 97.88 226 ILE B N 1
ATOM 3664 C CA . ILE B 1 226 ? -14.008 22.25 4.57 1 97.88 226 ILE B CA 1
ATOM 3665 C C . ILE B 1 226 ? -14.578 23.047 3.4 1 97.88 226 ILE B C 1
ATOM 3667 O O . ILE B 1 226 ? -14.023 24.078 3.027 1 97.88 226 ILE B O 1
ATOM 3671 N N . ALA B 1 227 ? -15.688 22.594 2.854 1 97.88 227 ALA B N 1
ATOM 3672 C CA . ALA B 1 227 ? -16.328 23.297 1.751 1 97.88 227 ALA B CA 1
ATOM 3673 C C . ALA B 1 227 ? -16.719 24.719 2.16 1 97.88 227 ALA B C 1
ATOM 3675 O O . ALA B 1 227 ? -16.5 25.672 1.416 1 97.88 227 ALA B O 1
ATOM 3676 N N . SER B 1 228 ? -17.281 24.797 3.336 1 97.25 228 SER B N 1
ATOM 3677 C CA . SER B 1 228 ? -17.688 26.109 3.848 1 97.25 228 SER B CA 1
ATOM 3678 C C . SER B 1 228 ? -16.5 27.031 4.02 1 97.25 228 SER B C 1
ATOM 3680 O O . SER B 1 228 ? -16.578 28.234 3.723 1 97.25 228 SER B O 1
ATOM 3682 N N . GLU B 1 229 ? -15.406 26.469 4.535 1 96.25 229 GLU B N 1
ATOM 3683 C CA . GLU B 1 229 ? -14.188 27.25 4.691 1 96.25 229 GLU B CA 1
ATOM 3684 C C . GLU B 1 229 ? -13.656 27.719 3.34 1 96.25 229 GLU B C 1
ATOM 3686 O O . GLU B 1 229 ? -13.188 28.859 3.213 1 96.25 229 GLU B O 1
ATOM 3691 N N . MET B 1 230 ? -13.734 26.844 2.299 1 96.44 230 MET B N 1
ATOM 3692 C CA . MET B 1 230 ? -13.297 27.203 0.955 1 96.44 230 MET B CA 1
ATOM 3693 C C . MET B 1 230 ? -14.117 28.375 0.412 1 96.44 230 MET B C 1
ATOM 3695 O O . MET B 1 230 ? -13.562 29.344 -0.099 1 96.44 230 MET B O 1
ATOM 3699 N N . ILE B 1 231 ? -15.406 28.297 0.586 1 96.06 231 ILE B N 1
ATOM 3700 C CA . ILE B 1 231 ? -16.328 29.297 0.066 1 96.06 231 ILE B CA 1
ATOM 3701 C C . ILE B 1 231 ? -16.109 30.625 0.805 1 96.06 231 ILE B C 1
ATOM 3703 O O . ILE B 1 231 ? -16.062 31.688 0.184 1 96.06 231 ILE B O 1
ATOM 3707 N N . GLN B 1 232 ? -15.984 30.531 2.107 1 94.69 232 GLN B N 1
ATOM 3708 C CA . GLN B 1 232 ? -15.773 31.719 2.92 1 94.69 232 GLN B CA 1
ATOM 3709 C C . GLN B 1 232 ? -14.477 32.438 2.523 1 94.69 232 GLN B C 1
ATOM 3711 O O . GLN B 1 232 ? -14.461 33.656 2.34 1 94.69 232 GLN B O 1
ATOM 3716 N N . GLN B 1 233 ? -13.406 31.656 2.404 1 93.44 233 GLN B N 1
ATOM 3717 C CA . GLN B 1 233 ? -12.117 32.25 2.043 1 93.44 233 GLN B CA 1
ATOM 3718 C C . GLN B 1 233 ? -12.148 32.812 0.625 1 93.44 233 GLN B C 1
ATOM 3720 O O . GLN B 1 233 ? -11.5 33.812 0.338 1 93.44 233 GLN B O 1
ATOM 3725 N N . ALA B 1 234 ? -12.891 32.156 -0.284 1 92.88 234 ALA B N 1
ATOM 3726 C CA . ALA B 1 234 ? -13.023 32.625 -1.661 1 92.88 234 ALA B CA 1
ATOM 3727 C C . ALA B 1 234 ? -13.758 33.969 -1.716 1 92.88 234 ALA B C 1
ATOM 3729 O O . ALA B 1 234 ? -13.492 34.781 -2.592 1 92.88 234 ALA B O 1
ATOM 3730 N N . SER B 1 235 ? -14.656 34.188 -0.766 1 90.62 235 SER B N 1
ATOM 3731 C CA . SER B 1 235 ? -15.453 35.406 -0.727 1 90.62 235 SER B CA 1
ATOM 3732 C C . SER B 1 235 ? -14.648 36.562 -0.146 1 90.62 235 SER B C 1
ATOM 3734 O O . SER B 1 235 ? -15.008 37.719 -0.343 1 90.62 235 SER B O 1
ATOM 3736 N N . LEU B 1 236 ? -13.68 36.281 0.659 1 85.5 236 LEU B N 1
ATOM 3737 C CA . LEU B 1 236 ? -12.852 37.312 1.271 1 85.5 236 LEU B CA 1
ATOM 3738 C C . LEU B 1 236 ? -11.797 37.812 0.287 1 85.5 236 LEU B C 1
ATOM 3740 O O . LEU B 1 236 ? -11.141 38.812 0.541 1 85.5 236 LEU B O 1
ATOM 3744 N N . LYS B 1 237 ? -11.656 37.219 -0.865 1 65.88 237 LYS B N 1
ATOM 3745 C CA . LYS B 1 237 ? -10.719 37.688 -1.88 1 65.88 237 LYS B CA 1
ATOM 3746 C C . LYS B 1 237 ? -11.352 38.781 -2.754 1 65.88 237 LYS B C 1
ATOM 3748 O O . LYS B 1 237 ? -12.555 38.719 -3.037 1 65.88 237 LYS B O 1
#

Radius of gyration: 24.34 Å; Cα contacts (8 Å, |Δi|>4): 806; chains: 2; bounding box: 48×72×60 Å

Secondary structure (DSSP, 8-state):
----TT-EEEEETTEEEEHHHHHHHH-SSSPP-HHHHHHHHHHHHHSTTTTTS--EEPPHHHHHHHHHT--SHHHHHHHHHH-PPPSSEEEEEEEEGGGSTTS-TTSTT----EEEEEEEEETTTEEEEEEE-SSTT-SHHHHHHHHHHHHHHH-TTS----STT---EEE--PPPSSSS-HHHHHHHHHHHHHT--SS-HHHHHHHHHHHHHH-TTHHHHHHHHHHHHHHHHHHT-/----TT-EEEEETTEEEEHHHHHHHH-SSSPP-HHHHHHHHHHHHHSTTTTTS--EE--HHHHHHHHHT--SHHHHHHHHHH-PPPSSEEEEEEEEGGGSTTS-TTSTT----EEEEEEEEETTTEEEEEEE-SSTT-SHHHHHHHHHHHHHHH-TTS----STT---EEE--PPPSSSS-HHHHHHHHHHHHHTS-SS-HHHHHHHHHHHHHH-TTHHHHHHHHHHHHHHHHHHT-

Sequence (474 aa):
MKFRDDEQILNYHDAVVYGSDLRIVQSETDWLNDSCIQFYMNVLQYSGENNHQNHRFVDPSVISFFVHQCTDQDDIEDFKKGFDLPVDGKLFIPVNDTMRLCANWMVPNSGTHWSLLAIVFEKGVGVAAWHFDSMRSSGNINAAGDILNKLSLVFPSIPVLLERTKLPVQAKAPQQTNCNDCGVHTLVTAMLVSTMNGSNLAIHEERIQEYVKSNPSFCKEMRATIASEMIQQASLKMKFRDDEQILNYHDAVVYGSDLRIVQSETDWLNDSCIQFYMNVLQYSGENNHQNHRFVDPSVISFFVHQCTDQDDIEDFKKGFDLPVDGKLFIPVNDTMRLCANWMVPNSGTHWSLLAIVFEKGVGVAAWHFDSMRSSGNINAAGDILNKLSLVFPSIPVLLERTKLPVQAKAPQQTNCNDCGVHTLVTAMLVSTMNGSNLAIHEERIQEYVKSNPSFCKEMRATIASEMIQQASLK

pLDDT: mean 91.43, std 10.07, range [47.75, 98.81]

Nearest PDB structures (foldseek):
  2bkr-assembly1_A  TM=8.283E-01  e=2.924E-11  Homo sapiens
  2bkq-assembly2_B  TM=7.997E-01  e=7.625E-10  Homo sapiens
  2hkp-assembly1_A  TM=7.532E-01  e=1.592E-07  Saccharomyces cerevisiae
  2hl8-assembly1_A  TM=7.689E-01  e=5.185E-07  Saccharomyces cerevisiae
  2oiv-assembly1_A  TM=6.412E-01  e=8.151E-06  Xanthomonas euvesicatoria